Protein AF-A0A0N1FKU4-F1 (afdb_monomer)

Radius of gyration: 29.03 Å; Cα contacts (8 Å, |Δi|>4): 564; chains: 1; bounding box: 44×71×92 Å

Nearest PDB structures (foldseek):
  5u9p-assembly1_C  TM=9.905E-01  e=1.910E-36  Burkholderia cenocepacia J2315
  4ibo-assembly1_C  TM=9.910E-01  e=1.343E-33  Agrobacterium fabrum str. C58
  3cxr-assembly1_A  TM=9.614E-01  e=3.928E-30  Streptococcus suis 05ZYH33
  4j2h-assembly1_A  TM=9.666E-01  e=3.628E-29  Sinorhizobium meliloti 1021
  5wjs-assembly1_B  TM=9.221E-01  e=1.290E-21  Burkholderia thailandensis E264

pLDDT: mean 78.68, std 25.56, range [28.23, 99.0]

Sequence (396 aa):
MTARVDKKRENHTSRTVRNEHFVLARSKFHEIVINVFRVSAVLRTGDVSRNFLEERFIKNVQQIDRMRHEPMVSDRFKVKASHIGKALLRSAALSALCAPARRGIRPDVKRKGGNTRRRVRASGVILATVAAFIMKKEVVMQDNPLFSLAGRRALVTGASRGIGLTLARGLGQFGAKIVLNGRNSEPLATARDMLAGEGLDVTTAAFDVTDQDAVIAGVENIEYEQGPIDILINNAGIQRRAPLDQFSRADWDALISTNLNAVFFVGQAVARHMLPRGRGKIVNICSVQSELARPGIAPYTATKGAVKNLTKGMATDWARHGLQINGLAPGYFKTEMNEKLVADQVFTQWLCQRTPAGRWGNVEELVGAAVFLSSDASSFVNGHVIMVDGGITASV

Secondary structure (DSSP, 8-state):
-THHHHHHHHHHHHHHHHHHHHHHHHHHHHHHHHHHHHHHHHHHH--S-HHHHHHHHHHHHHHHHHGGG-TTS-HHHHHHHHHHHHHHHHHHHHHHTTSPP---------------SSSHHHHHHHHHHHHHHHHHHHS-S---TTT--TT-EEEETT-SSHHHHHHHHHHHHTT-EEEEEES-HHHHHHHHHHHHHTT--EEEEE--TT-HHHHHHHHHHIIIII----EEEE---------GGG--HHHHHHHHIIIIIHHHHHHHHHHHHHHHHT-EEEEEE--GGGT---TT-HHHHHHHHHHHHHHHHHHHHHGGGTEEEEEEEE-SB--GGGHHHHH-HHHHHHHHHHSTT-SPBPGGGGHHHHHHHHSGGGTT--S-EEEESTTGGG--

Foldseek 3Di:
DVVVVVVVVVVVVVVVVLVVVAVVLVVVVVVLVVVLVVLVVVVVVVPDDPVVSVVSNVVSLVVLVVSLPDPRYDPVVNVVSVVVSVVSVVLVVVVVVPDPDPDDDDDDDDDDDDDDPPPPVPSVVVVVVVVVVVVVVVPPPPPPQQLACAPAEEEFAPCLFWLSVLLQLLNQVSHYQYEYEDADPVSQVVSQVVSVVVVGNYHYFHFDLLDLVRLLVSLVCCCPVVNAHAEYELDFAAFDFDAPVPDDPVNLVRRCSGLAVSLVSNVVSNVVRQLVVLHHFYEYEAAVLLPDDDGRGVSNSVSRVNSLVVQLVCQVVCVVSQYAGEYEYEAAADGPNCVVQVPPPVSQCVLLVLALQSHHDYSNLSNVVSSCRSGNVCSPPHSYYDYPHNCNSVGD

Solvent-accessible surface area (backbone atoms only — not comparable to full-atom values): 21398 Å² total; per-residue (Å²): 124,66,76,64,52,52,59,48,49,53,55,46,54,57,48,52,54,51,50,51,53,44,51,51,52,52,49,53,48,49,53,50,53,51,50,50,50,53,53,55,54,52,69,72,69,70,82,64,72,63,71,66,55,50,55,52,48,51,51,50,51,54,49,52,52,54,61,54,73,47,94,80,64,55,69,71,53,36,52,51,44,49,54,52,44,54,52,51,49,53,53,50,53,55,52,61,73,67,52,82,78,90,68,88,77,85,86,89,84,90,82,82,88,83,89,78,83,76,68,71,60,60,63,56,51,52,54,50,49,54,50,50,55,49,51,64,62,71,69,58,68,78,84,47,73,43,55,43,28,64,91,34,23,33,40,26,31,44,16,47,44,61,64,27,29,48,41,46,53,43,40,25,77,37,42,17,36,29,32,38,18,28,66,54,60,65,57,35,49,55,39,32,52,55,44,39,75,72,72,35,56,56,46,73,49,68,38,48,56,66,38,59,66,46,33,42,56,51,49,50,49,40,41,68,79,78,35,71,62,38,27,40,36,43,49,42,64,74,88,71,78,42,52,77,96,69,52,50,70,68,59,47,52,52,38,44,36,37,42,34,49,17,48,52,44,48,49,52,50,51,42,68,62,17,50,85,68,44,39,33,23,38,36,38,57,44,29,51,36,43,81,48,82,58,92,36,31,60,69,58,23,51,28,23,34,48,43,53,51,47,26,32,53,52,16,71,72,35,38,91,41,47,32,30,20,27,30,40,15,46,43,61,50,72,37,81,95,38,43,74,52,68,69,31,62,67,57,42,51,50,48,24,71,54,16,78,64,54,54,75,41,56,57,71,74,50,28,63,59,53,36,39,63,60,19,61,69,28,74,88,52,57,38,44,68,50,77,57,38,54,49,33,91,81,50,128

Structure (mmCIF, N/CA/C/O backbone):
data_AF-A0A0N1FKU4-F1
#
_entry.id   AF-A0A0N1FKU4-F1
#
loop_
_atom_site.group_PDB
_atom_site.id
_atom_site.type_symbol
_atom_site.label_atom_id
_atom_site.label_alt_id
_atom_site.label_comp_id
_atom_site.label_asym_id
_atom_site.label_entity_id
_atom_site.label_seq_id
_atom_site.pdbx_PDB_ins_code
_atom_site.Cartn_x
_atom_site.Cartn_y
_atom_site.Cartn_z
_atom_site.occupancy
_atom_site.B_iso_or_equiv
_atom_site.auth_seq_id
_atom_site.auth_comp_id
_atom_site.auth_asym_id
_atom_site.auth_atom_id
_atom_site.pdbx_PDB_model_num
ATOM 1 N N . MET A 1 1 ? 16.492 37.594 -29.382 1.00 46.12 1 MET A N 1
ATOM 2 C CA . MET A 1 1 ? 15.885 36.498 -28.580 1.00 46.12 1 MET A CA 1
ATOM 3 C C . MET A 1 1 ? 16.620 36.229 -27.260 1.00 46.12 1 MET A C 1
ATOM 5 O O . MET A 1 1 ? 15.996 35.739 -26.329 1.00 46.12 1 MET A O 1
ATOM 9 N N . THR A 1 2 ? 17.889 36.621 -27.132 1.00 45.41 2 THR A N 1
ATOM 10 C CA . THR A 1 2 ? 18.744 36.463 -25.939 1.00 45.41 2 THR A CA 1
ATOM 11 C C . THR A 1 2 ? 18.321 37.325 -24.735 1.00 45.41 2 THR A C 1
ATOM 13 O O . THR A 1 2 ? 18.211 36.808 -23.629 1.00 45.41 2 THR A O 1
ATOM 16 N N . ALA A 1 3 ? 17.883 38.573 -24.937 1.00 37.25 3 ALA A N 1
ATOM 17 C CA . ALA A 1 3 ? 17.475 39.467 -23.836 1.00 37.25 3 ALA A CA 1
ATOM 18 C C . ALA A 1 3 ? 16.202 39.043 -23.052 1.00 37.25 3 ALA A C 1
ATOM 20 O O . ALA A 1 3 ? 15.966 39.509 -21.938 1.00 37.25 3 ALA A O 1
ATOM 21 N N . ARG A 1 4 ? 15.353 38.160 -23.606 1.00 37.31 4 ARG A N 1
ATOM 22 C CA . ARG A 1 4 ? 14.144 37.644 -22.919 1.00 37.31 4 ARG A CA 1
ATOM 23 C C . ARG A 1 4 ? 14.437 36.440 -22.017 1.00 37.31 4 ARG A C 1
ATOM 25 O O . ARG A 1 4 ? 13.635 36.151 -21.129 1.00 37.31 4 ARG A O 1
ATOM 32 N N . VAL A 1 5 ? 15.556 35.749 -22.243 1.00 43.31 5 VAL A N 1
ATOM 33 C CA . VAL A 1 5 ? 15.967 34.568 -21.470 1.00 43.31 5 VAL A CA 1
ATOM 34 C C . VAL A 1 5 ? 16.708 34.994 -20.201 1.00 43.31 5 VAL A C 1
ATOM 36 O O . VAL A 1 5 ? 16.395 34.477 -19.127 1.00 43.31 5 VAL A O 1
ATOM 39 N N . ASP A 1 6 ? 17.553 36.026 -20.277 1.00 38.72 6 ASP A N 1
ATOM 40 C CA . ASP A 1 6 ? 18.253 36.573 -19.103 1.00 38.72 6 ASP A CA 1
ATOM 41 C C . ASP A 1 6 ? 17.297 37.237 -18.105 1.00 38.72 6 ASP A C 1
ATOM 43 O O . ASP A 1 6 ? 17.353 36.954 -16.910 1.00 38.72 6 ASP A O 1
ATOM 47 N N . LYS A 1 7 ? 16.285 37.972 -18.589 1.00 39.31 7 LYS A N 1
ATOM 48 C CA . LYS A 1 7 ? 15.241 38.570 -17.733 1.00 39.31 7 LYS A CA 1
ATOM 49 C C . LYS A 1 7 ? 14.358 37.533 -17.020 1.00 39.31 7 LYS A C 1
ATOM 51 O O . LYS A 1 7 ? 13.768 37.825 -15.979 1.00 39.31 7 LYS A O 1
ATOM 56 N N . LYS A 1 8 ? 14.225 36.320 -17.577 1.00 42.47 8 LYS A N 1
ATOM 57 C CA . LYS A 1 8 ? 13.522 35.193 -16.933 1.00 42.47 8 LYS A CA 1
ATOM 58 C C . LYS A 1 8 ? 14.414 34.482 -15.913 1.00 42.47 8 LYS A C 1
ATOM 60 O O . LYS A 1 8 ? 13.899 34.099 -14.866 1.00 42.47 8 LYS A O 1
ATOM 65 N N . ARG A 1 9 ? 15.718 34.346 -16.183 1.00 38.25 9 ARG A N 1
ATOM 66 C CA . ARG A 1 9 ? 16.694 33.778 -15.238 1.00 38.25 9 ARG A CA 1
ATOM 67 C C . ARG A 1 9 ? 16.915 34.688 -14.028 1.00 38.25 9 ARG A C 1
ATOM 69 O O . ARG A 1 9 ? 16.785 34.199 -12.913 1.00 38.25 9 ARG A O 1
ATOM 76 N N . GLU A 1 10 ? 17.088 35.999 -14.207 1.00 36.41 10 GLU A N 1
ATOM 77 C CA . GLU A 1 10 ? 17.175 36.959 -13.088 1.00 36.41 10 GLU A CA 1
ATOM 78 C C . GLU A 1 10 ? 15.908 36.975 -12.219 1.00 36.41 10 GLU A C 1
ATOM 80 O O . GLU A 1 10 ? 15.990 36.967 -10.990 1.00 36.41 10 GLU A O 1
ATOM 85 N N . ASN A 1 11 ? 14.720 36.919 -12.833 1.00 42.22 11 ASN A N 1
ATOM 86 C CA . ASN A 1 11 ? 13.454 36.862 -12.095 1.00 42.22 11 ASN A CA 1
ATOM 87 C C . ASN A 1 11 ? 13.249 35.544 -11.336 1.00 42.22 11 ASN A C 1
ATOM 89 O O . ASN A 1 11 ? 12.548 35.535 -10.321 1.00 42.22 11 ASN A O 1
ATOM 93 N N . HIS A 1 12 ? 13.825 34.438 -11.812 1.00 39.03 12 HIS A N 1
ATOM 94 C CA . HIS A 1 12 ? 13.736 33.146 -11.137 1.00 39.03 12 HIS A CA 1
ATOM 95 C C . HIS A 1 12 ? 14.725 33.076 -9.971 1.00 39.03 12 HIS A C 1
ATOM 97 O O . HIS A 1 12 ? 14.301 32.818 -8.850 1.00 39.03 12 HIS A O 1
ATOM 103 N N . THR A 1 13 ? 15.990 33.454 -10.181 1.00 39.31 13 THR A N 1
ATOM 104 C CA . THR A 1 13 ? 17.005 33.530 -9.117 1.00 39.31 13 THR A CA 1
ATOM 105 C C . THR A 1 13 ? 16.597 34.525 -8.023 1.00 39.31 13 THR A C 1
ATOM 107 O O . THR A 1 13 ? 16.664 34.204 -6.841 1.00 39.31 13 THR A O 1
ATOM 110 N N . SER A 1 14 ? 16.042 35.689 -8.388 1.00 41.91 14 SER A N 1
ATOM 111 C CA . SER A 1 14 ? 15.520 36.671 -7.424 1.00 41.91 14 SER A CA 1
ATOM 112 C C . SER A 1 14 ? 14.296 36.172 -6.640 1.00 41.91 14 SER A C 1
ATOM 114 O O . SER A 1 14 ? 14.095 36.586 -5.498 1.00 41.91 14 SER A O 1
ATOM 116 N N . ARG A 1 15 ? 13.469 35.284 -7.217 1.00 42.06 15 ARG A N 1
ATOM 117 C CA . ARG A 1 15 ? 12.323 34.659 -6.528 1.00 42.06 15 ARG A CA 1
ATOM 118 C C . ARG A 1 15 ? 12.745 33.516 -5.610 1.00 42.06 15 ARG A C 1
ATOM 120 O O . ARG A 1 15 ? 12.195 33.411 -4.518 1.00 42.06 15 ARG A O 1
ATOM 127 N N . THR A 1 16 ? 13.710 32.700 -6.019 1.00 40.62 16 THR A N 1
ATOM 128 C CA . THR A 1 16 ? 14.230 31.591 -5.208 1.00 40.62 16 THR A CA 1
ATOM 129 C C . THR A 1 16 ? 14.985 32.119 -3.991 1.00 40.62 16 THR A C 1
ATOM 131 O O . THR A 1 16 ? 14.655 31.739 -2.873 1.00 40.62 16 THR A O 1
ATOM 134 N N . VAL A 1 17 ? 15.860 33.115 -4.178 1.00 43.59 17 VAL A N 1
ATOM 135 C CA . VAL A 1 17 ? 16.555 33.806 -3.076 1.00 43.59 17 VAL A CA 1
ATOM 136 C C . VAL A 1 17 ? 15.550 34.500 -2.140 1.00 43.59 17 VAL A C 1
ATOM 138 O O . VAL A 1 17 ? 15.658 34.393 -0.921 1.00 43.59 17 VAL A O 1
ATOM 141 N N . ARG A 1 18 ? 14.490 35.132 -2.675 1.00 46.97 18 ARG A N 1
ATOM 142 C CA . ARG A 1 18 ? 13.393 35.693 -1.854 1.00 46.97 18 ARG A CA 1
ATOM 143 C C . ARG A 1 18 ? 12.643 34.638 -1.040 1.00 46.97 18 ARG A C 1
ATOM 145 O O . ARG A 1 18 ? 12.296 34.911 0.106 1.00 46.97 18 ARG A O 1
ATOM 152 N N . ASN A 1 19 ? 12.386 33.462 -1.607 1.00 45.50 19 ASN A N 1
ATOM 153 C CA . ASN A 1 19 ? 11.698 32.374 -0.913 1.00 45.50 19 ASN A CA 1
ATOM 154 C C . ASN A 1 19 ? 12.581 31.736 0.165 1.00 45.50 19 ASN A C 1
ATOM 156 O O . ASN A 1 19 ? 12.087 31.472 1.258 1.00 45.50 19 ASN A O 1
ATOM 160 N N . GLU A 1 20 ? 13.875 31.557 -0.091 1.00 43.47 20 GLU A N 1
ATOM 161 C CA . GLU A 1 20 ? 14.824 31.041 0.900 1.00 43.47 20 GLU A CA 1
ATOM 162 C C . GLU A 1 20 ? 14.984 32.006 2.077 1.00 43.47 20 GLU A C 1
ATOM 164 O O . GLU A 1 20 ? 14.836 31.590 3.226 1.00 43.47 20 GLU A O 1
ATOM 169 N N . HIS A 1 21 ? 15.150 33.309 1.824 1.00 47.28 21 HIS A N 1
ATOM 170 C CA . HIS A 1 21 ? 15.168 34.318 2.889 1.00 47.28 21 HIS A CA 1
ATOM 171 C C . HIS A 1 21 ? 13.842 34.384 3.664 1.00 47.28 21 HIS A C 1
ATOM 173 O O . HIS A 1 21 ? 13.855 34.573 4.880 1.00 47.28 21 HIS A O 1
ATOM 179 N N . PHE A 1 22 ? 12.699 34.177 3.001 1.00 47.12 22 PHE A N 1
ATOM 180 C CA . PHE A 1 22 ? 11.386 34.139 3.652 1.00 47.12 22 PHE A CA 1
ATOM 181 C C . PHE A 1 22 ? 11.213 32.909 4.557 1.00 47.12 22 PHE A C 1
ATOM 183 O O . PHE A 1 22 ? 10.696 33.025 5.671 1.00 47.12 22 PHE A O 1
ATOM 190 N N . VAL A 1 23 ? 11.673 31.737 4.112 1.00 45.06 23 VAL A N 1
ATOM 191 C CA . VAL A 1 23 ? 11.675 30.501 4.908 1.00 45.06 23 VAL A CA 1
ATOM 192 C C . VAL A 1 23 ? 12.635 30.632 6.092 1.00 45.06 23 VAL A C 1
ATOM 194 O O . VAL A 1 23 ? 12.251 30.315 7.219 1.00 45.06 23 VAL A O 1
ATOM 197 N N . LEU A 1 24 ? 13.828 31.200 5.882 1.00 46.78 24 LEU A N 1
ATOM 198 C CA . LEU A 1 24 ? 14.814 31.431 6.939 1.00 46.78 24 LEU A CA 1
ATOM 199 C C . LEU A 1 24 ? 14.305 32.429 7.992 1.00 46.78 24 LEU A C 1
ATOM 201 O O . LEU A 1 24 ? 14.446 32.189 9.190 1.00 46.78 24 LEU A O 1
ATOM 205 N N . ALA A 1 25 ? 13.665 33.524 7.565 1.00 49.41 25 ALA A N 1
ATOM 206 C CA . ALA A 1 25 ? 13.063 34.512 8.461 1.00 49.41 25 ALA A CA 1
ATOM 207 C C . ALA A 1 25 ? 11.884 33.921 9.253 1.00 49.41 25 ALA A C 1
ATOM 209 O O . ALA A 1 25 ? 11.747 34.174 10.450 1.00 49.41 25 ALA A O 1
ATOM 210 N N . ARG A 1 26 ? 11.061 33.072 8.622 1.00 52.53 26 ARG A N 1
ATOM 211 C CA . ARG A 1 26 ? 9.949 32.367 9.283 1.00 52.53 26 ARG A CA 1
ATOM 212 C C . ARG A 1 26 ? 10.434 31.316 10.285 1.00 52.53 26 ARG A C 1
ATOM 214 O O . ARG A 1 26 ? 9.814 31.176 11.341 1.00 52.53 26 ARG A O 1
ATOM 221 N N . SER A 1 27 ? 11.532 30.628 9.971 1.00 47.62 27 SER A N 1
ATOM 222 C CA . SER A 1 27 ? 12.201 29.669 10.857 1.00 47.62 27 SER A CA 1
ATOM 223 C C . SER A 1 27 ? 12.825 30.371 12.063 1.00 47.62 27 SER A C 1
ATOM 225 O O . SER A 1 27 ? 12.516 30.020 13.198 1.00 47.62 27 SER A O 1
ATOM 227 N N . LYS A 1 28 ? 13.603 31.442 11.840 1.00 53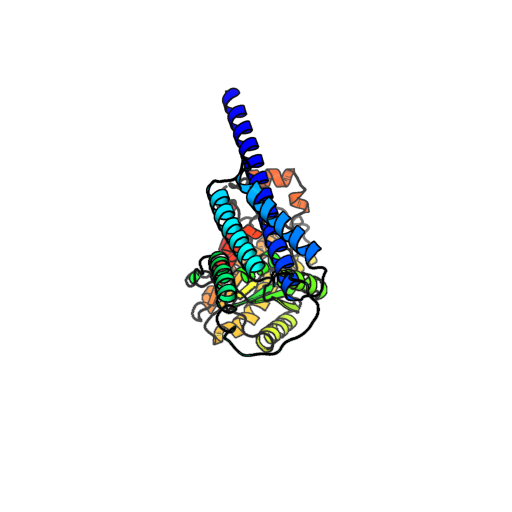.38 28 LYS A N 1
ATOM 228 C CA . LYS A 1 28 ? 14.164 32.275 12.920 1.00 53.38 28 LYS A CA 1
ATOM 229 C C . LYS A 1 28 ? 13.069 32.874 13.803 1.00 53.38 28 LYS A C 1
ATOM 231 O O . LYS A 1 28 ? 13.212 32.919 15.018 1.00 53.38 28 LYS A O 1
ATOM 236 N N . PHE A 1 29 ? 11.947 33.292 13.218 1.00 53.78 29 PHE A N 1
ATOM 237 C CA . PHE A 1 29 ? 10.797 33.777 13.980 1.00 53.78 29 PHE A CA 1
ATOM 238 C C . PHE A 1 29 ? 10.180 32.687 14.867 1.00 53.78 29 PHE A C 1
ATOM 240 O O . PHE A 1 29 ? 9.891 32.954 16.030 1.00 53.78 29 PHE A O 1
ATOM 247 N N . HIS A 1 30 ? 10.016 31.460 14.359 1.00 52.25 30 HIS A N 1
ATOM 248 C CA . HIS A 1 30 ? 9.542 30.329 15.168 1.00 52.25 30 HIS A CA 1
ATOM 249 C C . HIS A 1 30 ? 10.494 30.013 16.316 1.00 52.25 30 HIS A C 1
ATOM 251 O O . HIS A 1 30 ? 10.054 29.861 17.452 1.00 52.25 30 HIS A O 1
ATOM 257 N N . GLU A 1 31 ? 11.793 29.976 16.042 1.00 53.81 31 GLU A N 1
ATOM 258 C CA . GLU A 1 31 ? 12.815 29.689 17.044 1.00 53.81 31 GLU A CA 1
ATOM 259 C C . GLU A 1 31 ? 12.831 30.745 18.161 1.00 53.81 31 GLU A C 1
ATOM 261 O O . GLU A 1 31 ? 12.859 30.410 19.347 1.00 53.81 31 GLU A O 1
ATOM 266 N N . ILE A 1 32 ? 12.715 32.029 17.803 1.00 55.31 32 ILE A N 1
ATOM 267 C CA . ILE A 1 32 ? 12.633 33.122 18.777 1.00 55.31 32 ILE A CA 1
ATOM 268 C C . ILE A 1 32 ? 11.336 33.029 19.593 1.00 55.31 32 ILE A C 1
ATOM 270 O O . ILE A 1 32 ? 11.379 33.185 20.812 1.00 55.31 32 ILE A O 1
ATOM 274 N N . VAL A 1 33 ? 10.193 32.731 18.966 1.00 53.19 33 VAL A N 1
ATOM 275 C CA . VAL A 1 33 ? 8.913 32.554 19.673 1.00 53.19 33 VAL A CA 1
ATOM 276 C C . VAL A 1 33 ? 8.986 31.380 20.656 1.00 53.19 33 VAL A C 1
ATOM 278 O O . VAL A 1 33 ? 8.617 31.539 21.820 1.00 53.19 33 VAL A O 1
ATOM 281 N N . ILE A 1 34 ? 9.544 30.240 20.245 1.00 55.16 34 ILE A N 1
ATOM 282 C CA . ILE A 1 34 ? 9.761 29.069 21.109 1.00 55.16 34 ILE A CA 1
ATOM 283 C C . ILE A 1 34 ? 10.687 29.418 22.283 1.00 55.16 34 ILE A C 1
ATOM 285 O O . ILE A 1 34 ? 10.393 29.073 23.429 1.00 55.16 34 ILE A O 1
ATOM 289 N N . ASN A 1 35 ? 11.771 30.156 22.034 1.00 53.47 35 ASN A N 1
ATOM 290 C CA . ASN A 1 35 ? 12.690 30.595 23.084 1.00 53.47 35 ASN A CA 1
ATOM 291 C C . ASN A 1 35 ? 12.034 31.576 24.070 1.00 53.47 35 ASN A C 1
ATOM 293 O O . ASN A 1 35 ? 12.277 31.483 25.273 1.00 53.47 35 ASN A O 1
ATOM 297 N N . VAL A 1 36 ? 11.150 32.465 23.606 1.00 54.84 36 VAL A N 1
ATOM 298 C CA . VAL A 1 36 ? 10.345 33.346 24.473 1.00 54.84 36 VAL A CA 1
ATOM 299 C C . VAL A 1 36 ? 9.409 32.533 25.379 1.00 54.84 36 VAL A C 1
ATOM 301 O O . VAL A 1 36 ? 9.281 32.848 26.568 1.00 54.84 36 VAL A O 1
ATOM 304 N N . PHE A 1 37 ? 8.805 31.456 24.866 1.00 54.22 37 PHE A N 1
ATOM 305 C CA . PHE A 1 37 ? 7.976 30.548 25.665 1.00 54.22 37 PHE A CA 1
ATOM 306 C C . PHE A 1 37 ? 8.791 29.730 26.675 1.00 54.22 37 PHE A C 1
ATOM 308 O O . PHE A 1 37 ? 8.386 29.639 27.834 1.00 54.22 37 PHE A O 1
ATOM 315 N N . ARG A 1 38 ? 9.962 29.205 26.286 1.00 53.75 38 ARG A N 1
ATOM 316 C CA . ARG A 1 38 ? 10.869 28.479 27.197 1.00 53.75 38 ARG A CA 1
ATOM 317 C C . ARG A 1 38 ? 11.343 29.362 28.351 1.00 53.75 38 ARG A C 1
ATOM 319 O O . ARG A 1 38 ? 11.249 28.955 29.504 1.00 53.75 38 ARG A O 1
ATOM 326 N N . VAL A 1 39 ? 11.768 30.594 28.067 1.00 51.31 39 VAL A N 1
ATOM 327 C CA . VAL A 1 39 ? 12.191 31.552 29.107 1.00 51.31 39 VAL A CA 1
ATOM 328 C C . VAL A 1 39 ? 11.017 31.936 30.019 1.00 51.31 39 VAL A C 1
ATOM 330 O O . VAL A 1 39 ? 11.180 31.991 31.236 1.00 51.31 39 VAL A O 1
ATOM 333 N N . SER A 1 40 ? 9.811 32.114 29.467 1.00 50.81 40 SER A N 1
ATOM 334 C CA . SER A 1 40 ? 8.606 32.409 30.261 1.00 50.81 40 SER A CA 1
ATOM 335 C C . SER A 1 40 ? 8.163 31.245 31.155 1.00 50.81 40 SER A C 1
ATOM 337 O O . SER A 1 40 ? 7.585 31.487 32.213 1.00 50.81 40 SER A O 1
ATOM 339 N N . ALA A 1 41 ? 8.413 29.996 30.752 1.00 48.94 41 ALA A N 1
ATOM 340 C CA . ALA A 1 41 ? 8.129 28.813 31.562 1.00 48.94 41 ALA A CA 1
ATOM 341 C C . ALA A 1 41 ? 9.109 28.682 32.741 1.00 48.94 41 ALA A C 1
ATOM 343 O O . ALA A 1 41 ? 8.675 28.434 33.862 1.00 48.94 41 ALA A O 1
ATOM 344 N N . VAL A 1 42 ? 10.401 28.950 32.519 1.00 46.19 42 VAL A N 1
ATOM 345 C CA . VAL A 1 42 ? 11.440 28.920 33.569 1.00 46.19 42 VAL A CA 1
ATOM 346 C C . VAL A 1 42 ? 11.271 30.063 34.582 1.00 46.19 42 VAL A C 1
ATOM 348 O O . VAL A 1 42 ? 11.467 29.876 35.778 1.00 46.19 42 VAL A O 1
ATOM 351 N N . LEU A 1 43 ? 10.803 31.242 34.153 1.00 46.81 43 LEU A N 1
ATOM 352 C CA . LEU A 1 43 ? 10.481 32.347 35.071 1.00 46.81 43 LEU A CA 1
ATOM 353 C C . LEU A 1 43 ? 9.321 32.028 36.041 1.00 46.81 43 LEU A C 1
ATOM 355 O O . LEU A 1 43 ? 9.179 32.716 37.054 1.00 46.81 43 LEU A O 1
ATOM 359 N N . ARG A 1 44 ? 8.504 30.996 35.766 1.00 48.03 44 ARG A N 1
ATOM 360 C CA . ARG A 1 44 ? 7.430 30.527 36.666 1.00 48.03 44 ARG A CA 1
ATOM 361 C C . ARG A 1 44 ? 7.909 29.551 37.737 1.00 48.03 44 ARG A C 1
ATOM 363 O O . ARG A 1 44 ? 7.230 29.436 38.751 1.00 48.03 44 ARG A O 1
ATOM 370 N N . THR A 1 45 ? 9.030 28.862 37.525 1.00 43.88 45 THR A N 1
ATOM 371 C CA . THR A 1 45 ? 9.535 27.830 38.448 1.00 43.88 45 THR A CA 1
ATOM 372 C C . THR A 1 45 ? 10.522 28.374 39.483 1.00 43.88 45 THR A C 1
ATOM 374 O O . THR A 1 45 ? 10.835 27.677 40.436 1.00 43.88 45 THR A O 1
ATOM 377 N N . GLY A 1 46 ? 10.950 29.637 39.357 1.00 45.06 46 GLY A N 1
ATOM 378 C CA . GLY A 1 46 ? 11.631 30.387 40.422 1.00 45.06 46 GLY A CA 1
ATOM 379 C C . GLY A 1 46 ? 13.112 30.065 40.654 1.00 45.06 46 GLY A C 1
ATOM 380 O O . GLY A 1 46 ? 13.717 30.706 41.506 1.00 45.06 46 GLY A O 1
ATOM 381 N N . ASP A 1 47 ? 13.705 29.144 39.893 1.00 43.66 47 ASP A N 1
ATOM 382 C CA . ASP A 1 47 ? 14.952 28.471 40.292 1.00 43.66 47 ASP A CA 1
ATOM 383 C C . ASP A 1 47 ? 16.240 28.961 39.592 1.00 43.66 47 ASP A C 1
ATOM 385 O O . ASP A 1 47 ? 17.254 28.275 39.558 1.00 43.66 47 ASP A O 1
ATOM 389 N N . VAL A 1 48 ? 16.244 30.157 38.991 1.00 45.50 48 VAL A N 1
ATOM 390 C CA . VAL A 1 48 ? 17.456 30.720 38.357 1.00 45.50 48 VAL A CA 1
ATOM 391 C C . VAL A 1 48 ? 17.488 32.241 38.512 1.00 45.50 48 VAL A C 1
ATOM 393 O O . VAL A 1 48 ? 16.444 32.892 38.478 1.00 45.50 48 VAL A O 1
ATOM 396 N N . SER A 1 49 ? 18.696 32.810 38.648 1.00 46.94 49 SER A N 1
ATOM 397 C CA . SER A 1 49 ? 19.007 34.252 38.627 1.00 46.94 49 SER A CA 1
ATOM 398 C C . SER A 1 49 ? 18.086 35.044 37.679 1.00 46.94 49 SER A C 1
ATOM 400 O O . SER A 1 49 ? 18.278 35.073 36.460 1.00 46.94 49 SER A O 1
ATOM 402 N N . ARG A 1 50 ? 17.061 35.691 38.257 1.00 47.94 50 ARG A N 1
ATOM 403 C CA . ARG A 1 50 ? 16.004 36.436 37.543 1.00 47.94 50 ARG A CA 1
ATOM 404 C C . ARG A 1 50 ? 16.562 37.468 36.560 1.00 47.94 50 ARG A C 1
ATOM 406 O O . ARG A 1 50 ? 16.025 37.619 35.467 1.00 47.94 50 ARG A O 1
ATOM 413 N N . ASN A 1 51 ? 17.676 38.107 36.916 1.00 41.91 51 ASN A N 1
ATOM 414 C CA . ASN A 1 51 ? 18.291 39.168 36.119 1.00 41.91 51 ASN A CA 1
ATOM 415 C C . ASN A 1 51 ? 18.815 38.658 34.762 1.00 41.91 51 ASN A C 1
ATOM 417 O O . ASN A 1 51 ? 18.698 39.354 33.758 1.00 41.91 51 ASN A O 1
ATOM 421 N N . PHE A 1 52 ? 19.334 37.426 34.698 1.00 43.34 52 PHE A N 1
ATOM 422 C CA . PHE A 1 52 ? 19.884 36.861 33.458 1.00 43.34 52 PHE A CA 1
ATOM 423 C C . PHE A 1 52 ? 18.787 36.465 32.451 1.00 43.34 52 PHE A C 1
ATOM 425 O O . PHE A 1 52 ? 18.966 36.564 31.235 1.00 43.34 52 PHE A O 1
ATOM 432 N N . LEU A 1 53 ? 17.625 36.034 32.951 1.00 47.91 53 LEU A N 1
ATOM 433 C CA . LEU A 1 53 ? 16.486 35.621 32.126 1.00 47.91 53 LEU A CA 1
ATOM 434 C C . LEU A 1 53 ? 15.663 36.814 31.621 1.00 47.91 53 LEU A C 1
ATOM 436 O O . LEU A 1 53 ? 15.178 36.774 30.488 1.00 47.91 53 LEU A O 1
ATOM 440 N N . GLU A 1 54 ? 15.556 37.890 32.405 1.00 49.69 54 GLU A N 1
ATOM 441 C CA . GLU A 1 54 ? 14.897 39.134 31.984 1.00 49.69 54 GLU A CA 1
ATOM 442 C C . GLU A 1 54 ? 15.652 39.830 30.843 1.00 49.69 54 GLU A C 1
ATOM 444 O O . GLU A 1 54 ? 15.034 40.208 29.845 1.00 49.69 54 GLU A O 1
ATOM 449 N N . GLU A 1 55 ? 16.987 39.906 30.901 1.00 49.06 55 GLU A N 1
ATOM 450 C CA . GLU A 1 55 ? 17.787 40.457 29.797 1.00 49.06 55 GLU A CA 1
ATOM 451 C C . GLU A 1 55 ? 17.627 39.659 28.497 1.00 49.06 55 GLU A C 1
ATOM 453 O O . GLU A 1 55 ? 17.521 40.237 27.412 1.00 49.06 55 GLU A O 1
ATOM 458 N N . ARG A 1 56 ? 17.582 38.323 28.585 1.00 54.28 56 ARG A N 1
ATOM 459 C CA . ARG A 1 56 ? 17.407 37.442 27.420 1.00 54.28 56 ARG A CA 1
ATOM 460 C C . ARG A 1 56 ? 16.008 37.567 26.819 1.00 54.28 56 ARG A C 1
ATOM 462 O O . ARG A 1 56 ? 15.865 37.598 25.598 1.00 54.28 56 ARG A O 1
ATOM 469 N N . PHE A 1 57 ? 14.984 37.690 27.663 1.00 54.91 57 PHE A N 1
ATOM 470 C CA . PHE A 1 57 ? 13.611 37.935 27.231 1.00 54.91 57 PHE A CA 1
ATOM 471 C C . PHE A 1 57 ? 13.481 39.287 26.514 1.00 54.91 57 PHE A C 1
ATOM 473 O O . PHE A 1 57 ? 12.938 39.346 25.410 1.00 54.91 57 PHE A O 1
ATOM 480 N N . ILE A 1 58 ? 14.043 40.358 27.084 1.00 53.31 58 ILE A N 1
ATOM 481 C CA . ILE A 1 58 ? 14.031 41.699 26.481 1.00 53.31 58 ILE A CA 1
ATOM 482 C C . ILE A 1 58 ? 14.791 41.703 25.147 1.00 53.31 58 ILE A C 1
ATOM 484 O O . ILE A 1 58 ? 14.266 42.217 24.157 1.00 53.31 58 ILE A O 1
ATOM 488 N N . LYS A 1 59 ? 15.968 41.065 25.074 1.00 57.91 59 LYS A N 1
ATOM 489 C CA . LYS A 1 59 ? 16.739 40.926 23.824 1.00 57.91 59 LYS A CA 1
ATOM 490 C C . LYS A 1 59 ? 15.946 40.199 22.734 1.00 57.91 59 LYS A C 1
ATOM 492 O O . LYS A 1 59 ? 15.920 40.672 21.598 1.00 57.91 59 LYS A O 1
ATOM 497 N N . ASN A 1 60 ? 15.245 39.117 23.078 1.00 57.00 60 ASN A N 1
ATOM 498 C CA . ASN A 1 60 ? 14.416 38.363 22.132 1.00 57.00 60 ASN A CA 1
ATOM 499 C C . ASN A 1 60 ? 13.214 39.184 21.636 1.00 57.00 60 ASN A C 1
ATOM 501 O O . ASN A 1 60 ? 12.919 39.192 20.442 1.00 57.00 60 ASN A O 1
ATOM 505 N N . VAL A 1 61 ? 12.549 39.936 22.518 1.00 56.09 61 VAL A N 1
ATOM 506 C CA . VAL A 1 61 ? 11.432 40.819 22.137 1.00 56.09 61 VAL A CA 1
ATOM 507 C C . VAL A 1 61 ? 11.908 41.978 21.250 1.00 56.09 61 VAL A C 1
ATOM 509 O O . VAL A 1 61 ? 11.275 42.272 20.237 1.00 56.09 61 VAL A O 1
ATOM 512 N N . GLN A 1 62 ? 13.056 42.588 21.558 1.00 58.19 62 GLN A N 1
ATOM 513 C CA . GLN A 1 62 ? 13.683 43.616 20.715 1.00 58.19 62 GLN A CA 1
ATOM 514 C C . GLN A 1 62 ? 14.146 43.064 19.358 1.00 58.19 62 GLN A C 1
ATOM 516 O O . GLN A 1 62 ? 14.199 43.794 18.369 1.00 58.19 62 GLN A O 1
ATOM 521 N N . GLN A 1 63 ? 14.495 41.780 19.282 1.00 61.78 63 GLN A N 1
ATOM 522 C CA . GLN A 1 63 ? 14.840 41.118 18.026 1.00 61.78 63 GLN A CA 1
ATOM 523 C C . GLN A 1 63 ? 13.598 40.889 17.150 1.00 61.78 63 GLN A C 1
ATOM 525 O O . GLN A 1 63 ? 13.650 41.164 15.954 1.00 61.78 63 GLN A O 1
ATOM 530 N N . ILE A 1 64 ? 12.462 40.501 17.746 1.00 58.91 64 ILE A N 1
ATOM 531 C CA . ILE A 1 64 ? 11.161 40.424 17.052 1.00 58.91 64 ILE A CA 1
ATOM 532 C C . ILE A 1 64 ? 10.734 41.800 16.517 1.00 58.91 64 ILE A C 1
ATOM 534 O O . ILE A 1 64 ? 10.178 41.895 15.422 1.00 58.91 64 ILE A O 1
ATOM 538 N N . ASP A 1 65 ? 10.976 42.869 17.279 1.00 56.94 65 ASP A N 1
ATOM 539 C CA . ASP A 1 65 ? 10.620 44.232 16.874 1.00 56.94 65 ASP A CA 1
ATOM 540 C C . ASP A 1 65 ? 11.496 44.731 15.710 1.00 56.94 65 ASP A C 1
ATOM 542 O O . ASP A 1 65 ? 10.976 45.248 14.722 1.00 56.94 65 ASP A O 1
ATOM 546 N N . ARG A 1 66 ? 12.811 44.460 15.751 1.00 61.69 66 ARG A N 1
ATOM 547 C CA . ARG A 1 66 ? 13.752 44.784 14.660 1.00 61.69 66 ARG A CA 1
ATOM 548 C C . ARG A 1 66 ? 13.418 44.083 13.341 1.00 61.69 66 ARG A C 1
ATOM 550 O O . ARG A 1 66 ? 13.526 44.705 12.287 1.00 61.69 66 ARG A O 1
ATOM 557 N N . MET A 1 67 ? 12.918 42.847 13.389 1.00 61.59 67 MET A N 1
ATOM 558 C CA . MET A 1 67 ? 12.496 42.095 12.196 1.00 61.59 67 MET A CA 1
ATOM 559 C C . MET A 1 67 ? 11.334 42.749 11.422 1.00 61.59 67 MET A C 1
ATOM 561 O O . MET A 1 67 ? 11.086 42.400 10.270 1.00 61.59 67 MET A O 1
ATOM 565 N N . ARG A 1 68 ? 10.618 43.725 12.003 1.00 57.28 68 ARG A N 1
ATOM 566 C CA . ARG A 1 68 ? 9.563 44.486 11.300 1.00 57.28 68 ARG A CA 1
ATOM 567 C C . ARG A 1 68 ? 10.114 45.464 10.268 1.00 57.28 68 ARG A C 1
ATOM 569 O O . ARG A 1 68 ? 9.398 45.820 9.331 1.00 57.28 68 ARG A O 1
ATOM 576 N N . HIS A 1 69 ? 11.357 45.893 10.455 1.00 54.47 69 HIS A N 1
ATOM 577 C CA . HIS A 1 69 ? 12.031 46.867 9.605 1.00 54.47 69 HIS A CA 1
ATOM 578 C C . HIS A 1 69 ? 12.911 46.205 8.535 1.00 54.47 69 HIS A C 1
ATOM 580 O O . HIS A 1 69 ? 13.539 46.909 7.750 1.00 54.47 69 HIS A O 1
ATOM 586 N N . GLU A 1 70 ? 12.932 44.867 8.453 1.00 59.62 70 GLU A N 1
ATOM 587 C CA . GLU A 1 70 ? 13.690 44.166 7.417 1.00 59.62 70 GLU A CA 1
ATOM 588 C C . GLU A 1 70 ? 13.050 44.354 6.022 1.00 59.62 70 GLU A C 1
ATOM 590 O O . GLU A 1 70 ? 11.849 44.098 5.837 1.00 59.62 70 GLU A O 1
ATOM 595 N N . PRO A 1 71 ? 13.835 44.775 5.010 1.00 43.28 71 PRO A N 1
ATOM 596 C CA . PRO A 1 71 ? 13.315 45.205 3.710 1.00 43.28 71 PRO A CA 1
ATOM 597 C C . PRO A 1 71 ? 12.764 44.078 2.813 1.00 43.28 71 PRO A C 1
ATOM 599 O O . PRO A 1 71 ? 12.282 44.366 1.722 1.00 43.28 71 PRO A O 1
ATOM 602 N N . MET A 1 72 ? 12.757 42.809 3.250 1.00 49.09 72 MET A N 1
ATOM 603 C CA . MET A 1 72 ? 12.335 41.656 2.426 1.00 49.09 72 MET A CA 1
ATOM 604 C C . MET A 1 72 ? 11.208 40.795 3.021 1.00 49.09 72 MET A C 1
ATOM 606 O O . MET A 1 72 ? 10.983 39.665 2.591 1.00 49.09 72 MET A O 1
ATOM 610 N N . VAL A 1 73 ? 10.459 41.325 3.988 1.00 53.72 73 VAL A N 1
ATOM 611 C CA . VAL A 1 73 ? 9.399 40.584 4.684 1.00 53.72 73 VAL A CA 1
ATOM 612 C C . VAL A 1 73 ? 8.009 41.078 4.260 1.00 53.72 73 VAL A C 1
ATOM 614 O O . VAL A 1 73 ? 7.767 42.282 4.212 1.00 53.72 73 VAL A O 1
ATOM 617 N N . SER A 1 74 ? 7.083 40.157 3.950 1.00 51.84 74 SER A N 1
ATOM 618 C CA . SER A 1 74 ? 5.725 40.507 3.481 1.00 51.84 74 SER A CA 1
ATOM 619 C C . SER A 1 74 ? 4.960 41.389 4.479 1.00 51.84 74 SER A C 1
ATOM 621 O O . SER A 1 74 ? 5.065 41.183 5.692 1.00 51.84 74 SER A O 1
ATOM 623 N N . ASP A 1 75 ? 4.111 42.298 3.992 1.00 48.25 75 ASP A N 1
ATOM 624 C CA . ASP A 1 75 ? 3.331 43.203 4.853 1.00 48.25 75 ASP A CA 1
ATOM 625 C C . ASP A 1 75 ? 2.423 42.451 5.836 1.00 48.25 75 ASP A C 1
ATOM 627 O O . ASP A 1 75 ? 2.304 42.837 6.998 1.00 48.25 75 ASP A O 1
ATOM 631 N N . ARG A 1 76 ? 1.876 41.291 5.439 1.00 50.31 76 ARG A N 1
ATOM 632 C CA . ARG A 1 76 ? 1.125 40.409 6.353 1.00 50.31 76 ARG A CA 1
ATOM 633 C C . ARG A 1 76 ? 1.977 39.910 7.519 1.00 50.31 76 ARG A C 1
ATOM 635 O O . ARG A 1 76 ? 1.485 39.829 8.644 1.00 50.31 76 ARG A O 1
ATOM 642 N N . PHE A 1 77 ? 3.242 39.574 7.275 1.00 51.78 77 PHE A N 1
ATOM 643 C CA . PHE A 1 77 ? 4.152 39.142 8.333 1.00 51.78 77 PHE A CA 1
ATOM 644 C C . PHE A 1 77 ? 4.572 40.319 9.218 1.00 51.78 77 PHE A C 1
ATOM 646 O O . PHE A 1 77 ? 4.570 40.171 10.437 1.00 51.78 77 PHE A O 1
ATOM 653 N N . LYS A 1 78 ? 4.827 41.505 8.648 1.00 50.12 78 LYS A N 1
ATOM 654 C CA . LYS A 1 78 ? 5.091 42.730 9.425 1.00 50.12 78 LYS A CA 1
ATOM 655 C C . LYS A 1 78 ? 3.927 43.064 10.360 1.00 50.12 78 LYS A C 1
ATOM 657 O O . LYS A 1 78 ? 4.143 43.342 11.538 1.00 50.12 78 LYS A O 1
ATOM 662 N N . VAL A 1 79 ? 2.685 42.937 9.884 1.00 55.03 79 VAL A N 1
ATOM 663 C CA . VAL A 1 79 ? 1.472 43.099 10.704 1.00 55.03 79 VAL A CA 1
ATOM 664 C C . VAL A 1 79 ? 1.380 42.017 11.787 1.00 55.03 79 VAL A C 1
ATOM 666 O O . VAL A 1 79 ? 1.086 42.339 12.940 1.00 55.03 79 VAL A O 1
ATOM 669 N N . LYS A 1 80 ? 1.680 40.750 11.471 1.00 54.88 80 LYS A N 1
ATOM 670 C CA . LYS A 1 80 ? 1.666 39.637 12.441 1.00 54.88 80 LYS A CA 1
ATOM 671 C C . LYS A 1 80 ? 2.726 39.818 13.541 1.00 54.88 80 LYS A C 1
ATOM 673 O O . LYS A 1 80 ? 2.398 39.730 14.723 1.00 54.88 80 LYS A O 1
ATOM 678 N N . ALA A 1 81 ? 3.960 40.165 13.174 1.00 53.41 81 ALA A N 1
ATOM 679 C CA . ALA A 1 81 ? 5.035 40.509 14.106 1.00 53.41 81 ALA A CA 1
ATOM 680 C C . ALA A 1 81 ? 4.702 41.772 14.925 1.00 53.41 81 ALA A C 1
ATOM 682 O O . ALA A 1 81 ? 5.037 41.842 16.111 1.00 53.41 81 ALA A O 1
ATOM 683 N N . SER A 1 82 ? 3.986 42.741 14.330 1.00 52.97 82 SER A N 1
ATOM 684 C CA . SER A 1 82 ? 3.443 43.937 15.000 1.00 52.97 82 SER A CA 1
ATOM 685 C C . SER A 1 82 ? 2.511 43.598 16.156 1.00 52.97 82 SER A C 1
ATOM 687 O O . SER A 1 82 ? 2.717 44.039 17.289 1.00 52.97 82 SER A O 1
ATOM 689 N N . HIS A 1 83 ? 1.533 42.736 15.896 1.00 57.25 83 HIS A N 1
ATOM 690 C CA . HIS A 1 83 ? 0.565 42.317 16.902 1.00 57.25 83 HIS A CA 1
ATOM 691 C C . HIS A 1 83 ? 1.210 41.478 18.009 1.00 57.25 83 HIS A C 1
ATOM 693 O O . HIS A 1 83 ? 0.970 41.741 19.187 1.00 57.25 83 HIS A O 1
ATOM 699 N N . ILE A 1 84 ? 2.079 40.527 17.649 1.00 56.50 84 ILE A N 1
ATOM 700 C CA . ILE A 1 84 ? 2.738 39.637 18.615 1.00 56.50 84 ILE A CA 1
ATOM 701 C C . ILE A 1 84 ? 3.700 40.419 19.517 1.00 56.50 84 ILE A C 1
ATOM 703 O O . ILE A 1 84 ? 3.618 40.308 20.737 1.00 56.50 84 ILE A O 1
ATOM 707 N N . GLY A 1 85 ? 4.555 41.278 18.952 1.00 53.09 85 GLY A N 1
ATOM 708 C CA . GLY A 1 85 ? 5.473 42.081 19.767 1.00 53.09 85 GLY A CA 1
ATOM 709 C C . GLY A 1 85 ? 4.749 43.105 20.653 1.00 53.09 85 GLY A C 1
ATOM 710 O O . GLY A 1 85 ? 5.125 43.267 21.809 1.00 53.09 85 GLY A O 1
ATOM 711 N N . LYS A 1 86 ? 3.652 43.730 20.186 1.00 57.09 86 LYS A N 1
ATOM 712 C CA . LYS A 1 86 ? 2.823 44.616 21.033 1.00 57.09 86 LYS A CA 1
ATOM 713 C C . LYS A 1 86 ? 2.141 43.851 22.173 1.00 57.09 86 LYS A C 1
ATOM 715 O O . LYS A 1 86 ? 2.052 44.378 23.281 1.00 57.09 86 LYS A O 1
ATOM 720 N N . ALA A 1 87 ? 1.680 42.625 21.925 1.00 55.41 87 ALA A N 1
ATOM 721 C CA . ALA A 1 87 ? 1.084 41.769 22.949 1.00 55.41 87 ALA A CA 1
ATOM 722 C C . ALA A 1 87 ? 2.117 41.332 24.006 1.00 55.41 87 ALA A C 1
ATOM 724 O O . ALA A 1 87 ? 1.840 41.415 25.202 1.00 55.41 87 ALA A O 1
ATOM 725 N N . LEU A 1 88 ? 3.325 40.952 23.578 1.00 52.41 88 LEU A N 1
ATOM 726 C CA . LEU A 1 88 ? 4.425 40.566 24.469 1.00 52.41 88 LEU A CA 1
ATOM 727 C C . LEU A 1 88 ? 4.946 41.749 25.301 1.00 52.41 88 LEU A C 1
ATOM 729 O O . LEU A 1 88 ? 5.128 41.601 26.507 1.00 52.41 88 LEU A O 1
ATOM 733 N N . LEU A 1 89 ? 5.109 42.935 24.702 1.00 50.31 89 LEU A N 1
ATOM 734 C CA . LEU A 1 89 ? 5.526 44.156 25.410 1.00 50.31 89 LEU A CA 1
ATOM 735 C C . LEU A 1 89 ? 4.488 44.614 26.440 1.00 50.31 89 LEU A C 1
ATOM 737 O O . LEU A 1 89 ? 4.852 44.972 27.558 1.00 50.31 89 LEU A O 1
ATOM 741 N N . ARG A 1 90 ? 3.190 44.550 26.106 1.00 49.88 90 ARG A N 1
ATOM 742 C CA . ARG A 1 90 ? 2.111 44.825 27.071 1.00 49.88 90 ARG A CA 1
ATOM 743 C C . ARG A 1 90 ? 2.119 43.816 28.217 1.00 49.88 90 ARG A C 1
ATOM 745 O O . ARG A 1 90 ? 1.969 44.215 29.366 1.00 49.88 90 ARG A O 1
ATOM 752 N N . SER A 1 91 ? 2.352 42.536 27.925 1.00 49.66 91 SER A N 1
ATOM 753 C CA . SER A 1 91 ? 2.473 41.500 28.955 1.00 49.66 91 SER A CA 1
ATOM 754 C C . SER A 1 91 ? 3.678 41.735 29.872 1.00 49.66 91 SER A C 1
ATOM 756 O O . SER A 1 91 ? 3.542 41.591 31.080 1.00 49.66 91 SER A O 1
ATOM 758 N N . ALA A 1 92 ? 4.835 42.124 29.328 1.00 47.38 92 ALA A N 1
ATOM 759 C CA . ALA A 1 92 ? 6.054 42.386 30.096 1.00 47.38 92 ALA A CA 1
ATOM 760 C C . ALA A 1 92 ? 5.950 43.652 30.964 1.00 47.38 92 ALA A C 1
ATOM 762 O O . ALA A 1 92 ? 6.350 43.637 32.127 1.00 47.38 92 ALA A O 1
ATOM 763 N N . ALA A 1 93 ? 5.350 44.722 30.432 1.00 37.84 93 ALA A N 1
ATOM 764 C CA . ALA A 1 93 ? 5.087 45.952 31.177 1.00 37.84 93 ALA A CA 1
ATOM 765 C C . ALA A 1 93 ? 4.126 45.714 32.356 1.00 37.84 93 ALA A C 1
ATOM 767 O O . ALA A 1 93 ? 4.351 46.236 33.447 1.00 37.84 93 ALA A O 1
ATOM 768 N N . LEU A 1 94 ? 3.098 44.871 32.175 1.00 36.00 94 LEU A N 1
ATOM 769 C CA . LEU A 1 94 ? 2.210 44.456 33.267 1.00 36.00 94 LEU A CA 1
ATOM 770 C C . LEU A 1 94 ? 2.930 43.608 34.331 1.00 36.00 94 LEU A C 1
ATOM 772 O O . LEU A 1 94 ? 2.626 43.751 35.513 1.00 36.00 94 LEU A O 1
ATOM 776 N N . SER A 1 95 ? 3.893 42.767 33.942 1.00 41.72 95 SER A N 1
ATOM 777 C CA . SER A 1 95 ? 4.723 42.003 34.885 1.00 41.72 95 SER A CA 1
ATOM 778 C C . SER A 1 95 ? 5.640 42.908 35.716 1.00 41.72 95 SER A C 1
ATOM 780 O O . SER A 1 95 ? 5.745 42.719 36.926 1.00 41.72 95 SER A O 1
ATOM 782 N N . ALA A 1 96 ? 6.248 43.926 35.094 1.00 36.75 96 ALA A N 1
ATOM 783 C CA . ALA A 1 96 ? 7.106 44.904 35.768 1.00 36.75 96 ALA A CA 1
ATOM 784 C C . ALA A 1 96 ? 6.322 45.818 36.732 1.00 36.75 96 ALA A C 1
ATOM 786 O O . ALA A 1 96 ? 6.801 46.124 37.820 1.00 36.75 96 ALA A O 1
ATOM 787 N N . LEU A 1 97 ? 5.081 46.180 36.384 1.00 32.78 97 LEU A N 1
ATOM 788 C CA . LEU A 1 97 ? 4.154 46.921 37.256 1.00 32.78 97 LEU A CA 1
ATOM 789 C C . LEU A 1 97 ? 3.658 46.103 38.466 1.00 32.78 97 LEU A C 1
ATOM 791 O O . LEU A 1 97 ? 3.111 46.674 39.410 1.00 32.78 97 LEU A O 1
ATOM 795 N N . CYS A 1 98 ? 3.839 44.779 38.453 1.00 34.38 98 CYS A N 1
ATOM 796 C CA . CYS A 1 98 ? 3.502 43.876 39.555 1.00 34.38 98 CYS A CA 1
ATOM 797 C C . CYS A 1 98 ? 4.720 43.415 40.377 1.00 34.38 98 CYS A C 1
ATOM 799 O O . CYS A 1 98 ? 4.542 42.651 41.328 1.00 34.38 98 CYS A O 1
ATOM 801 N N . ALA A 1 99 ? 5.937 43.875 40.063 1.00 32.84 99 ALA A N 1
ATOM 802 C CA . ALA A 1 99 ? 7.104 43.631 40.903 1.00 32.84 99 ALA A CA 1
ATOM 803 C C . ALA A 1 99 ? 7.028 44.506 42.174 1.00 32.84 99 ALA A C 1
ATOM 805 O O . ALA A 1 99 ? 6.721 45.697 42.076 1.00 32.84 99 ALA A O 1
ATOM 806 N N . PRO A 1 100 ? 7.292 43.967 43.380 1.00 31.19 100 PRO A N 1
ATOM 807 C CA . PRO A 1 100 ? 7.305 44.785 44.585 1.00 31.19 100 PRO A CA 1
ATOM 808 C C . PRO A 1 100 ? 8.425 45.825 44.474 1.00 31.19 100 PRO A C 1
ATOM 810 O O . PRO A 1 100 ? 9.584 45.484 44.235 1.00 31.19 100 PRO A O 1
ATOM 813 N N . ALA A 1 101 ? 8.070 47.102 44.636 1.00 32.75 101 ALA A N 1
ATOM 814 C CA . ALA A 1 101 ? 9.028 48.195 44.696 1.00 32.75 101 ALA A CA 1
ATOM 815 C C . ALA A 1 101 ? 10.076 47.894 45.778 1.00 32.75 101 ALA A C 1
ATOM 817 O O . ALA A 1 101 ? 9.733 47.728 46.950 1.00 32.75 101 ALA A O 1
ATOM 818 N N . ARG A 1 102 ? 11.360 47.845 45.398 1.00 36.81 102 ARG A N 1
ATOM 819 C CA . ARG A 1 102 ? 12.468 47.886 46.357 1.00 36.81 102 ARG A CA 1
ATOM 820 C C . ARG A 1 102 ? 12.402 49.228 47.088 1.00 36.81 102 ARG A C 1
ATOM 822 O O . ARG A 1 102 ? 12.913 50.229 46.601 1.00 36.81 102 ARG A O 1
ATOM 829 N N . ARG A 1 103 ? 11.770 49.254 48.258 1.00 33.00 103 ARG A N 1
ATOM 830 C CA . ARG A 1 103 ? 12.052 50.245 49.294 1.00 33.00 103 ARG A CA 1
ATOM 831 C C . ARG A 1 103 ? 12.785 49.509 50.397 1.00 33.00 103 ARG A C 1
ATOM 833 O O . ARG A 1 103 ? 12.232 48.605 51.015 1.00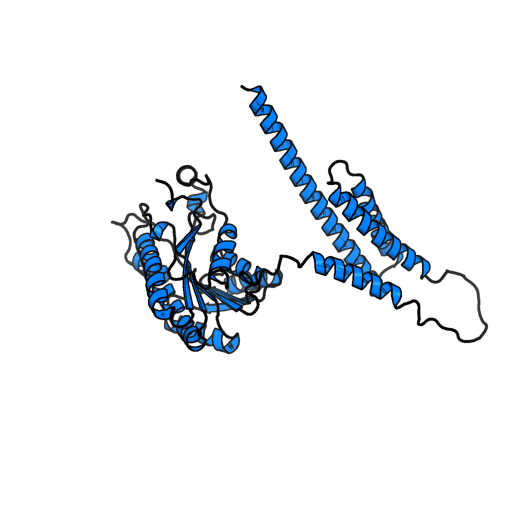 33.00 103 ARG A O 1
ATOM 840 N N . GLY A 1 104 ? 14.052 49.868 50.591 1.00 35.72 104 GLY A N 1
ATOM 841 C CA . GLY A 1 104 ? 14.705 49.585 51.858 1.00 35.72 104 GLY A CA 1
ATOM 842 C C . GLY A 1 104 ? 13.909 50.233 52.986 1.00 35.72 104 GLY A C 1
ATOM 843 O O . GLY A 1 104 ? 13.201 51.209 52.747 1.00 35.72 104 GLY A O 1
ATOM 844 N N . ILE A 1 105 ? 14.007 49.659 54.180 1.00 32.00 105 ILE A N 1
ATOM 845 C CA . ILE A 1 105 ? 14.287 50.332 55.456 1.00 32.00 105 ILE A CA 1
ATOM 846 C C . ILE A 1 105 ? 14.157 49.280 56.579 1.00 32.00 105 ILE A C 1
ATOM 848 O O . ILE A 1 105 ? 13.422 48.300 56.464 1.00 32.00 105 ILE A O 1
ATOM 852 N N . ARG A 1 106 ? 14.967 49.488 57.625 1.00 28.23 106 ARG A N 1
ATOM 853 C CA . ARG A 1 106 ? 14.934 48.906 58.982 1.00 28.23 106 ARG A CA 1
ATOM 854 C C . ARG A 1 106 ? 13.516 48.910 59.625 1.00 28.23 106 ARG A C 1
ATOM 856 O O . ARG A 1 106 ? 12.582 49.422 59.025 1.00 28.23 106 ARG A O 1
ATOM 863 N N . PRO A 1 107 ? 13.316 48.282 60.798 1.00 45.44 107 PRO A N 1
ATOM 864 C CA . PRO A 1 107 ? 12.144 47.448 61.030 1.00 45.44 107 PRO A CA 1
ATOM 865 C C . PRO A 1 107 ? 10.931 48.154 61.653 1.00 45.44 107 PRO A C 1
ATOM 867 O O . PRO A 1 107 ? 11.036 49.210 62.270 1.00 45.44 107 PRO A O 1
ATOM 870 N N . ASP A 1 108 ? 9.838 47.391 61.584 1.00 36.28 108 ASP A N 1
ATOM 871 C CA . ASP A 1 108 ? 8.707 47.305 62.513 1.00 36.28 108 ASP A CA 1
ATOM 872 C C . ASP A 1 108 ? 7.463 48.178 62.252 1.00 36.28 108 ASP A C 1
ATOM 874 O O . ASP A 1 108 ? 7.527 49.264 61.686 1.00 36.28 108 ASP A O 1
ATOM 878 N N . VAL A 1 109 ? 6.326 47.628 62.706 1.00 30.23 109 VAL A N 1
ATOM 879 C CA . VAL A 1 109 ? 4.955 48.156 62.876 1.00 30.23 109 VAL A CA 1
ATOM 880 C C . VAL A 1 109 ? 3.858 47.332 62.168 1.00 30.23 109 VAL A C 1
ATOM 882 O O . VAL A 1 109 ? 3.713 47.267 60.948 1.00 30.23 109 VAL A O 1
ATOM 885 N N . LYS A 1 110 ? 3.011 46.742 63.024 1.00 39.38 110 LYS A N 1
ATOM 886 C CA . LYS A 1 110 ? 1.719 46.076 62.779 1.00 39.38 110 LYS A CA 1
ATOM 887 C C . LYS A 1 110 ? 0.695 46.976 62.056 1.00 39.38 110 LYS A C 1
ATOM 889 O O . LYS A 1 110 ? 0.449 48.075 62.538 1.00 39.38 110 LYS A O 1
ATOM 894 N N . ARG A 1 111 ? -0.073 46.432 61.090 1.00 33.84 111 ARG A N 1
ATOM 895 C CA . ARG A 1 111 ? -1.566 46.301 61.106 1.00 33.84 111 ARG A CA 1
ATOM 896 C C . ARG A 1 111 ? -2.216 46.099 59.716 1.00 33.84 111 ARG A C 1
ATOM 898 O O . ARG A 1 111 ? -1.926 46.811 58.770 1.00 33.84 111 ARG A O 1
ATOM 905 N N . LYS A 1 112 ? -3.234 45.219 59.739 1.00 32.66 112 LYS A N 1
ATOM 906 C CA . LYS A 1 112 ? -4.559 45.225 59.065 1.00 32.66 112 LYS A CA 1
ATOM 907 C C . LYS A 1 112 ? -4.668 45.234 57.522 1.00 32.66 112 LYS A C 1
ATOM 909 O O . LYS A 1 112 ? -4.576 46.263 56.877 1.00 32.66 112 LYS A O 1
ATOM 914 N N . GLY A 1 113 ? -5.064 44.063 57.003 1.00 38.41 113 GLY A N 1
ATOM 915 C CA . GLY A 1 113 ? -6.300 43.808 56.235 1.00 38.41 113 GLY A CA 1
ATOM 916 C C . GLY A 1 113 ? -6.668 44.702 55.042 1.00 38.41 113 GLY A C 1
ATOM 917 O O . GLY A 1 113 ? -7.101 45.831 55.230 1.00 38.41 113 GLY A O 1
ATOM 918 N N . GLY A 1 114 ? -6.675 44.122 53.833 1.00 32.28 114 GLY A N 1
ATOM 919 C CA . GLY A 1 114 ? -7.376 44.706 52.682 1.00 32.28 114 GLY A CA 1
ATOM 920 C C . GLY A 1 114 ? -6.997 44.150 51.302 1.00 32.28 114 GLY A C 1
ATOM 921 O O . GLY A 1 114 ? -6.121 44.678 50.636 1.00 32.28 114 GLY A O 1
ATOM 922 N N . ASN A 1 115 ? -7.739 43.136 50.845 1.00 39.59 115 ASN A N 1
ATOM 923 C CA . ASN A 1 115 ? -8.175 42.946 49.450 1.00 39.59 115 ASN A CA 1
ATOM 924 C C . ASN A 1 115 ? -7.124 42.820 48.304 1.00 39.59 115 ASN A C 1
ATOM 926 O O . ASN A 1 115 ? -7.062 43.654 47.403 1.00 39.59 115 ASN A O 1
ATOM 930 N N . THR A 1 116 ? -6.391 41.699 48.229 1.00 35.03 116 THR A N 1
ATOM 931 C CA . THR A 1 116 ? -5.463 41.372 47.108 1.00 35.03 116 THR A CA 1
ATOM 932 C C . THR A 1 116 ? -5.918 40.232 46.183 1.00 35.03 116 THR A C 1
ATOM 934 O O . THR A 1 116 ? -5.173 39.809 45.302 1.00 35.03 116 THR A O 1
ATOM 937 N N . ARG A 1 117 ? -7.157 39.732 46.303 1.00 35.00 117 ARG A N 1
ATOM 938 C CA . ARG A 1 117 ? -7.628 38.567 45.516 1.00 35.00 117 ARG A CA 1
ATOM 939 C C . ARG A 1 117 ? -8.149 38.872 44.102 1.00 35.00 117 ARG A C 1
ATOM 941 O O . ARG A 1 117 ? -8.425 37.936 43.357 1.00 35.00 117 ARG A O 1
ATOM 948 N N . ARG A 1 118 ? -8.260 40.141 43.684 1.00 35.66 118 ARG A N 1
ATOM 949 C CA . ARG A 1 118 ? -8.902 40.505 42.397 1.00 35.66 118 ARG A CA 1
ATOM 950 C C . ARG A 1 118 ? -7.957 40.780 41.215 1.00 35.66 118 ARG A C 1
ATOM 952 O O . ARG A 1 118 ? -8.433 40.798 40.087 1.00 35.66 118 ARG A O 1
ATOM 959 N N . ARG A 1 119 ? -6.640 40.941 41.419 1.00 33.91 119 ARG A N 1
ATOM 960 C CA . ARG A 1 119 ? -5.697 41.316 40.333 1.00 33.91 119 ARG A CA 1
ATOM 961 C C . ARG A 1 119 ? -4.928 40.161 39.679 1.00 33.91 119 ARG A C 1
ATOM 963 O O . ARG A 1 119 ? -4.521 40.301 38.535 1.00 33.91 119 ARG A O 1
ATOM 970 N N . VAL A 1 120 ? -4.805 39.000 40.328 1.00 34.19 120 VAL A N 1
ATOM 971 C CA . VAL A 1 120 ? -4.041 37.852 39.782 1.00 34.19 120 VAL A CA 1
ATOM 972 C C . VAL A 1 120 ? -4.833 37.052 38.729 1.00 34.19 120 VAL A C 1
ATOM 974 O O . VAL A 1 120 ? -4.248 36.369 37.894 1.00 34.19 120 VAL A O 1
ATOM 977 N N . ARG A 1 121 ? -6.168 37.182 38.684 1.00 32.84 121 ARG A N 1
ATOM 978 C CA . ARG A 1 121 ? -7.008 36.462 37.705 1.00 32.84 121 ARG A CA 1
ATOM 979 C C . ARG A 1 121 ? -6.987 37.058 36.290 1.00 32.84 121 ARG A C 1
ATOM 981 O O . ARG A 1 121 ? -7.156 36.310 35.337 1.00 32.84 121 ARG A O 1
ATOM 988 N N . ALA A 1 122 ? -6.749 38.360 36.122 1.00 32.84 122 ALA A N 1
ATOM 989 C CA . ALA A 1 122 ? -6.857 39.010 34.809 1.00 32.84 122 ALA A CA 1
ATOM 990 C C . ALA A 1 122 ? -5.700 38.652 33.850 1.00 32.84 122 ALA A C 1
ATOM 992 O O . ALA A 1 122 ? -5.926 38.442 32.660 1.00 32.84 122 ALA A O 1
ATOM 993 N N . SER A 1 123 ? -4.475 38.506 34.365 1.00 36.31 123 SER A N 1
ATOM 994 C CA . SER A 1 123 ? -3.283 38.218 33.547 1.00 36.31 123 SER A CA 1
ATOM 995 C C . SER A 1 123 ? -3.222 36.764 33.058 1.00 36.31 123 SER A C 1
ATOM 997 O O . SER A 1 123 ? -2.769 36.503 31.944 1.00 36.31 123 SER A O 1
ATOM 999 N N . GLY A 1 124 ? -3.732 35.815 33.854 1.00 35.19 124 GLY A N 1
ATOM 1000 C CA . GLY A 1 124 ? -3.839 34.405 33.458 1.00 35.19 124 GLY A CA 1
ATOM 1001 C C . GLY A 1 124 ? -4.877 34.170 32.357 1.00 35.19 124 GLY A C 1
ATOM 1002 O O . GLY A 1 124 ? -4.641 33.378 31.448 1.00 35.19 124 GLY A O 1
ATOM 1003 N N . VAL A 1 125 ? -5.988 34.915 32.385 1.00 38.97 125 VAL A N 1
ATOM 1004 C CA . VAL A 1 125 ? -7.062 34.805 31.387 1.00 38.97 125 VAL A CA 1
ATOM 1005 C C . VAL A 1 125 ? -6.608 35.323 30.023 1.00 38.97 125 VAL A C 1
ATOM 1007 O O . VAL A 1 125 ? -6.877 34.681 29.015 1.00 38.97 125 VAL A O 1
ATOM 1010 N N . ILE A 1 126 ? -5.857 36.427 29.959 1.00 40.94 126 ILE A N 1
ATOM 1011 C CA . ILE A 1 126 ? -5.407 37.001 28.677 1.00 40.94 126 ILE A CA 1
ATOM 1012 C C . ILE A 1 126 ? -4.349 36.114 28.003 1.00 40.94 126 ILE A C 1
ATOM 1014 O O . ILE A 1 126 ? -4.434 35.875 26.800 1.00 40.94 126 ILE A O 1
ATOM 1018 N N . LEU A 1 127 ? -3.392 35.563 28.760 1.00 39.78 127 LEU A N 1
ATOM 1019 C CA . LEU A 1 127 ? -2.368 34.672 28.204 1.00 39.78 127 LEU A CA 1
ATOM 1020 C C . LEU A 1 127 ? -2.961 33.325 27.751 1.00 39.78 127 LEU A C 1
ATOM 1022 O O . LEU A 1 127 ? -2.588 32.820 26.695 1.00 39.78 127 LEU A O 1
ATOM 1026 N N . ALA A 1 128 ? -3.936 32.790 28.495 1.00 40.06 128 ALA A N 1
ATOM 1027 C CA . ALA A 1 128 ? -4.708 31.621 28.077 1.00 40.06 128 ALA A CA 1
ATOM 1028 C C . ALA A 1 128 ? -5.570 31.912 26.837 1.00 40.06 128 ALA A C 1
ATOM 1030 O O . ALA A 1 128 ? -5.682 31.060 25.966 1.00 40.06 128 ALA A O 1
ATOM 1031 N N . THR A 1 129 ? -6.116 33.124 26.705 1.00 42.22 129 THR A N 1
ATOM 1032 C CA . THR A 1 129 ? -6.929 33.527 25.545 1.00 42.22 129 THR A CA 1
ATOM 1033 C C . THR A 1 129 ? -6.072 33.713 24.292 1.00 42.22 129 THR A C 1
ATOM 1035 O O . THR A 1 129 ? -6.483 33.300 23.215 1.00 42.22 129 THR A O 1
ATOM 1038 N N . VAL A 1 130 ? -4.859 34.269 24.407 1.00 46.72 130 VAL A N 1
ATOM 1039 C CA . VAL A 1 130 ? -3.920 34.388 23.275 1.00 46.72 130 VAL A CA 1
ATOM 1040 C C . VAL A 1 130 ? -3.363 33.018 22.878 1.00 46.72 130 VAL A C 1
ATOM 1042 O O . VAL A 1 130 ? -3.305 32.722 21.688 1.00 46.72 130 VAL A O 1
ATOM 1045 N N . ALA A 1 131 ? -3.032 32.153 23.843 1.00 43.78 131 ALA A N 1
ATOM 1046 C CA . ALA A 1 131 ? -2.646 30.769 23.567 1.00 43.78 131 ALA A CA 1
ATOM 1047 C C . ALA A 1 131 ? -3.794 29.986 22.910 1.00 43.78 131 ALA A C 1
ATOM 1049 O O . ALA A 1 131 ? -3.581 29.349 21.887 1.00 43.78 131 ALA A O 1
ATOM 1050 N N . ALA A 1 132 ? -5.026 30.112 23.410 1.00 39.84 132 ALA A N 1
ATOM 1051 C CA . ALA A 1 132 ? -6.206 29.486 22.817 1.00 39.84 132 ALA A CA 1
ATOM 1052 C C . ALA A 1 132 ? -6.541 30.053 21.428 1.00 39.84 132 ALA A C 1
ATOM 1054 O O . ALA A 1 132 ? -6.983 29.305 20.566 1.00 39.84 132 ALA A O 1
ATOM 1055 N N . PHE A 1 133 ? -6.311 31.345 21.179 1.00 40.69 133 PHE A N 1
ATOM 1056 C CA . PHE A 1 133 ? -6.536 31.979 19.876 1.00 40.69 133 PHE A CA 1
ATOM 1057 C C . PHE A 1 133 ? -5.462 31.608 18.842 1.00 40.69 133 PHE A C 1
ATOM 1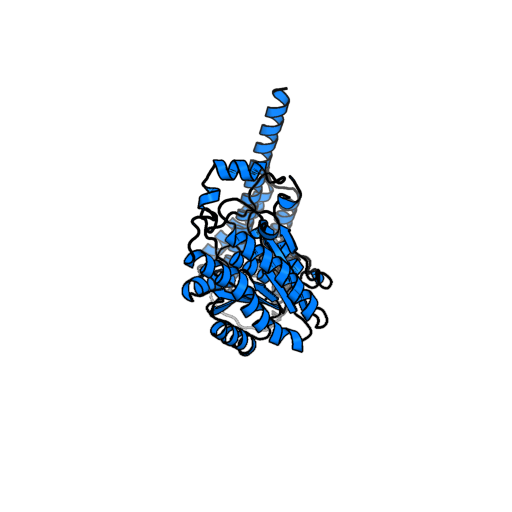059 O O . PHE A 1 133 ? -5.777 31.508 17.660 1.00 40.69 133 PHE A O 1
ATOM 1066 N N . ILE A 1 134 ? -4.214 31.376 19.268 1.00 47.28 134 ILE A N 1
ATOM 1067 C CA . ILE A 1 134 ? -3.130 30.886 18.401 1.00 47.28 134 ILE A CA 1
ATOM 1068 C C . ILE A 1 134 ? -3.282 29.376 18.158 1.00 47.28 134 ILE A C 1
ATOM 1070 O O . ILE A 1 134 ? -3.232 28.958 17.005 1.00 47.28 134 ILE A O 1
ATOM 1074 N N . MET A 1 135 ? -3.618 28.579 19.181 1.00 39.53 135 MET A N 1
ATOM 1075 C CA . MET A 1 135 ? -3.916 27.147 19.021 1.00 39.53 135 MET A CA 1
ATOM 1076 C C . MET A 1 135 ? -5.170 26.899 18.169 1.00 39.53 135 MET A C 1
ATOM 1078 O O . MET A 1 135 ? -5.144 26.041 17.291 1.00 39.53 135 MET A O 1
ATOM 1082 N N . LYS A 1 136 ? -6.228 27.715 18.310 1.00 38.28 136 LYS A N 1
ATOM 1083 C CA . LYS A 1 136 ? -7.403 27.677 17.414 1.00 38.28 136 LYS A CA 1
ATOM 1084 C C . LYS A 1 136 ? -7.110 28.110 15.976 1.00 38.28 136 LYS A C 1
ATOM 1086 O O . LYS A 1 136 ? -7.988 27.963 15.136 1.00 38.28 136 LYS A O 1
ATOM 1091 N N . LYS A 1 137 ? -5.940 28.684 15.676 1.00 38.47 137 LYS A N 1
ATOM 1092 C CA . LYS A 1 137 ? -5.566 29.094 14.311 1.00 38.47 137 LYS A CA 1
ATOM 1093 C C . LYS A 1 137 ? -4.458 28.245 13.692 1.00 38.47 137 LYS A C 1
ATOM 1095 O O . LYS A 1 137 ? -4.288 28.317 12.479 1.00 38.47 137 LYS A O 1
ATOM 1100 N N . GLU A 1 138 ? -3.731 27.463 14.489 1.00 38.38 138 GLU A N 1
ATOM 1101 C CA . GLU A 1 138 ? -2.714 26.510 14.017 1.00 38.38 138 GLU A CA 1
ATOM 1102 C C . GLU A 1 138 ? -3.245 25.076 13.858 1.00 38.38 138 GLU A C 1
ATOM 1104 O O . GLU A 1 138 ? -2.660 24.318 13.094 1.00 38.38 138 GLU A O 1
ATOM 1109 N N . VAL A 1 139 ? -4.403 24.740 14.442 1.00 39.69 139 VAL A N 1
ATOM 1110 C CA . VAL A 1 139 ? -5.126 23.471 14.198 1.00 39.69 139 VAL A CA 1
ATOM 1111 C C . VAL A 1 139 ? -6.454 23.734 13.482 1.00 39.69 139 VAL A C 1
ATOM 1113 O O . VAL A 1 139 ? -7.520 23.295 13.889 1.00 39.69 139 VAL A O 1
ATOM 1116 N N . VAL A 1 140 ? -6.399 24.526 12.415 1.00 40.75 140 VAL A N 1
ATOM 1117 C CA . VAL A 1 140 ? -7.437 24.505 11.377 1.00 40.75 140 VAL A CA 1
ATOM 1118 C C . VAL A 1 140 ? -6.724 24.242 10.055 1.00 40.75 140 VAL A C 1
ATOM 1120 O O . VAL A 1 140 ? -6.743 25.050 9.131 1.00 40.75 140 VAL A O 1
ATOM 1123 N N . MET A 1 141 ? -6.064 23.082 9.960 1.00 45.31 141 MET A N 1
ATOM 1124 C CA . MET A 1 141 ? -6.315 22.288 8.758 1.00 45.31 141 MET A CA 1
ATOM 1125 C C . MET A 1 141 ? -7.825 22.091 8.787 1.00 45.31 141 MET A C 1
ATOM 1127 O O . MET A 1 141 ? -8.336 21.666 9.818 1.00 45.31 141 MET A O 1
ATOM 1131 N N . GLN A 1 142 ? -8.555 22.551 7.773 1.00 49.75 142 GLN A N 1
ATOM 1132 C CA . GLN A 1 142 ? -9.995 22.312 7.720 1.00 49.75 142 GLN A CA 1
ATOM 1133 C C . GLN A 1 142 ? -10.219 20.828 8.018 1.00 49.75 142 GLN A C 1
ATOM 1135 O O . GLN A 1 142 ? -9.787 19.998 7.219 1.00 49.75 142 GLN A O 1
ATOM 1140 N N . ASP A 1 143 ? -10.833 20.518 9.164 1.00 66.75 143 ASP A N 1
ATOM 1141 C CA . ASP A 1 143 ? -11.347 19.191 9.483 1.00 66.75 143 ASP A CA 1
ATOM 1142 C C . ASP A 1 143 ? -12.426 18.915 8.444 1.00 66.75 143 ASP A C 1
ATOM 1144 O O . ASP A 1 143 ? -13.606 19.182 8.654 1.00 66.75 143 ASP A O 1
ATOM 1148 N N . ASN A 1 144 ? -12.010 18.510 7.246 1.00 81.56 144 ASN A N 1
ATOM 1149 C CA . ASN A 1 144 ? -12.927 18.057 6.235 1.00 81.56 144 ASN A CA 1
ATOM 1150 C C . ASN A 1 144 ? -13.317 16.645 6.667 1.00 81.56 144 ASN A C 1
ATOM 1152 O O . ASN A 1 144 ? -12.492 15.732 6.531 1.00 81.56 144 ASN A O 1
ATOM 1156 N N . PRO A 1 145 ? -14.538 16.449 7.193 1.00 90.00 145 PRO A N 1
ATOM 1157 C CA . PRO A 1 145 ? -14.942 15.160 7.734 1.00 90.00 145 PRO A CA 1
ATOM 1158 C C . PRO A 1 145 ? -14.832 14.045 6.688 1.00 90.00 145 PRO A C 1
ATOM 1160 O O . PRO A 1 145 ? -14.599 12.903 7.058 1.00 90.00 145 PRO A O 1
ATOM 1163 N N . LEU A 1 146 ? -14.905 14.370 5.388 1.00 95.38 146 LEU A N 1
ATOM 1164 C CA . LEU A 1 146 ? -14.784 13.391 4.307 1.00 95.38 146 LEU A CA 1
ATOM 1165 C C . LEU A 1 146 ? -13.411 12.717 4.236 1.00 95.38 146 LEU A C 1
ATOM 1167 O O . LEU A 1 146 ? -13.350 11.552 3.861 1.00 95.38 146 LEU A O 1
ATOM 1171 N N . PHE A 1 147 ? -12.331 13.432 4.565 1.00 96.94 147 PHE A N 1
ATOM 1172 C CA . PHE A 1 147 ? -10.955 12.920 4.477 1.00 96.94 147 PHE A CA 1
ATOM 1173 C C . PHE A 1 147 ? -10.357 12.557 5.840 1.00 96.94 147 PHE A C 1
ATOM 1175 O O . PHE A 1 147 ? -9.242 12.042 5.895 1.00 96.94 147 PHE A O 1
ATOM 1182 N N . SER A 1 148 ? -11.076 12.824 6.933 1.00 96.56 148 SER A N 1
ATOM 1183 C CA . SER A 1 148 ? -10.621 12.474 8.276 1.00 96.56 148 SER A CA 1
ATOM 1184 C C . SER A 1 148 ? -10.563 10.959 8.459 1.00 96.56 148 SER A C 1
ATOM 1186 O O . SER A 1 148 ? -11.460 10.224 8.040 1.00 96.56 148 SER A O 1
ATOM 1188 N N . LEU A 1 149 ? -9.504 10.497 9.119 1.00 98.19 149 LEU A N 1
ATOM 1189 C CA . LEU A 1 149 ? -9.320 9.107 9.530 1.00 98.19 149 LEU A CA 1
ATOM 1190 C C . LEU A 1 149 ? -9.370 8.958 11.057 1.00 98.19 149 LEU A C 1
ATOM 1192 O O . LEU A 1 149 ? -9.030 7.899 11.584 1.00 98.19 149 LEU A O 1
ATOM 1196 N N . ALA A 1 150 ? -9.798 10.005 11.770 1.00 97.00 150 ALA A N 1
ATOM 1197 C CA . ALA A 1 150 ? -9.927 9.986 13.219 1.00 97.00 150 ALA A CA 1
ATOM 1198 C C . ALA A 1 150 ? -10.792 8.805 13.685 1.00 97.00 150 ALA A C 1
ATOM 1200 O O . ALA A 1 150 ? -11.879 8.553 13.163 1.00 97.00 150 ALA A O 1
ATOM 1201 N N . GLY A 1 151 ? -10.292 8.068 14.678 1.00 95.62 151 GLY A N 1
ATOM 1202 C CA . GLY A 1 151 ? -10.973 6.895 15.229 1.00 95.62 151 GLY A CA 1
ATOM 1203 C C . GLY A 1 151 ? -10.854 5.622 14.386 1.00 95.62 151 GLY A C 1
ATOM 1204 O O . GLY A 1 151 ? -11.362 4.591 14.818 1.00 95.62 151 GLY A O 1
ATOM 1205 N N . ARG A 1 152 ? -10.169 5.664 13.234 1.00 98.50 152 ARG A N 1
ATOM 1206 C CA . ARG A 1 152 ? -9.881 4.482 12.410 1.00 98.50 152 ARG A CA 1
ATOM 1207 C C . ARG A 1 152 ? -8.506 3.923 12.729 1.00 98.50 152 ARG A C 1
ATOM 1209 O O . ARG A 1 152 ? -7.566 4.685 12.961 1.00 98.50 152 ARG A O 1
ATOM 1216 N N . ARG A 1 153 ? -8.360 2.602 12.671 1.00 98.88 153 ARG A N 1
ATOM 1217 C CA . ARG A 1 153 ? -7.047 1.943 12.726 1.00 98.88 153 ARG A CA 1
ATOM 1218 C C . ARG A 1 153 ? -6.610 1.451 11.354 1.00 98.88 153 ARG A C 1
ATOM 1220 O O . ARG A 1 153 ? -7.377 0.770 10.675 1.00 98.88 153 ARG A O 1
ATOM 1227 N N . ALA A 1 154 ? -5.370 1.753 10.985 1.00 98.94 154 ALA A N 1
ATOM 1228 C CA . ALA A 1 154 ? -4.757 1.343 9.733 1.00 98.94 154 ALA A CA 1
ATOM 1229 C C . ALA A 1 154 ? -3.593 0.373 9.957 1.00 98.94 154 ALA A C 1
ATOM 1231 O O . ALA A 1 154 ? -2.574 0.747 10.535 1.00 98.94 154 ALA A O 1
ATOM 1232 N N . LEU A 1 155 ? -3.724 -0.851 9.447 1.00 98.94 155 LEU A N 1
ATOM 1233 C CA . LEU A 1 155 ? -2.618 -1.795 9.306 1.00 98.94 155 LEU A CA 1
ATOM 1234 C C . LEU A 1 155 ? -1.910 -1.547 7.970 1.00 98.94 155 LEU A C 1
ATOM 1236 O O . LEU A 1 155 ? -2.539 -1.609 6.914 1.00 98.94 155 LEU A O 1
ATOM 1240 N N . VAL A 1 156 ? -0.600 -1.299 8.002 1.00 98.94 156 VAL A N 1
ATOM 1241 C CA . VAL A 1 156 ? 0.222 -1.115 6.795 1.00 98.94 156 VAL A CA 1
ATOM 1242 C C . VAL A 1 156 ? 1.298 -2.195 6.750 1.00 98.94 156 VAL A C 1
ATOM 1244 O O . VAL A 1 156 ? 2.177 -2.240 7.612 1.00 98.94 156 VAL A O 1
ATOM 1247 N N . THR A 1 157 ? 1.243 -3.073 5.745 1.00 98.88 157 THR A N 1
ATOM 1248 C CA . THR A 1 157 ? 2.222 -4.162 5.605 1.00 98.88 157 THR A CA 1
ATOM 1249 C C . THR A 1 157 ? 3.532 -3.683 4.988 1.00 98.88 157 THR A C 1
ATOM 1251 O O . THR A 1 157 ? 3.545 -2.816 4.113 1.00 98.88 157 THR A O 1
ATOM 1254 N N . GLY A 1 158 ? 4.665 -4.235 5.433 1.00 98.12 158 GLY A N 1
ATOM 1255 C CA . GLY A 1 158 ? 5.989 -3.828 4.943 1.00 98.12 158 GLY A CA 1
ATOM 1256 C C . GLY A 1 158 ? 6.300 -2.343 5.184 1.00 98.12 158 GLY A C 1
ATOM 1257 O O . GLY A 1 158 ? 6.817 -1.669 4.294 1.00 98.12 158 GLY A O 1
ATOM 1258 N N . ALA A 1 159 ? 5.951 -1.827 6.364 1.00 97.94 159 ALA A N 1
ATOM 1259 C CA . ALA A 1 159 ? 5.940 -0.402 6.695 1.00 97.94 159 ALA A CA 1
ATOM 1260 C C . ALA A 1 159 ? 7.114 0.065 7.570 1.00 97.94 159 ALA A C 1
ATOM 1262 O O . ALA A 1 159 ? 7.064 1.155 8.130 1.00 97.94 159 ALA A O 1
ATOM 1263 N N . SER A 1 160 ? 8.191 -0.717 7.681 1.00 97.12 160 SER A N 1
ATOM 1264 C CA . SER A 1 160 ? 9.402 -0.267 8.384 1.00 97.12 160 SER A CA 1
ATOM 1265 C C . SER A 1 160 ? 10.193 0.801 7.617 1.00 97.12 160 SER A C 1
ATOM 1267 O O . SER A 1 160 ? 11.057 1.448 8.198 1.00 97.12 160 SER A O 1
ATOM 1269 N N . ARG A 1 161 ? 9.933 0.980 6.312 1.00 96.00 161 ARG A N 1
ATOM 1270 C CA . ARG A 1 161 ? 10.634 1.929 5.429 1.00 96.00 161 ARG A CA 1
ATOM 1271 C C . ARG A 1 161 ? 9.879 2.182 4.120 1.00 96.00 161 ARG A C 1
ATOM 1273 O O . ARG A 1 161 ? 8.849 1.561 3.854 1.00 96.00 161 ARG A O 1
ATOM 1280 N N . GLY A 1 162 ? 10.439 3.049 3.274 1.00 96.12 162 GLY A N 1
ATOM 1281 C CA . GLY A 1 162 ? 9.975 3.283 1.904 1.00 96.12 162 GLY A CA 1
ATOM 1282 C C . GLY A 1 162 ? 8.524 3.763 1.825 1.00 96.12 162 GLY A C 1
ATOM 1283 O O . GLY A 1 162 ? 8.054 4.488 2.698 1.00 96.12 162 GLY A O 1
ATOM 1284 N N . ILE A 1 163 ? 7.808 3.335 0.778 1.00 98.12 163 ILE A N 1
ATOM 1285 C CA . ILE A 1 163 ? 6.413 3.743 0.531 1.00 98.12 163 ILE A CA 1
ATOM 1286 C C . ILE A 1 163 ? 5.515 3.400 1.723 1.00 98.12 163 ILE A C 1
ATOM 1288 O O . ILE A 1 163 ? 4.757 4.258 2.159 1.00 98.12 163 ILE A O 1
ATOM 1292 N N . GLY A 1 164 ? 5.631 2.195 2.291 1.00 98.38 164 GLY A N 1
ATOM 1293 C CA . GLY A 1 164 ? 4.811 1.772 3.428 1.00 98.38 164 GLY A CA 1
ATOM 1294 C C . GLY A 1 164 ? 4.928 2.714 4.625 1.00 98.38 164 GLY A C 1
ATOM 1295 O O . GLY A 1 164 ? 3.909 3.156 5.150 1.00 98.38 164 GLY A O 1
ATOM 1296 N N . LEU A 1 165 ? 6.153 3.089 5.007 1.00 98.56 165 LEU A N 1
ATOM 1297 C CA . LEU A 1 165 ? 6.375 4.035 6.105 1.00 98.56 165 LEU A CA 1
ATOM 1298 C C . LEU A 1 165 ? 5.813 5.430 5.789 1.00 98.56 165 LEU A C 1
ATOM 1300 O O . LEU A 1 165 ? 5.174 6.044 6.642 1.00 98.56 165 LEU A O 1
ATOM 1304 N N . THR A 1 166 ? 6.001 5.923 4.560 1.00 98.75 166 THR A N 1
ATOM 1305 C CA . THR A 1 166 ? 5.453 7.221 4.137 1.00 98.75 166 THR A CA 1
ATOM 1306 C C . THR A 1 166 ? 3.926 7.232 4.163 1.00 98.75 166 THR A C 1
ATOM 1308 O O . THR A 1 166 ? 3.328 8.193 4.647 1.00 98.75 166 THR A O 1
ATOM 1311 N N . LEU A 1 167 ? 3.282 6.166 3.681 1.00 98.88 167 LEU A N 1
ATOM 1312 C CA . LEU A 1 167 ? 1.827 6.035 3.724 1.00 98.88 167 LEU A CA 1
ATOM 1313 C C . LEU A 1 167 ? 1.325 5.942 5.165 1.00 98.88 167 LEU A C 1
ATOM 1315 O O . LEU A 1 167 ? 0.367 6.624 5.509 1.00 98.88 167 LEU A O 1
ATOM 1319 N N . ALA A 1 168 ? 1.994 5.166 6.019 1.00 98.88 168 ALA A N 1
ATOM 1320 C CA . ALA A 1 168 ? 1.656 5.049 7.432 1.00 98.88 168 ALA A CA 1
ATOM 1321 C C . ALA A 1 168 ? 1.728 6.405 8.158 1.00 98.88 168 ALA A C 1
ATOM 1323 O O . ALA A 1 168 ? 0.760 6.805 8.806 1.00 98.88 168 ALA A O 1
ATOM 1324 N N . ARG A 1 169 ? 2.823 7.158 7.968 1.00 98.75 169 ARG A N 1
ATOM 1325 C CA . ARG A 1 169 ? 2.961 8.539 8.462 1.00 98.75 169 ARG A CA 1
ATOM 1326 C C . ARG A 1 169 ? 1.814 9.422 7.967 1.00 98.75 169 ARG A C 1
ATOM 1328 O O . ARG A 1 169 ? 1.183 10.111 8.762 1.00 98.75 169 ARG A O 1
ATOM 1335 N N . GLY A 1 170 ? 1.534 9.386 6.665 1.00 98.44 170 GLY A N 1
ATOM 1336 C CA . GLY A 1 170 ? 0.484 10.187 6.041 1.00 98.44 170 GLY A CA 1
ATOM 1337 C C . GLY A 1 170 ? -0.913 9.882 6.583 1.00 98.44 170 GLY A C 1
ATOM 1338 O O . GLY A 1 170 ? -1.640 10.800 6.941 1.00 98.44 170 GLY A O 1
ATOM 1339 N N . LEU A 1 171 ? -1.283 8.606 6.720 1.00 98.81 171 LEU A N 1
ATOM 1340 C CA . LEU A 1 171 ? -2.563 8.207 7.318 1.00 98.81 171 LEU A CA 1
ATOM 1341 C C . LEU A 1 171 ? -2.666 8.669 8.783 1.00 98.81 171 LEU A C 1
ATOM 1343 O O . LEU A 1 171 ? -3.717 9.160 9.200 1.00 98.81 171 LEU A O 1
ATOM 1347 N N . GLY A 1 172 ? -1.569 8.577 9.544 1.00 98.56 172 GLY A N 1
ATOM 1348 C CA . GLY A 1 172 ? -1.507 9.043 10.931 1.00 98.56 172 GLY A CA 1
ATOM 1349 C C . GLY A 1 172 ? -1.709 10.554 11.055 1.00 98.56 172 GLY A C 1
ATOM 1350 O O . GLY A 1 172 ? -2.451 11.009 11.921 1.00 98.56 172 GLY A O 1
ATOM 1351 N N . GLN A 1 173 ? -1.139 11.340 10.136 1.00 97.50 173 GLN A N 1
ATOM 1352 C CA . GLN A 1 173 ? -1.342 12.795 10.068 1.00 97.50 173 GLN A CA 1
ATOM 1353 C C . GLN A 1 173 ? -2.802 13.193 9.786 1.00 97.50 173 GLN A C 1
ATOM 1355 O O . GLN A 1 173 ? -3.203 14.306 10.118 1.00 97.50 173 GLN A O 1
ATOM 1360 N N . PHE A 1 174 ? -3.605 12.287 9.217 1.00 97.44 174 PHE A N 1
ATOM 1361 C CA . PHE A 1 174 ? -5.052 12.449 9.032 1.00 97.44 174 PHE A CA 1
ATOM 1362 C C . PHE A 1 174 ? -5.885 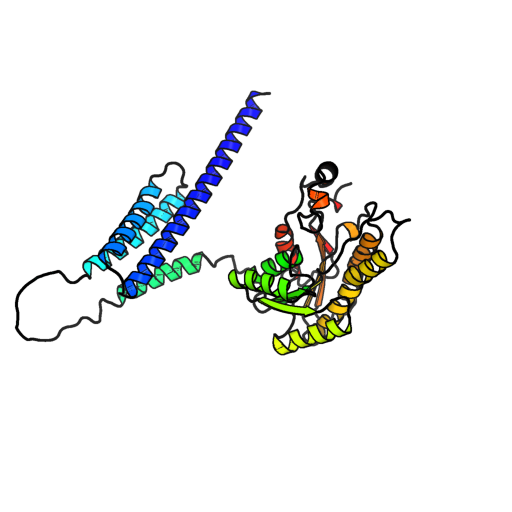11.822 10.170 1.00 97.44 174 PHE A C 1
ATOM 1364 O O . PHE A 1 174 ? -7.111 11.756 10.076 1.00 97.44 174 PHE A O 1
ATOM 1371 N N . GLY A 1 175 ? -5.240 11.394 11.261 1.00 97.31 175 GLY A N 1
ATOM 1372 C CA . GLY A 1 175 ? -5.886 10.964 12.504 1.00 97.31 175 GLY A CA 1
ATOM 1373 C C . GLY A 1 175 ? -6.050 9.453 12.679 1.00 97.31 175 GLY A C 1
ATOM 1374 O O . GLY A 1 175 ? -6.656 9.034 13.667 1.00 97.31 175 GLY A O 1
ATOM 1375 N N . ALA A 1 176 ? -5.536 8.632 11.758 1.00 98.62 176 ALA A N 1
ATOM 1376 C CA . ALA A 1 176 ? -5.579 7.181 11.917 1.00 98.62 176 ALA A CA 1
ATOM 1377 C C . ALA A 1 176 ? -4.623 6.710 13.025 1.00 98.62 176 ALA A C 1
ATOM 1379 O O . ALA A 1 176 ? -3.501 7.202 13.145 1.00 98.62 176 ALA A O 1
ATOM 1380 N N . LYS A 1 177 ? -5.032 5.684 13.774 1.00 98.88 177 LYS A N 1
ATOM 1381 C CA . LYS A 1 177 ? -4.125 4.889 14.611 1.00 98.88 177 LYS A CA 1
ATOM 1382 C C . LYS A 1 177 ? -3.387 3.897 13.726 1.00 98.88 177 LYS A C 1
ATOM 1384 O O . LYS A 1 177 ? -4.027 3.159 12.981 1.00 98.88 177 LYS A O 1
ATOM 1389 N N . ILE A 1 178 ? -2.067 3.863 13.780 1.00 98.88 178 ILE A N 1
ATOM 1390 C CA . ILE A 1 178 ? -1.250 3.121 12.821 1.00 98.88 178 ILE A CA 1
ATOM 1391 C C . ILE A 1 178 ? -0.703 1.846 13.448 1.00 98.88 178 ILE A C 1
ATOM 1393 O O . ILE A 1 178 ? -0.125 1.881 14.527 1.00 98.88 178 ILE A O 1
ATOM 1397 N N . VAL A 1 179 ? -0.809 0.735 12.724 1.00 98.94 179 VAL A N 1
ATOM 1398 C CA . VAL A 1 179 ? -0.100 -0.510 13.023 1.00 98.94 179 VAL A CA 1
ATOM 1399 C C . VAL A 1 179 ? 0.917 -0.757 11.914 1.00 98.94 179 VAL A C 1
ATOM 1401 O O . VAL A 1 179 ? 0.555 -1.043 10.769 1.00 98.94 179 VAL A O 1
ATOM 1404 N N . LEU A 1 180 ? 2.202 -0.636 12.244 1.00 98.94 180 LEU A N 1
ATOM 1405 C CA . LEU A 1 180 ? 3.291 -0.933 11.315 1.00 98.94 180 LEU A CA 1
ATOM 1406 C C . LEU A 1 180 ? 3.570 -2.437 11.310 1.00 98.94 180 LEU A C 1
ATOM 1408 O O . LEU A 1 180 ? 3.939 -3.003 12.341 1.00 98.94 180 LEU A O 1
ATOM 1412 N N . ASN A 1 181 ? 3.455 -3.077 10.147 1.00 98.81 181 ASN A N 1
ATOM 1413 C CA . ASN A 1 181 ? 3.861 -4.468 9.970 1.00 98.81 181 ASN A CA 1
ATOM 1414 C C . ASN A 1 181 ? 5.180 -4.603 9.195 1.00 98.81 181 ASN A C 1
ATOM 1416 O O . ASN A 1 181 ? 5.513 -3.825 8.300 1.00 98.81 181 ASN A O 1
ATOM 1420 N N . GLY A 1 182 ? 5.926 -5.643 9.542 1.00 97.94 182 GLY A N 1
ATOM 1421 C CA . GLY A 1 182 ? 7.173 -6.073 8.930 1.00 97.94 182 GLY A CA 1
ATOM 1422 C C . GLY A 1 182 ? 7.651 -7.360 9.602 1.00 97.94 182 GLY A C 1
ATOM 1423 O O . GLY A 1 182 ? 7.105 -7.775 10.617 1.00 97.94 182 GLY A O 1
ATOM 1424 N N . ARG A 1 183 ? 8.684 -7.992 9.047 1.00 94.94 183 ARG A N 1
ATOM 1425 C CA . ARG A 1 183 ? 9.214 -9.256 9.593 1.00 94.94 183 ARG A CA 1
ATOM 1426 C C . ARG A 1 183 ? 10.086 -9.050 10.829 1.00 94.94 183 ARG A C 1
ATOM 1428 O O . ARG A 1 183 ? 10.005 -9.806 11.785 1.00 94.94 183 ARG A O 1
ATOM 1435 N N . ASN A 1 184 ? 10.913 -8.008 10.799 1.00 94.69 184 ASN A N 1
ATOM 1436 C CA . ASN A 1 184 ? 11.931 -7.767 11.815 1.00 94.69 184 ASN A CA 1
ATOM 1437 C C . ASN A 1 184 ? 11.434 -6.714 12.807 1.00 94.69 184 ASN A C 1
ATOM 1439 O O . ASN A 1 184 ? 11.074 -5.603 12.404 1.00 94.69 184 ASN A O 1
ATOM 1443 N N . SER A 1 185 ? 11.453 -7.053 14.095 1.00 95.12 185 SER A N 1
ATOM 1444 C CA . SER A 1 185 ? 10.968 -6.195 15.179 1.00 95.12 185 SER A CA 1
ATOM 1445 C C . SER A 1 185 ? 11.805 -4.928 15.367 1.00 95.12 185 SER A C 1
ATOM 1447 O O . SER A 1 185 ? 11.242 -3.874 15.644 1.00 95.12 185 SER A O 1
ATOM 1449 N N . GLU A 1 186 ? 13.122 -4.993 15.168 1.00 97.00 186 GLU A N 1
ATOM 1450 C CA . GLU A 1 186 ? 14.024 -3.857 15.395 1.00 97.00 186 GLU A CA 1
ATOM 1451 C C . GLU A 1 186 ? 13.796 -2.695 14.400 1.00 97.00 186 GLU A C 1
ATOM 1453 O O . GLU A 1 186 ? 13.455 -1.604 14.861 1.00 97.00 186 GLU A O 1
ATOM 1458 N N . PRO A 1 187 ? 13.838 -2.882 13.059 1.00 96.69 187 PRO A N 1
ATOM 1459 C CA . PRO A 1 187 ? 13.498 -1.805 12.124 1.00 96.69 187 PRO A CA 1
ATOM 1460 C C . PRO A 1 187 ? 12.078 -1.259 12.313 1.00 96.69 187 PRO A C 1
ATOM 1462 O O . PRO A 1 187 ? 11.826 -0.080 12.070 1.00 96.69 187 PRO A O 1
ATOM 1465 N N . LEU A 1 188 ? 11.136 -2.109 12.740 1.00 97.00 188 LEU A N 1
ATOM 1466 C CA . LEU A 1 188 ? 9.782 -1.674 13.073 1.00 97.00 188 LEU A CA 1
ATOM 1467 C C . LEU A 1 188 ? 9.750 -0.779 14.309 1.00 97.00 188 LEU A C 1
ATOM 1469 O O . LEU A 1 188 ? 9.049 0.228 14.293 1.00 97.00 188 LEU A O 1
ATOM 1473 N N . ALA A 1 189 ? 10.497 -1.122 15.360 1.00 97.94 189 ALA A N 1
ATOM 1474 C CA . ALA A 1 189 ? 10.594 -0.308 16.564 1.00 97.94 189 ALA A CA 1
ATOM 1475 C C . ALA A 1 189 ? 11.200 1.066 16.247 1.00 97.94 189 ALA A C 1
ATOM 1477 O O . ALA A 1 189 ? 10.632 2.078 16.644 1.00 97.94 189 ALA A O 1
ATOM 1478 N N . THR A 1 190 ? 12.266 1.120 15.439 1.00 98.31 190 THR A N 1
ATOM 1479 C CA . THR A 1 190 ? 12.851 2.392 14.981 1.00 98.31 190 THR A CA 1
ATOM 1480 C C . THR A 1 190 ? 11.840 3.244 14.210 1.00 98.31 190 THR A C 1
ATOM 1482 O O . THR A 1 190 ? 11.708 4.440 14.471 1.00 98.31 190 THR A O 1
ATOM 1485 N N . ALA A 1 191 ? 11.101 2.640 13.275 1.00 98.38 191 ALA A N 1
ATOM 1486 C CA . ALA A 1 191 ? 10.074 3.338 12.506 1.00 98.38 191 ALA A CA 1
ATOM 1487 C C . ALA A 1 191 ? 8.918 3.833 13.394 1.00 98.38 191 ALA A C 1
ATOM 1489 O O . ALA A 1 191 ? 8.477 4.973 13.252 1.00 98.38 191 ALA A O 1
ATOM 1490 N N . ARG A 1 192 ? 8.461 3.008 14.345 1.00 98.62 192 ARG A N 1
ATOM 1491 C CA . ARG A 1 192 ? 7.447 3.382 15.339 1.00 98.62 192 ARG A CA 1
ATOM 1492 C C . ARG A 1 192 ? 7.904 4.576 16.164 1.00 98.62 192 ARG A C 1
ATOM 1494 O O . ARG A 1 192 ? 7.154 5.536 16.271 1.00 98.62 192 ARG A O 1
ATOM 1501 N N . ASP A 1 193 ? 9.111 4.530 16.722 1.00 98.50 193 ASP A N 1
ATOM 1502 C CA . ASP A 1 193 ? 9.620 5.580 17.609 1.00 98.50 193 ASP A CA 1
ATOM 1503 C C . ASP A 1 193 ? 9.787 6.910 16.870 1.00 98.50 193 ASP A C 1
ATOM 1505 O O . ASP A 1 193 ? 9.476 7.967 17.418 1.00 98.50 193 ASP A O 1
ATOM 1509 N N . MET A 1 194 ? 10.187 6.858 15.595 1.00 98.44 194 MET A N 1
ATOM 1510 C CA . MET A 1 194 ? 10.204 8.025 14.714 1.00 98.44 194 MET A CA 1
ATOM 1511 C C . MET A 1 194 ? 8.810 8.650 14.581 1.00 98.44 194 MET A C 1
ATOM 1513 O O . MET A 1 194 ? 8.652 9.840 14.841 1.00 98.44 194 MET A O 1
ATOM 1517 N N . LEU A 1 195 ? 7.793 7.859 14.220 1.00 98.38 195 LEU A N 1
ATOM 1518 C CA . LEU A 1 195 ? 6.432 8.372 14.035 1.00 98.38 195 LEU A CA 1
ATOM 1519 C C . LEU A 1 195 ? 5.770 8.799 15.355 1.00 98.38 195 LEU A C 1
ATOM 1521 O O . LEU A 1 195 ? 5.061 9.803 15.393 1.00 98.38 195 LEU A O 1
ATOM 1525 N N . ALA A 1 196 ? 6.032 8.090 16.452 1.00 98.12 196 ALA A N 1
ATOM 1526 C CA . ALA A 1 196 ? 5.567 8.470 17.782 1.00 98.12 196 ALA A CA 1
ATOM 1527 C C . ALA A 1 196 ? 6.188 9.805 18.232 1.00 98.12 196 ALA A C 1
ATOM 1529 O O . ALA A 1 196 ? 5.497 10.647 18.805 1.00 98.12 196 ALA A O 1
ATOM 1530 N N . GLY A 1 197 ? 7.464 10.049 17.906 1.00 97.88 197 GLY A N 1
ATOM 1531 C CA . GLY A 1 197 ? 8.131 11.338 18.119 1.00 97.88 197 GLY A CA 1
ATOM 1532 C C . GLY A 1 197 ? 7.518 12.497 17.321 1.00 97.88 197 GLY A C 1
ATOM 1533 O O . GLY A 1 197 ? 7.633 13.652 17.731 1.00 97.88 197 GLY A O 1
ATOM 1534 N N . GLU A 1 198 ? 6.815 12.199 16.224 1.00 97.56 198 GLU A N 1
ATOM 1535 C CA . GLU A 1 198 ? 6.012 13.157 15.449 1.00 97.56 198 GLU A CA 1
ATOM 1536 C C . GLU A 1 198 ? 4.605 13.383 16.050 1.00 97.56 198 GLU A C 1
ATOM 1538 O O . GLU A 1 198 ? 3.833 14.186 15.526 1.00 97.56 198 GLU A O 1
ATOM 1543 N N . GLY A 1 199 ? 4.270 12.714 17.160 1.00 97.19 199 GLY A N 1
ATOM 1544 C CA . GLY A 1 199 ? 2.980 12.822 17.848 1.00 97.19 199 GLY A CA 1
ATOM 1545 C C . GLY A 1 199 ? 1.883 11.909 17.294 1.00 97.19 199 GLY A C 1
ATOM 1546 O O . GLY A 1 199 ? 0.708 12.138 17.583 1.00 97.19 199 GLY A O 1
ATOM 1547 N N . LEU A 1 200 ? 2.240 10.902 16.491 1.00 98.12 200 LEU A N 1
ATOM 1548 C CA . LEU A 1 200 ? 1.293 9.950 15.906 1.00 98.12 200 LEU A CA 1
ATOM 1549 C C . LEU A 1 200 ? 1.018 8.767 16.857 1.00 98.12 200 LEU A C 1
ATOM 1551 O O . LEU A 1 200 ? 1.913 8.314 17.570 1.00 98.12 200 LEU A O 1
ATOM 1555 N N . ASP A 1 201 ? -0.209 8.236 16.837 1.00 98.19 201 ASP A N 1
ATOM 1556 C CA . ASP A 1 201 ? -0.593 7.014 17.567 1.00 98.19 201 ASP A CA 1
ATOM 1557 C C . ASP A 1 201 ? -0.172 5.787 16.746 1.00 98.19 201 ASP A C 1
ATOM 1559 O O . ASP A 1 201 ? -0.812 5.457 15.742 1.00 98.19 201 ASP A O 1
ATOM 1563 N N . VAL A 1 202 ? 0.955 5.168 17.115 1.00 98.62 202 VAL A N 1
ATOM 1564 C CA . VAL A 1 202 ? 1.603 4.113 16.324 1.00 98.62 202 VAL A CA 1
ATOM 1565 C C . VAL A 1 202 ? 2.021 2.927 17.186 1.00 98.62 202 VAL A C 1
ATOM 1567 O O . VAL A 1 202 ? 2.738 3.069 18.177 1.00 98.62 202 VAL A O 1
ATOM 1570 N N . THR A 1 203 ? 1.654 1.732 16.741 1.00 98.69 203 THR A N 1
ATOM 1571 C CA . THR A 1 203 ? 2.075 0.436 17.281 1.00 98.69 203 THR A CA 1
ATOM 1572 C C . THR A 1 203 ? 2.742 -0.405 16.188 1.00 98.69 203 THR A C 1
ATOM 1574 O O . THR A 1 203 ? 2.835 -0.008 15.022 1.00 98.69 203 THR A O 1
ATOM 1577 N N . THR A 1 204 ? 3.242 -1.584 16.554 1.00 98.75 204 THR A N 1
ATOM 1578 C CA . THR A 1 204 ? 3.882 -2.523 15.626 1.00 98.75 204 THR A CA 1
ATOM 1579 C C . THR A 1 204 ? 3.241 -3.904 15.716 1.00 98.75 204 THR A C 1
ATOM 1581 O O . THR A 1 204 ? 2.713 -4.292 16.757 1.00 98.75 204 THR A O 1
ATOM 1584 N N . ALA A 1 205 ? 3.305 -4.658 14.620 1.00 98.44 205 ALA A N 1
ATOM 1585 C CA . ALA A 1 205 ? 2.939 -6.068 14.573 1.00 98.44 205 ALA A CA 1
ATOM 1586 C C . ALA A 1 205 ? 3.931 -6.826 13.681 1.00 98.44 205 ALA A C 1
ATOM 1588 O O . ALA A 1 205 ? 3.928 -6.681 12.454 1.00 98.44 205 ALA A O 1
ATOM 1589 N N . ALA A 1 206 ? 4.815 -7.604 14.307 1.00 98.44 206 ALA A N 1
ATOM 1590 C CA . ALA A 1 206 ? 5.865 -8.331 13.608 1.00 98.44 206 ALA A CA 1
ATOM 1591 C C . ALA A 1 206 ? 5.376 -9.725 13.192 1.00 98.44 206 ALA A C 1
ATOM 1593 O O . ALA A 1 206 ? 5.152 -10.577 14.045 1.00 98.44 206 ALA A O 1
ATOM 1594 N N . PHE A 1 207 ? 5.210 -9.941 11.889 1.00 98.50 207 PHE A N 1
ATOM 1595 C CA . PHE A 1 207 ? 4.910 -11.245 11.293 1.00 98.50 207 PHE A CA 1
ATOM 1596 C C . PHE A 1 207 ? 5.271 -11.236 9.803 1.00 98.50 207 PHE A C 1
ATOM 1598 O O . PHE A 1 207 ? 5.293 -10.174 9.163 1.00 98.50 207 PHE A O 1
ATOM 1605 N N . ASP A 1 208 ? 5.564 -12.411 9.245 1.00 98.62 208 ASP A N 1
ATOM 1606 C CA . ASP A 1 208 ? 5.790 -12.572 7.811 1.00 98.62 208 ASP A CA 1
ATOM 1607 C C . ASP A 1 208 ? 4.454 -12.676 7.080 1.00 98.62 208 ASP A C 1
ATOM 1609 O O . ASP A 1 208 ? 3.652 -13.562 7.338 1.00 98.62 208 ASP A O 1
ATOM 1613 N N . VAL A 1 209 ? 4.218 -11.761 6.144 1.00 98.69 209 VAL A N 1
ATOM 1614 C CA . VAL A 1 209 ? 2.986 -11.731 5.348 1.00 98.69 209 VAL A CA 1
ATOM 1615 C C . VAL A 1 209 ? 2.868 -12.905 4.372 1.00 98.69 209 VAL A C 1
ATOM 1617 O O . VAL A 1 209 ? 1.802 -13.113 3.801 1.00 98.69 209 VAL A O 1
ATOM 1620 N N . THR A 1 210 ? 3.956 -13.643 4.145 1.00 98.56 210 THR A N 1
ATOM 1621 C CA . THR A 1 210 ? 3.981 -14.832 3.284 1.00 98.56 210 THR A CA 1
ATOM 1622 C C . THR A 1 210 ? 3.611 -16.122 4.013 1.00 98.56 210 THR A C 1
ATOM 1624 O O . THR A 1 210 ? 3.351 -17.129 3.357 1.00 98.56 210 THR A O 1
ATOM 1627 N N . ASP A 1 211 ? 3.541 -16.082 5.344 1.00 98.62 211 ASP A N 1
ATOM 1628 C CA . ASP A 1 211 ? 3.122 -17.186 6.201 1.00 98.62 211 ASP A CA 1
ATOM 1629 C C . ASP A 1 211 ? 1.664 -16.965 6.623 1.00 98.62 211 ASP A C 1
ATOM 1631 O O . ASP A 1 211 ? 1.340 -16.031 7.360 1.00 98.62 211 ASP A O 1
ATOM 1635 N N . GLN A 1 212 ? 0.765 -17.807 6.115 1.00 98.38 212 GLN A N 1
ATOM 1636 C CA . GLN A 1 212 ? -0.668 -17.650 6.340 1.00 98.38 212 GLN A CA 1
ATOM 1637 C C . GLN A 1 212 ? -1.053 -17.802 7.820 1.00 98.38 212 GLN A C 1
ATOM 1639 O O . GLN A 1 212 ? -1.913 -17.055 8.291 1.00 98.38 212 GLN A O 1
ATOM 1644 N N . ASP A 1 213 ? -0.412 -18.711 8.555 1.00 98.69 213 ASP A N 1
ATOM 1645 C CA . ASP A 1 213 ? -0.728 -18.954 9.964 1.00 98.69 213 ASP A CA 1
ATOM 1646 C C . ASP A 1 213 ? -0.231 -17.789 10.825 1.00 98.69 213 ASP A C 1
ATOM 1648 O O . ASP A 1 213 ? -0.964 -17.279 11.678 1.00 98.69 213 ASP A O 1
ATOM 1652 N N . ALA A 1 214 ? 0.973 -17.280 10.535 1.00 98.62 214 ALA A N 1
ATOM 1653 C CA . ALA A 1 214 ? 1.500 -16.085 11.192 1.00 98.62 214 ALA A CA 1
ATOM 1654 C C . ALA A 1 214 ? 0.642 -14.839 10.912 1.00 98.62 214 ALA A C 1
ATOM 1656 O O . ALA A 1 214 ? 0.449 -14.005 11.799 1.00 98.62 214 ALA A O 1
ATOM 1657 N N . VAL A 1 215 ? 0.103 -14.709 9.694 1.00 98.88 215 VAL A N 1
ATOM 1658 C CA . VAL A 1 215 ? -0.831 -13.633 9.333 1.00 98.88 215 VAL A CA 1
ATOM 1659 C C . VAL A 1 215 ? -2.125 -13.727 10.134 1.00 98.88 215 VAL A C 1
ATOM 1661 O O . VAL A 1 215 ? -2.570 -12.707 10.659 1.00 98.88 215 VAL A O 1
ATOM 1664 N N . ILE A 1 216 ? -2.725 -14.917 10.240 1.00 98.81 216 ILE A N 1
ATOM 1665 C CA . ILE A 1 216 ? -3.966 -15.120 11.002 1.00 98.81 216 ILE A CA 1
ATOM 1666 C C . ILE A 1 216 ? -3.742 -14.731 12.465 1.00 98.81 216 ILE A C 1
ATOM 1668 O O . ILE A 1 216 ? -4.419 -13.830 12.959 1.00 98.81 216 ILE A O 1
ATOM 1672 N N . ALA A 1 217 ? -2.728 -15.311 13.113 1.00 98.75 217 ALA A N 1
ATOM 1673 C CA . ALA A 1 217 ? -2.412 -15.018 14.509 1.00 98.75 217 ALA A CA 1
ATOM 1674 C C . ALA A 1 217 ? -2.065 -13.533 14.732 1.00 98.75 217 ALA A C 1
ATOM 1676 O O . ALA A 1 217 ? -2.493 -12.917 15.709 1.00 98.75 217 ALA A O 1
ATOM 1677 N N . GLY A 1 218 ? -1.312 -12.927 13.808 1.00 98.75 218 GLY A N 1
ATOM 1678 C CA . GLY A 1 218 ? -0.934 -11.518 13.876 1.00 98.75 218 GLY A CA 1
ATOM 1679 C C . GLY A 1 218 ? -2.131 -10.571 13.772 1.00 98.75 218 GLY A C 1
ATOM 1680 O O . GLY A 1 218 ? -2.216 -9.607 14.534 1.00 98.75 218 GLY A O 1
ATOM 1681 N N . VAL A 1 219 ? -3.065 -10.842 12.855 1.00 98.88 219 VAL A N 1
ATOM 1682 C CA . VAL A 1 219 ? -4.295 -10.052 12.690 1.00 98.88 219 VAL A CA 1
ATOM 1683 C C . VAL A 1 219 ? -5.221 -10.217 13.892 1.00 98.88 219 VAL A C 1
ATOM 1685 O O . VAL A 1 219 ? -5.702 -9.209 14.410 1.00 98.88 219 VAL A O 1
ATOM 1688 N N . GLU A 1 220 ? -5.416 -11.444 14.378 1.00 98.75 220 GLU A N 1
ATOM 1689 C CA . GLU A 1 220 ? -6.219 -11.721 15.576 1.00 98.75 220 GLU A CA 1
ATOM 1690 C C . GLU A 1 220 ? -5.678 -10.975 16.799 1.00 98.75 220 GLU A C 1
ATOM 1692 O O . GLU A 1 220 ? -6.435 -10.319 17.514 1.00 98.75 220 GLU A O 1
ATOM 1697 N N . ASN A 1 221 ? -4.358 -10.988 16.996 1.00 98.69 221 ASN A N 1
ATOM 1698 C CA . ASN A 1 221 ? -3.721 -10.273 18.095 1.00 98.69 221 ASN A CA 1
ATOM 1699 C C . ASN A 1 221 ? -3.910 -8.748 17.997 1.00 98.69 221 ASN A C 1
ATOM 1701 O O . ASN A 1 221 ? -4.141 -8.091 19.009 1.00 98.69 221 ASN A O 1
ATOM 1705 N N . ILE A 1 222 ? -3.842 -8.160 16.795 1.00 98.81 222 ILE A N 1
ATOM 1706 C CA . ILE A 1 222 ? -4.126 -6.724 16.616 1.00 98.81 222 ILE A CA 1
ATOM 1707 C C . ILE A 1 222 ? -5.584 -6.421 16.978 1.00 98.81 222 ILE A C 1
ATOM 1709 O O . ILE A 1 222 ? -5.842 -5.489 17.742 1.00 98.81 222 ILE A O 1
ATOM 1713 N N . GLU A 1 223 ? -6.524 -7.195 16.434 1.00 98.62 223 GLU A N 1
ATOM 1714 C CA . GLU A 1 223 ? -7.962 -7.022 16.660 1.00 98.62 223 GLU A CA 1
ATOM 1715 C C . GLU A 1 223 ? -8.330 -7.148 18.146 1.00 98.62 223 GLU A C 1
ATOM 1717 O O . GLU A 1 223 ? -9.159 -6.376 18.631 1.00 98.62 223 GLU A O 1
ATOM 1722 N N . TYR A 1 224 ? -7.678 -8.060 18.874 1.00 98.19 224 TYR A N 1
ATOM 1723 C CA . TYR A 1 224 ? -7.899 -8.291 20.302 1.00 98.19 224 TYR A CA 1
ATOM 1724 C C . TYR A 1 224 ? -7.225 -7.240 21.201 1.00 98.19 224 TYR A C 1
ATOM 1726 O O . TYR A 1 224 ? -7.902 -6.588 21.993 1.00 98.19 224 TYR A O 1
ATOM 1734 N N . GLU A 1 225 ? -5.910 -7.033 21.069 1.00 97.75 225 GLU A N 1
ATOM 1735 C CA . GLU A 1 225 ? -5.129 -6.187 21.992 1.00 97.75 225 GLU A CA 1
ATOM 1736 C C . GLU A 1 225 ? -5.256 -4.692 21.688 1.00 97.75 225 GLU A C 1
ATOM 1738 O O . GLU A 1 225 ? -5.198 -3.840 22.574 1.00 97.75 225 GLU A O 1
ATOM 1743 N N . GLN A 1 226 ? -5.385 -4.344 20.407 1.00 97.06 226 GLN A N 1
ATOM 1744 C CA . GLN A 1 226 ? -5.352 -2.952 19.958 1.00 97.06 226 GLN A CA 1
ATOM 1745 C C . GLN A 1 226 ? -6.753 -2.481 19.566 1.00 97.06 226 GLN A C 1
ATOM 1747 O O . GLN A 1 226 ? -7.099 -1.311 19.763 1.00 97.06 226 GLN A O 1
ATOM 1752 N N . GLY A 1 227 ? -7.575 -3.384 19.034 1.00 98.19 227 GLY A N 1
ATOM 1753 C CA . GLY A 1 227 ? -8.940 -3.138 18.587 1.00 98.19 227 GLY A CA 1
ATOM 1754 C C . GLY A 1 227 ? -9.084 -3.232 17.065 1.00 98.19 227 GLY A C 1
ATOM 1755 O O . GLY A 1 227 ? -8.124 -3.554 16.362 1.00 98.19 227 GLY A O 1
ATOM 1756 N N . PRO A 1 228 ? -10.263 -2.878 16.524 1.00 98.56 228 PRO A N 1
ATOM 1757 C CA . PRO A 1 228 ? -10.626 -3.196 15.150 1.00 98.56 228 PRO A CA 1
ATOM 1758 C C . PRO A 1 228 ? -9.681 -2.565 14.137 1.00 98.56 228 PRO A C 1
ATOM 1760 O O . PRO A 1 228 ? -9.288 -1.413 14.315 1.00 98.56 228 PRO A O 1
ATOM 1763 N N . ILE A 1 229 ? -9.347 -3.305 13.080 1.00 98.94 229 ILE A N 1
ATOM 1764 C CA . ILE A 1 229 ? -8.668 -2.801 11.887 1.00 98.94 229 ILE A CA 1
ATOM 1765 C C . ILE A 1 229 ? -9.748 -2.292 10.922 1.00 98.94 229 ILE A C 1
ATOM 1767 O O . ILE A 1 229 ? -10.583 -3.060 10.437 1.00 98.94 229 ILE A O 1
ATOM 1771 N N . ASP A 1 230 ? -9.749 -0.988 10.642 1.00 98.94 230 ASP A N 1
ATOM 1772 C CA . ASP A 1 230 ? -10.697 -0.348 9.715 1.00 98.94 230 ASP A CA 1
ATOM 1773 C C . ASP A 1 230 ? -10.095 -0.141 8.320 1.00 98.94 230 ASP A C 1
ATOM 1775 O O . ASP A 1 230 ? -10.825 -0.056 7.330 1.00 98.94 230 ASP A O 1
ATOM 1779 N N . ILE A 1 231 ? -8.765 -0.049 8.240 1.00 99.00 231 ILE A N 1
ATOM 1780 C CA . ILE A 1 231 ? -8.009 0.204 7.015 1.00 99.00 231 ILE A CA 1
ATOM 1781 C C . ILE A 1 231 ? -6.875 -0.821 6.915 1.00 99.00 231 ILE A C 1
ATOM 1783 O O . ILE A 1 231 ? -6.082 -0.975 7.841 1.00 99.00 231 ILE A O 1
ATOM 1787 N N . LEU A 1 232 ? -6.759 -1.488 5.772 1.00 99.00 232 LEU A N 1
ATOM 1788 C CA . LEU A 1 232 ? -5.601 -2.304 5.413 1.00 99.00 232 LEU A CA 1
ATOM 1789 C C . LEU A 1 232 ? -4.912 -1.701 4.193 1.00 99.00 232 LEU A C 1
ATOM 1791 O O . LEU A 1 232 ? -5.534 -1.542 3.146 1.00 99.00 232 LEU A O 1
ATOM 1795 N N . ILE A 1 233 ? -3.613 -1.437 4.302 1.00 98.94 233 ILE A N 1
ATOM 1796 C CA . ILE A 1 233 ? -2.747 -1.119 3.168 1.00 98.94 233 ILE A CA 1
ATOM 1797 C C . ILE A 1 233 ? -1.833 -2.321 2.904 1.00 98.94 233 ILE A C 1
ATOM 1799 O O . ILE A 1 233 ? -0.842 -2.542 3.608 1.00 98.94 233 ILE A O 1
ATOM 1803 N N . ASN A 1 234 ? -2.148 -3.085 1.860 1.00 98.94 234 ASN A N 1
ATOM 1804 C CA . ASN A 1 234 ? -1.312 -4.175 1.363 1.00 98.94 234 ASN A CA 1
ATOM 1805 C C . ASN A 1 234 ? -0.148 -3.597 0.545 1.00 98.94 234 ASN A C 1
ATOM 1807 O O . ASN A 1 234 ? -0.231 -3.472 -0.679 1.00 98.94 234 ASN A O 1
ATOM 1811 N N . ASN A 1 235 ? 0.921 -3.199 1.237 1.00 98.81 235 ASN A N 1
ATOM 1812 C CA . ASN A 1 235 ? 2.099 -2.555 0.653 1.00 98.81 235 ASN A CA 1
ATOM 1813 C C . ASN A 1 235 ? 3.315 -3.486 0.526 1.00 98.81 235 ASN A C 1
ATOM 1815 O O . ASN A 1 235 ? 4.137 -3.269 -0.366 1.00 98.81 235 ASN A O 1
ATOM 1819 N N . ALA A 1 236 ? 3.443 -4.503 1.385 1.00 98.06 236 ALA A N 1
ATOM 1820 C CA . ALA A 1 236 ? 4.567 -5.432 1.339 1.00 98.06 236 ALA A CA 1
ATOM 1821 C C . ALA A 1 236 ? 4.771 -5.999 -0.077 1.00 98.06 236 ALA A C 1
ATOM 1823 O O . ALA A 1 236 ? 3.827 -6.393 -0.762 1.00 98.06 236 ALA A O 1
ATOM 1824 N N . GLY A 1 237 ? 6.021 -5.996 -0.533 1.00 96.88 237 GLY A N 1
ATOM 1825 C CA . GLY A 1 237 ? 6.361 -6.424 -1.878 1.00 96.88 237 GLY A CA 1
ATOM 1826 C C . GLY A 1 237 ? 7.860 -6.379 -2.138 1.00 96.88 237 GLY A C 1
ATOM 1827 O O . GLY A 1 237 ? 8.602 -5.621 -1.510 1.00 96.88 237 GLY A O 1
ATOM 1828 N N . ILE A 1 238 ? 8.304 -7.191 -3.090 1.00 96.94 238 ILE A N 1
ATOM 1829 C CA . ILE A 1 238 ? 9.684 -7.246 -3.564 1.00 96.94 238 ILE A CA 1
ATOM 1830 C C . ILE A 1 238 ? 9.747 -7.066 -5.083 1.00 96.94 238 ILE A C 1
ATOM 1832 O O . ILE A 1 238 ? 8.749 -7.168 -5.801 1.00 96.94 238 ILE A O 1
ATOM 1836 N N . GLN A 1 239 ? 10.956 -6.812 -5.575 1.00 95.19 239 GLN A N 1
ATOM 1837 C CA . GLN A 1 239 ? 11.270 -6.730 -6.995 1.00 95.19 239 GLN A CA 1
ATOM 1838 C C . GLN A 1 239 ? 12.506 -7.584 -7.292 1.00 95.19 239 GLN A C 1
ATOM 1840 O O . GLN A 1 239 ? 13.497 -7.510 -6.565 1.00 95.19 239 GLN A O 1
ATOM 1845 N N . ARG A 1 240 ? 12.459 -8.352 -8.383 1.00 95.50 240 ARG A N 1
ATOM 1846 C CA . ARG A 1 240 ? 13.563 -9.162 -8.916 1.00 95.50 240 ARG A CA 1
ATOM 1847 C C . ARG A 1 240 ? 13.642 -8.923 -10.421 1.00 95.50 240 ARG A C 1
ATOM 1849 O O . ARG A 1 240 ? 12.614 -8.861 -11.091 1.00 95.50 240 ARG A O 1
ATOM 1856 N N . ARG A 1 241 ? 14.852 -8.713 -10.941 1.00 94.94 241 ARG A N 1
ATOM 1857 C CA . ARG A 1 241 ? 15.077 -8.312 -12.336 1.00 94.94 241 ARG A CA 1
ATOM 1858 C C . ARG A 1 241 ? 15.995 -9.320 -13.016 1.00 94.94 241 ARG A C 1
ATOM 1860 O O . ARG A 1 241 ? 17.105 -9.521 -12.538 1.00 94.94 241 ARG A O 1
ATOM 1867 N N . ALA A 1 242 ? 15.534 -9.902 -14.115 1.00 96.00 242 ALA A N 1
ATOM 1868 C CA . ALA A 1 242 ? 16.292 -10.793 -14.993 1.00 96.00 242 ALA A CA 1
ATOM 1869 C C . ALA A 1 242 ? 15.562 -10.904 -16.346 1.00 96.00 242 ALA A C 1
ATOM 1871 O O . ALA A 1 242 ? 14.338 -10.713 -16.381 1.00 96.00 242 ALA A O 1
ATOM 1872 N N . PRO A 1 243 ? 16.267 -11.198 -17.456 1.00 97.50 243 PRO A N 1
ATOM 1873 C CA . PRO A 1 243 ? 15.629 -11.679 -18.681 1.00 97.50 243 PRO A CA 1
ATOM 1874 C C . PRO A 1 243 ? 14.682 -12.845 -18.369 1.00 97.50 243 PRO A C 1
ATOM 1876 O O . PRO A 1 243 ? 14.962 -13.646 -17.477 1.00 97.50 243 PRO A O 1
ATOM 1879 N N . LEU A 1 244 ? 13.534 -12.916 -19.046 1.00 98.12 244 LEU A N 1
ATOM 1880 C CA . LEU A 1 244 ? 12.486 -13.880 -18.684 1.00 98.12 244 LEU A CA 1
ATOM 1881 C C . LEU A 1 244 ? 12.934 -15.333 -18.911 1.00 98.12 244 LEU A C 1
ATOM 1883 O O . LEU A 1 244 ? 12.635 -16.197 -18.097 1.00 98.12 244 LEU A O 1
ATOM 1887 N N . ASP A 1 245 ? 13.694 -15.572 -19.975 1.00 97.75 245 ASP A N 1
ATOM 1888 C CA . ASP A 1 245 ? 14.334 -16.843 -20.329 1.00 97.75 245 ASP A CA 1
ATOM 1889 C C . ASP A 1 245 ? 15.397 -17.304 -19.315 1.00 97.75 245 ASP A C 1
ATOM 1891 O O . ASP A 1 245 ? 15.759 -18.476 -19.289 1.00 97.75 245 ASP A O 1
ATOM 1895 N N . GLN A 1 246 ? 15.868 -16.400 -18.451 1.00 97.69 246 GLN A N 1
ATOM 1896 C CA . GLN A 1 246 ? 16.891 -16.656 -17.428 1.00 97.69 246 GLN A CA 1
ATOM 1897 C C . GLN A 1 246 ? 16.347 -16.475 -16.007 1.00 97.69 246 GLN A C 1
ATOM 1899 O O . GLN A 1 246 ? 17.107 -16.453 -15.036 1.00 97.69 246 GLN A O 1
ATOM 1904 N N . PHE A 1 247 ? 15.034 -16.292 -15.860 1.00 97.81 247 PHE A N 1
ATOM 1905 C CA . PHE A 1 247 ? 14.444 -15.980 -14.569 1.00 97.81 247 PHE A CA 1
ATOM 1906 C C . PHE A 1 247 ? 14.435 -17.218 -13.673 1.00 97.81 247 PHE A C 1
ATOM 1908 O O . PHE A 1 247 ? 13.885 -18.260 -14.032 1.00 97.81 247 PHE A O 1
ATOM 1915 N N . SER A 1 248 ? 15.036 -17.113 -12.487 1.00 98.31 248 SER A N 1
ATOM 1916 C CA . SER A 1 248 ? 15.149 -18.263 -11.594 1.00 98.31 248 SER A CA 1
ATOM 1917 C C . SER A 1 248 ? 13.792 -18.642 -10.992 1.00 98.31 248 SER A C 1
ATOM 1919 O O . SER A 1 248 ? 12.966 -17.784 -10.662 1.00 98.31 248 SER A O 1
ATOM 1921 N N . ARG A 1 249 ? 13.575 -19.946 -10.778 1.00 98.19 249 ARG A N 1
ATOM 1922 C CA . ARG A 1 249 ? 12.385 -20.448 -10.076 1.00 98.19 249 ARG A CA 1
ATOM 1923 C C . ARG A 1 249 ? 12.263 -19.858 -8.666 1.00 98.19 249 ARG A C 1
ATOM 1925 O O . ARG A 1 249 ? 11.167 -19.503 -8.248 1.00 98.19 249 ARG A O 1
ATOM 1932 N N . ALA A 1 250 ? 13.381 -19.708 -7.958 1.00 98.50 250 ALA A N 1
ATOM 1933 C CA . ALA A 1 250 ? 13.402 -19.145 -6.611 1.00 98.50 250 ALA A CA 1
ATOM 1934 C C . ALA A 1 250 ? 12.965 -17.667 -6.585 1.00 98.50 250 ALA A C 1
ATOM 1936 O O . ALA A 1 250 ? 12.186 -17.270 -5.720 1.00 98.50 250 ALA A O 1
ATOM 1937 N N . ASP A 1 251 ? 13.420 -16.852 -7.545 1.00 98.31 251 ASP A N 1
ATOM 1938 C CA . ASP A 1 251 ? 12.979 -15.456 -7.666 1.00 98.31 251 ASP A CA 1
ATOM 1939 C C . ASP A 1 251 ? 11.500 -15.354 -8.043 1.00 98.31 251 ASP A C 1
ATOM 1941 O O . ASP A 1 251 ? 10.804 -14.455 -7.564 1.00 98.31 251 ASP A O 1
ATOM 1945 N N . TRP A 1 252 ? 11.023 -16.268 -8.896 1.00 98.56 252 TRP A N 1
ATOM 1946 C CA . TRP A 1 252 ? 9.613 -16.364 -9.265 1.00 98.56 252 TRP A CA 1
ATOM 1947 C C . TRP A 1 252 ? 8.748 -16.656 -8.036 1.00 98.56 252 TRP A C 1
ATOM 1949 O O . TRP A 1 252 ? 7.839 -15.883 -7.731 1.00 98.56 252 TRP A O 1
ATOM 1959 N N . ASP A 1 253 ? 9.071 -17.714 -7.288 1.00 98.62 253 ASP A N 1
ATOM 1960 C CA . ASP A 1 253 ? 8.318 -18.121 -6.099 1.00 98.62 253 ASP A CA 1
ATOM 1961 C C . ASP A 1 253 ? 8.320 -17.019 -5.032 1.00 98.62 253 ASP A C 1
ATOM 1963 O O . ASP A 1 253 ? 7.276 -16.704 -4.459 1.00 98.62 253 ASP A O 1
ATOM 1967 N N . ALA A 1 254 ? 9.461 -16.355 -4.820 1.00 98.56 254 ALA A N 1
ATOM 1968 C CA . ALA A 1 254 ? 9.557 -15.239 -3.884 1.00 98.56 254 ALA A CA 1
ATOM 1969 C C . ALA A 1 254 ? 8.661 -14.053 -4.290 1.00 98.56 254 ALA A C 1
ATOM 1971 O O . ALA A 1 254 ? 8.023 -13.439 -3.427 1.00 98.56 254 ALA A O 1
ATOM 1972 N N . LEU A 1 255 ? 8.599 -13.725 -5.589 1.00 98.31 255 LEU A N 1
ATOM 1973 C CA . LEU A 1 255 ? 7.724 -12.671 -6.109 1.00 98.31 255 LEU A CA 1
ATOM 1974 C C . LEU A 1 255 ? 6.249 -13.026 -5.932 1.00 98.31 255 LEU A C 1
ATOM 1976 O O . LEU A 1 255 ? 5.496 -12.190 -5.440 1.00 98.31 255 LEU A O 1
ATOM 1980 N N . ILE A 1 256 ? 5.836 -14.239 -6.305 1.00 98.69 256 ILE A N 1
ATOM 1981 C CA . ILE A 1 256 ? 4.443 -14.686 -6.162 1.00 98.69 256 ILE A CA 1
ATOM 1982 C C . ILE A 1 256 ? 4.035 -14.690 -4.690 1.00 98.69 256 ILE A C 1
ATOM 1984 O O . ILE A 1 256 ? 3.011 -14.105 -4.333 1.00 98.69 256 ILE A O 1
ATOM 1988 N N . SER A 1 257 ? 4.872 -15.265 -3.828 1.00 98.62 257 SER A N 1
ATOM 1989 C CA . SER A 1 257 ? 4.599 -15.345 -2.398 1.00 98.62 257 SER A CA 1
ATOM 1990 C C . SER A 1 257 ? 4.436 -13.954 -1.771 1.00 98.62 257 SER A C 1
ATOM 1992 O O . SER A 1 257 ? 3.417 -13.653 -1.149 1.00 98.62 257 SER A O 1
ATOM 1994 N N . THR A 1 258 ? 5.385 -13.045 -2.019 1.00 98.56 258 THR A N 1
ATOM 1995 C CA . THR A 1 258 ? 5.390 -11.726 -1.366 1.00 98.56 258 THR A CA 1
ATOM 1996 C C . THR A 1 258 ? 4.420 -10.729 -2.001 1.00 98.56 258 THR A C 1
ATOM 1998 O O . THR A 1 258 ? 3.825 -9.925 -1.293 1.00 98.56 258 THR A O 1
ATOM 2001 N N . ASN A 1 259 ? 4.261 -10.727 -3.327 1.00 98.69 259 ASN A N 1
ATOM 2002 C CA . ASN A 1 259 ? 3.486 -9.687 -4.011 1.00 98.69 259 ASN A CA 1
ATOM 2003 C C . ASN A 1 259 ? 2.027 -10.079 -4.247 1.00 98.69 259 ASN A C 1
ATOM 2005 O O . ASN A 1 259 ? 1.223 -9.180 -4.486 1.00 98.69 259 ASN A O 1
ATOM 2009 N N . LEU A 1 260 ? 1.696 -11.376 -4.240 1.00 98.75 260 LEU A N 1
ATOM 2010 C CA . LEU A 1 260 ? 0.349 -11.869 -4.530 1.00 98.75 260 LEU A CA 1
ATOM 2011 C C . LEU A 1 260 ? -0.238 -12.652 -3.355 1.00 98.75 260 LEU A C 1
ATOM 2013 O O . LEU A 1 260 ? -1.272 -12.237 -2.831 1.00 98.75 260 LEU A O 1
ATOM 2017 N N . ASN A 1 261 ? 0.416 -13.730 -2.905 1.00 98.75 261 ASN A N 1
ATOM 201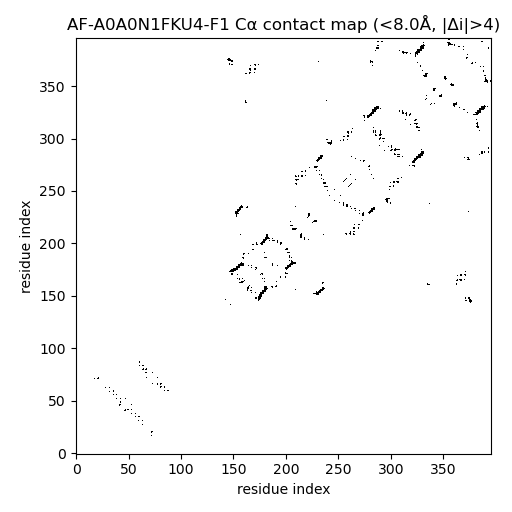8 C CA . ASN A 1 261 ? -0.133 -14.567 -1.829 1.00 98.75 261 ASN A CA 1
ATOM 2019 C C . ASN A 1 261 ? -0.327 -13.755 -0.547 1.00 98.75 261 ASN A C 1
ATOM 2021 O O . ASN A 1 261 ? -1.403 -13.794 0.037 1.00 98.75 261 ASN A O 1
ATOM 2025 N N . ALA A 1 262 ? 0.654 -12.928 -0.180 1.00 98.75 262 ALA A N 1
ATOM 2026 C CA . ALA A 1 262 ? 0.555 -12.032 0.967 1.00 98.75 262 ALA A CA 1
ATOM 2027 C C . ALA A 1 262 ? -0.663 -11.091 0.917 1.00 98.75 262 ALA A C 1
ATOM 2029 O O . ALA A 1 262 ? -1.330 -10.884 1.928 1.00 98.75 262 ALA A O 1
ATOM 2030 N N . VAL A 1 263 ? -0.993 -10.545 -0.262 1.00 98.88 263 VAL A N 1
ATOM 2031 C CA . VAL A 1 263 ? -2.166 -9.670 -0.445 1.00 98.88 263 VAL A CA 1
ATOM 2032 C C . VAL A 1 263 ? -3.453 -10.441 -0.163 1.00 98.88 263 VAL A C 1
ATOM 2034 O O . VAL A 1 263 ? -4.355 -9.922 0.495 1.00 98.88 263 VAL A O 1
ATOM 2037 N N . PHE A 1 264 ? -3.527 -11.687 -0.634 1.00 98.88 264 PHE A N 1
ATOM 2038 C CA . PHE A 1 264 ? -4.652 -12.573 -0.365 1.00 98.88 264 PHE A CA 1
ATOM 2039 C C . PHE A 1 264 ? -4.729 -12.975 1.114 1.00 98.88 264 PHE A C 1
ATOM 2041 O O . PHE A 1 264 ? -5.790 -12.813 1.712 1.00 98.88 264 PHE A O 1
ATOM 2048 N N . PHE A 1 265 ? -3.632 -13.437 1.720 1.00 98.88 265 PHE A N 1
ATOM 2049 C CA . PHE A 1 265 ? -3.604 -13.902 3.110 1.00 98.88 265 PHE A CA 1
ATOM 2050 C C . PHE A 1 265 ? -3.997 -12.795 4.086 1.00 98.88 265 PHE A C 1
ATOM 2052 O O . PHE A 1 265 ? -4.941 -12.959 4.859 1.00 98.88 265 PHE A O 1
ATOM 2059 N N . VAL A 1 266 ? -3.331 -11.638 4.009 1.00 98.94 266 VAL A N 1
ATOM 2060 C CA . VAL A 1 266 ? -3.618 -10.510 4.906 1.00 98.94 266 VAL A CA 1
ATOM 2061 C C . VAL A 1 266 ? -4.995 -9.923 4.604 1.00 98.94 266 VAL A C 1
ATOM 2063 O O . VAL A 1 266 ? -5.759 -9.640 5.526 1.00 98.94 266 VAL A O 1
ATOM 2066 N N . GLY A 1 267 ? -5.348 -9.793 3.319 1.00 98.94 267 GLY A N 1
ATOM 2067 C CA . GLY A 1 267 ? -6.663 -9.314 2.895 1.00 98.94 267 GLY A CA 1
ATOM 2068 C C . GLY A 1 267 ? -7.803 -10.172 3.440 1.00 98.94 267 GLY A C 1
ATOM 2069 O O . GLY A 1 267 ? -8.752 -9.634 4.002 1.00 98.94 267 GLY A O 1
ATOM 2070 N N . GLN A 1 268 ? -7.696 -11.498 3.334 1.00 98.88 268 GLN A N 1
ATOM 2071 C CA . GLN A 1 268 ? -8.693 -12.432 3.853 1.00 98.88 268 GLN A CA 1
ATOM 2072 C C . GLN A 1 268 ? -8.775 -12.384 5.383 1.00 98.88 268 GLN A C 1
ATOM 2074 O O . GLN A 1 268 ? -9.881 -12.312 5.920 1.00 98.88 268 GLN A O 1
ATOM 2079 N N . ALA A 1 269 ? -7.634 -12.417 6.079 1.00 98.94 269 ALA A N 1
ATOM 2080 C CA . ALA A 1 269 ? -7.599 -12.395 7.539 1.00 98.94 269 ALA A CA 1
ATOM 2081 C C . ALA A 1 269 ? -8.269 -11.130 8.094 1.00 98.94 269 ALA A C 1
ATOM 2083 O O . ALA A 1 269 ? -9.174 -11.223 8.917 1.00 98.94 269 ALA A O 1
ATOM 2084 N N . VAL A 1 270 ? -7.918 -9.951 7.571 1.00 98.94 270 VAL A N 1
ATOM 2085 C CA . VAL A 1 270 ? -8.529 -8.682 7.998 1.00 98.94 270 VAL A CA 1
ATOM 2086 C C . VAL A 1 270 ? -10.008 -8.600 7.596 1.00 98.94 270 VAL A C 1
ATOM 2088 O O . VAL A 1 270 ? -10.845 -8.176 8.398 1.00 98.94 270 VAL A O 1
ATOM 2091 N N . ALA A 1 271 ? -10.370 -9.042 6.385 1.00 98.88 271 ALA A N 1
ATOM 2092 C CA . ALA A 1 271 ? -11.756 -9.000 5.920 1.00 98.88 271 ALA A CA 1
ATOM 2093 C C . ALA A 1 271 ? -12.701 -9.822 6.810 1.00 98.88 271 ALA A C 1
ATOM 2095 O O . ALA A 1 271 ? -13.817 -9.375 7.067 1.00 98.88 271 ALA A O 1
ATOM 2096 N N . ARG A 1 272 ? -12.263 -10.967 7.355 1.00 98.81 272 ARG A N 1
ATOM 2097 C CA . ARG A 1 272 ? -13.071 -11.775 8.293 1.00 98.81 272 ARG A CA 1
ATOM 2098 C C . ARG A 1 272 ? -13.545 -10.985 9.518 1.00 98.81 272 ARG A C 1
ATOM 2100 O O . ARG A 1 272 ? -14.635 -11.258 10.009 1.00 98.81 272 ARG A O 1
ATOM 2107 N N . HIS A 1 273 ? -12.784 -9.985 9.963 1.00 98.81 273 HIS A N 1
ATOM 2108 C CA . HIS A 1 273 ? -13.174 -9.096 11.062 1.00 98.81 273 HIS A CA 1
ATOM 2109 C C . HIS A 1 273 ? -13.977 -7.874 10.588 1.00 98.81 273 HIS A C 1
ATOM 2111 O O . HIS A 1 273 ? -14.891 -7.423 11.279 1.00 98.81 273 HIS A O 1
ATOM 2117 N N . MET A 1 274 ? -13.683 -7.346 9.397 1.00 98.88 274 MET A N 1
ATOM 2118 C CA . MET A 1 274 ? -14.425 -6.221 8.810 1.00 98.88 274 MET A CA 1
ATOM 2119 C C . MET A 1 274 ? -15.856 -6.596 8.399 1.00 98.88 274 MET A C 1
ATOM 2121 O O . MET A 1 274 ? -16.775 -5.796 8.578 1.00 98.88 274 MET A O 1
ATOM 2125 N N . LEU A 1 275 ? -16.061 -7.806 7.866 1.00 98.75 275 LEU A N 1
ATOM 2126 C CA . LEU A 1 275 ? -17.345 -8.261 7.324 1.00 98.75 275 LEU A CA 1
ATOM 2127 C C . LEU A 1 275 ? -18.478 -8.238 8.374 1.00 98.75 275 LEU A C 1
ATOM 2129 O O . LEU A 1 275 ? -19.504 -7.619 8.091 1.00 98.75 275 LEU A O 1
ATOM 2133 N N . PRO A 1 276 ? -18.320 -8.793 9.598 1.00 98.50 276 PRO A N 1
ATOM 2134 C CA . PRO A 1 276 ? -19.333 -8.668 10.651 1.00 98.50 276 PRO A CA 1
ATOM 2135 C C . PRO A 1 276 ? -19.594 -7.224 11.096 1.00 98.50 276 PRO A C 1
ATOM 2137 O O . PRO A 1 276 ? -20.696 -6.909 11.539 1.00 98.50 276 PRO A O 1
ATOM 2140 N N . ARG A 1 277 ? -18.598 -6.332 10.983 1.00 98.25 277 ARG A N 1
ATOM 2141 C CA . ARG A 1 277 ? -18.743 -4.907 11.326 1.00 98.25 277 ARG A CA 1
ATOM 2142 C C . ARG A 1 277 ? -19.473 -4.099 10.254 1.00 98.25 277 ARG A C 1
ATOM 2144 O O . ARG A 1 277 ? -19.856 -2.963 10.528 1.00 98.25 277 ARG A O 1
ATOM 2151 N N . GLY A 1 278 ? -19.626 -4.640 9.045 1.00 98.44 278 GLY A N 1
ATOM 2152 C CA . GLY A 1 278 ? -20.276 -3.955 7.929 1.00 98.44 278 GLY A CA 1
ATOM 2153 C C . GLY A 1 278 ? -19.499 -2.748 7.389 1.00 98.44 278 GLY A C 1
ATOM 2154 O O . GLY A 1 278 ? -20.091 -1.876 6.756 1.00 98.44 278 GLY A O 1
ATOM 2155 N N . ARG A 1 279 ? -18.197 -2.639 7.693 1.00 98.06 279 ARG A N 1
ATOM 2156 C CA . ARG A 1 279 ? -17.342 -1.521 7.265 1.00 98.06 279 ARG A CA 1
ATOM 2157 C C . ARG A 1 279 ? -15.876 -1.925 7.176 1.00 98.06 279 ARG A C 1
ATOM 2159 O O . ARG A 1 279 ? -15.372 -2.644 8.037 1.00 98.06 279 ARG A O 1
ATOM 2166 N N . GLY A 1 280 ? -15.181 -1.395 6.173 1.00 98.69 280 GLY A N 1
ATOM 2167 C CA . GLY A 1 280 ? -13.736 -1.552 6.038 1.00 98.69 280 GLY A CA 1
ATOM 2168 C C . GLY A 1 280 ? -13.190 -1.003 4.723 1.00 98.69 280 GLY A C 1
ATOM 2169 O O . GLY A 1 280 ? -13.904 -0.926 3.721 1.00 98.69 280 GLY A O 1
ATOM 2170 N N . LYS A 1 281 ? -11.914 -0.619 4.728 1.00 98.94 281 LYS A N 1
ATOM 2171 C CA . LYS A 1 281 ? -11.180 -0.142 3.552 1.00 98.94 281 LYS A CA 1
ATOM 2172 C C . LYS A 1 281 ? -9.952 -1.016 3.324 1.00 98.94 281 LYS A C 1
ATOM 2174 O O . LYS A 1 281 ? -9.142 -1.179 4.232 1.00 98.94 281 LYS A O 1
ATOM 2179 N N . ILE A 1 282 ? -9.778 -1.540 2.115 1.00 98.94 282 ILE A N 1
ATOM 2180 C CA . ILE A 1 282 ? -8.563 -2.262 1.718 1.00 98.94 282 ILE A CA 1
ATOM 2181 C C . ILE A 1 282 ? -7.948 -1.556 0.511 1.00 98.94 282 ILE A C 1
ATOM 2183 O O . ILE A 1 282 ? -8.606 -1.361 -0.511 1.00 98.94 282 ILE A O 1
ATOM 2187 N N . VAL A 1 283 ? -6.677 -1.180 0.628 1.00 99.00 283 VAL A N 1
ATOM 2188 C CA . VAL A 1 283 ? -5.893 -0.562 -0.441 1.00 99.00 283 VAL A CA 1
ATOM 2189 C C . VAL A 1 283 ? -4.739 -1.483 -0.805 1.00 99.00 283 VAL A C 1
ATOM 2191 O O . VAL A 1 283 ? -3.798 -1.671 -0.033 1.00 99.00 283 VAL A O 1
ATOM 2194 N N . ASN A 1 284 ? -4.792 -2.043 -2.007 1.00 98.94 284 ASN A N 1
ATOM 2195 C CA . ASN A 1 284 ? -3.741 -2.904 -2.531 1.00 98.94 284 ASN A CA 1
ATOM 2196 C C . ASN A 1 284 ? -2.736 -2.076 -3.338 1.00 98.94 284 ASN A C 1
ATOM 2198 O O . ASN A 1 284 ? -3.096 -1.452 -4.342 1.00 98.94 284 ASN A O 1
ATOM 2202 N N . ILE A 1 285 ? -1.461 -2.076 -2.937 1.00 98.81 285 ILE A N 1
ATOM 2203 C CA . ILE A 1 285 ? -0.425 -1.373 -3.696 1.00 98.81 285 ILE A CA 1
ATOM 2204 C C . ILE A 1 285 ? -0.123 -2.149 -4.981 1.00 98.81 285 ILE A C 1
ATOM 2206 O O . ILE A 1 285 ? 0.501 -3.215 -4.990 1.00 98.81 285 ILE A O 1
ATOM 2210 N N . CYS A 1 286 ? -0.581 -1.581 -6.087 1.00 98.62 286 CYS A N 1
ATOM 2211 C CA . CYS A 1 286 ? -0.399 -2.050 -7.447 1.00 98.62 286 CYS A CA 1
ATOM 2212 C C . CYS A 1 286 ? 0.915 -1.479 -8.022 1.00 98.62 286 CYS A C 1
ATOM 2214 O O . CYS A 1 286 ? 1.918 -1.342 -7.320 1.00 98.62 286 CYS A O 1
ATOM 2216 N N . SER A 1 287 ? 0.940 -1.200 -9.321 1.00 98.44 287 SER A N 1
ATOM 2217 C CA . SER A 1 287 ? 2.057 -0.586 -10.045 1.00 98.44 287 SER A CA 1
ATOM 2218 C C . SER A 1 287 ? 1.577 -0.152 -11.429 1.00 98.44 287 SER A C 1
ATOM 2220 O O . SER A 1 287 ? 0.611 -0.727 -11.933 1.00 98.44 287 SER A O 1
ATOM 2222 N N . VAL A 1 288 ? 2.291 0.751 -12.102 1.00 97.19 288 VAL A N 1
ATOM 2223 C CA . VAL A 1 288 ? 2.165 0.934 -13.564 1.00 97.19 288 VAL A CA 1
ATOM 2224 C C . VAL A 1 288 ? 2.320 -0.381 -14.343 1.00 97.19 288 VAL A C 1
ATOM 2226 O O . VAL A 1 288 ? 1.692 -0.560 -15.382 1.00 97.19 288 VAL A O 1
ATOM 2229 N N . GLN A 1 289 ? 3.053 -1.359 -13.797 1.00 97.75 289 GLN A N 1
ATOM 2230 C CA . GLN A 1 289 ? 3.140 -2.721 -14.337 1.00 97.75 289 GLN A CA 1
ATOM 2231 C C . GLN A 1 289 ? 1.845 -3.542 -14.236 1.00 97.75 289 GLN A C 1
ATOM 2233 O O . GLN A 1 289 ? 1.793 -4.661 -14.730 1.00 97.75 289 GLN A O 1
ATOM 2238 N N . SER A 1 290 ? 0.788 -3.006 -13.630 1.00 97.62 290 SER A N 1
ATOM 2239 C CA . SER A 1 290 ? -0.547 -3.617 -13.712 1.00 97.62 290 SER A CA 1
ATOM 2240 C C . SER A 1 290 ? -1.203 -3.389 -15.081 1.00 97.62 290 SER A C 1
ATOM 2242 O O . SER A 1 290 ? -2.189 -4.056 -15.387 1.00 97.62 290 SER A O 1
ATOM 2244 N N . GLU A 1 291 ? -0.666 -2.455 -15.879 1.00 96.62 291 GLU A N 1
ATOM 2245 C CA . GLU A 1 291 ? -1.130 -2.119 -17.234 1.00 96.62 291 GLU A CA 1
ATOM 2246 C C . GLU A 1 291 ? -0.017 -2.257 -18.281 1.00 96.62 291 GLU A C 1
ATOM 2248 O O . GLU A 1 291 ? -0.251 -2.781 -19.365 1.00 96.62 291 GLU A O 1
ATOM 2253 N N . LEU A 1 292 ? 1.196 -1.781 -17.969 1.00 95.38 292 LEU A N 1
ATOM 2254 C CA . LEU A 1 292 ? 2.290 -1.644 -18.932 1.00 95.38 292 LEU A CA 1
ATOM 2255 C C . LEU A 1 292 ? 3.504 -2.494 -18.543 1.00 95.38 292 LEU A C 1
ATOM 2257 O O . LEU A 1 292 ? 4.160 -2.266 -17.521 1.00 95.38 292 LEU A O 1
ATOM 2261 N N . ALA A 1 293 ? 3.847 -3.451 -19.402 1.00 95.88 293 ALA A N 1
ATOM 2262 C CA . ALA A 1 293 ? 5.033 -4.279 -19.233 1.00 95.88 293 ALA A CA 1
ATOM 2263 C C . ALA A 1 293 ? 6.328 -3.498 -19.523 1.00 95.88 293 ALA A C 1
ATOM 2265 O O . ALA A 1 293 ? 6.358 -2.548 -20.303 1.00 95.88 293 ALA A O 1
ATOM 2266 N N . ARG A 1 294 ? 7.433 -3.946 -18.918 1.00 94.06 294 ARG A N 1
ATOM 2267 C CA . ARG A 1 294 ? 8.792 -3.475 -19.219 1.00 94.06 294 ARG A CA 1
ATOM 2268 C C . ARG A 1 294 ? 9.747 -4.673 -19.254 1.00 94.06 294 ARG A C 1
ATOM 2270 O O . ARG A 1 294 ? 9.594 -5.572 -18.420 1.00 94.06 294 ARG A O 1
ATOM 2277 N N . PRO A 1 295 ? 10.750 -4.697 -20.151 1.00 95.56 295 PRO A N 1
ATOM 2278 C CA . PRO A 1 295 ? 11.738 -5.769 -20.185 1.00 95.56 295 PRO A CA 1
ATOM 2279 C C . PRO A 1 295 ? 12.415 -6.016 -18.828 1.00 95.56 295 PRO A C 1
ATOM 2281 O O . PRO A 1 295 ? 12.666 -5.092 -18.047 1.00 95.56 295 PRO A O 1
ATOM 2284 N N . GLY A 1 296 ? 12.699 -7.290 -18.554 1.00 95.75 296 GLY A N 1
ATOM 2285 C CA . GLY A 1 296 ? 13.412 -7.739 -17.357 1.00 95.75 296 GLY A CA 1
ATOM 2286 C C . GLY A 1 296 ? 12.577 -7.837 -16.074 1.00 95.75 296 GLY A C 1
ATOM 2287 O O . GLY A 1 296 ? 13.143 -8.107 -15.018 1.00 95.75 296 GLY A O 1
ATOM 2288 N N . ILE A 1 297 ? 11.261 -7.578 -16.129 1.00 97.19 297 ILE A N 1
ATOM 2289 C CA . ILE A 1 297 ? 10.357 -7.626 -14.960 1.00 97.19 297 ILE A CA 1
ATOM 2290 C C . ILE A 1 297 ? 9.000 -8.287 -15.256 1.00 97.19 297 ILE A C 1
ATOM 2292 O O . ILE A 1 297 ? 7.989 -7.940 -14.640 1.00 97.19 297 ILE A O 1
ATOM 2296 N N . ALA A 1 298 ? 8.940 -9.233 -16.196 1.00 98.44 298 ALA A N 1
ATOM 2297 C CA . ALA A 1 298 ? 7.685 -9.905 -16.543 1.00 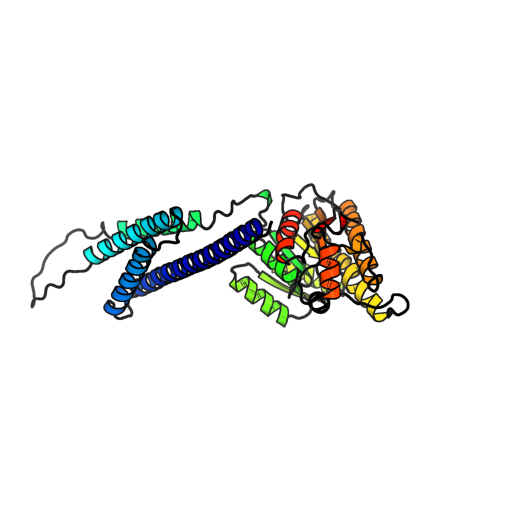98.44 298 ALA A CA 1
ATOM 2298 C C . ALA A 1 298 ? 7.025 -10.634 -15.345 1.00 98.44 298 ALA A C 1
ATOM 2300 O O . ALA A 1 298 ? 5.829 -10.431 -15.146 1.00 98.44 298 ALA A O 1
ATOM 2301 N N . PRO A 1 299 ? 7.751 -11.354 -14.461 1.00 98.44 299 PRO A N 1
ATOM 2302 C CA . PRO A 1 299 ? 7.150 -11.959 -13.266 1.00 98.44 299 PRO A CA 1
ATOM 2303 C C . PRO A 1 299 ? 6.539 -10.940 -12.298 1.00 98.44 299 PRO A C 1
ATOM 2305 O O . PRO A 1 299 ? 5.418 -11.111 -11.826 1.00 98.44 299 PRO A O 1
ATOM 2308 N N . TYR A 1 300 ? 7.224 -9.817 -12.057 1.00 98.44 300 TYR A N 1
ATOM 2309 C CA . TYR A 1 300 ? 6.668 -8.719 -11.262 1.00 98.44 300 TYR A CA 1
ATOM 2310 C C . TYR A 1 300 ? 5.408 -8.132 -11.915 1.00 98.44 300 TYR A C 1
ATOM 2312 O O . TYR A 1 300 ? 4.414 -7.899 -11.228 1.00 98.44 300 TYR A O 1
ATOM 2320 N N . THR A 1 301 ? 5.432 -7.953 -13.240 1.00 98.56 301 THR A N 1
ATOM 2321 C CA . THR A 1 301 ? 4.282 -7.500 -14.041 1.00 98.56 301 THR A CA 1
ATOM 2322 C C . THR A 1 301 ? 3.093 -8.444 -13.867 1.00 98.56 301 THR A C 1
ATOM 2324 O O . THR A 1 301 ? 1.996 -7.985 -13.559 1.00 98.56 301 THR A O 1
ATOM 2327 N N . ALA A 1 302 ? 3.322 -9.760 -13.926 1.00 98.69 302 ALA A N 1
ATOM 2328 C CA . ALA A 1 302 ? 2.295 -10.761 -13.655 1.00 98.69 302 ALA A CA 1
ATOM 2329 C C . ALA A 1 302 ? 1.713 -10.615 -12.239 1.00 98.69 302 ALA A C 1
ATOM 2331 O O . ALA A 1 302 ? 0.493 -10.570 -12.086 1.00 98.69 302 ALA A O 1
ATOM 2332 N N . THR A 1 303 ? 2.556 -10.443 -11.210 1.00 98.75 303 THR A N 1
ATOM 2333 C CA . THR A 1 303 ? 2.067 -10.268 -9.828 1.00 98.75 303 THR A CA 1
ATOM 2334 C C . THR A 1 303 ? 1.195 -9.022 -9.669 1.00 98.75 303 THR A C 1
ATOM 2336 O O . THR A 1 303 ? 0.150 -9.080 -9.028 1.00 98.75 303 THR A O 1
ATOM 2339 N N . LYS A 1 304 ? 1.568 -7.891 -10.283 1.00 98.56 304 LYS A N 1
ATOM 2340 C CA . LYS A 1 304 ? 0.817 -6.634 -10.147 1.00 98.56 304 LYS A CA 1
ATOM 2341 C C . LYS A 1 304 ? -0.452 -6.616 -11.002 1.00 98.56 304 LYS A C 1
ATOM 2343 O O . LYS A 1 304 ? -1.473 -6.112 -10.538 1.00 98.56 304 LYS A O 1
ATOM 2348 N N . GLY A 1 305 ? -0.441 -7.266 -12.167 1.00 98.75 305 GLY A N 1
ATOM 2349 C CA . GLY A 1 305 ? -1.658 -7.564 -12.928 1.00 98.75 305 GLY A CA 1
ATOM 2350 C C . GLY A 1 305 ? -2.633 -8.458 -12.150 1.00 98.75 305 GLY A C 1
ATOM 2351 O O . GLY A 1 305 ? -3.831 -8.173 -12.101 1.00 98.75 305 GLY A O 1
ATOM 2352 N N . ALA A 1 306 ? -2.122 -9.483 -11.461 1.00 98.81 306 ALA A N 1
ATOM 2353 C CA . ALA A 1 306 ? -2.928 -10.338 -10.592 1.00 98.81 306 ALA A CA 1
ATOM 2354 C C . ALA A 1 306 ? -3.530 -9.552 -9.416 1.00 98.81 306 ALA A C 1
ATOM 2356 O O . ALA A 1 306 ? -4.729 -9.652 -9.182 1.00 98.81 306 ALA A O 1
ATOM 2357 N N . VAL A 1 307 ? -2.756 -8.698 -8.734 1.00 98.88 307 VAL A N 1
ATOM 2358 C CA . VAL A 1 307 ? -3.260 -7.844 -7.637 1.00 98.88 307 VAL A CA 1
ATOM 2359 C C . VAL A 1 307 ? -4.335 -6.856 -8.110 1.00 98.88 307 VAL A C 1
ATOM 2361 O O . VAL A 1 307 ? -5.331 -6.652 -7.409 1.00 98.88 307 VAL A O 1
ATOM 2364 N N . LYS A 1 308 ? -4.192 -6.274 -9.309 1.00 98.81 308 LYS A N 1
ATOM 2365 C CA . LYS A 1 308 ? -5.238 -5.437 -9.921 1.00 98.81 308 LYS A CA 1
ATOM 2366 C C . LYS A 1 308 ? -6.551 -6.210 -10.077 1.00 98.81 308 LYS A C 1
ATOM 2368 O O . LYS A 1 308 ? -7.610 -5.683 -9.747 1.00 98.81 308 LYS A O 1
ATOM 2373 N N . ASN A 1 309 ? -6.507 -7.451 -10.561 1.00 98.81 309 ASN A N 1
ATOM 2374 C CA . ASN A 1 309 ? -7.722 -8.255 -10.720 1.00 98.81 309 ASN A CA 1
ATOM 2375 C C . ASN A 1 309 ? -8.240 -8.822 -9.390 1.00 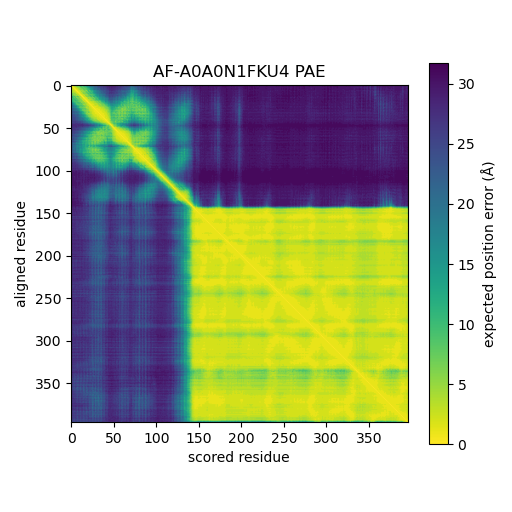98.81 309 ASN A C 1
ATOM 2377 O O . ASN A 1 309 ? -9.451 -8.868 -9.194 1.00 98.81 309 ASN A O 1
ATOM 2381 N N . LEU A 1 310 ? -7.360 -9.159 -8.445 1.00 98.88 310 LEU A N 1
ATOM 2382 C CA . LEU A 1 310 ? -7.745 -9.569 -7.094 1.00 98.88 310 LEU A CA 1
ATOM 2383 C C . LEU A 1 310 ? -8.491 -8.445 -6.364 1.00 98.88 310 LEU A C 1
ATOM 2385 O O . LEU A 1 310 ? -9.496 -8.704 -5.715 1.00 98.88 310 LEU A O 1
ATOM 2389 N N . THR A 1 311 ? -8.060 -7.192 -6.538 1.00 98.94 311 THR A N 1
ATOM 2390 C CA . THR A 1 311 ? -8.776 -6.002 -6.043 1.00 98.94 311 THR A CA 1
ATOM 2391 C C . THR A 1 311 ? -10.228 -5.975 -6.525 1.00 98.94 311 THR A C 1
ATOM 2393 O O . THR A 1 311 ? -11.128 -5.714 -5.731 1.00 98.94 311 THR A O 1
ATOM 2396 N N . LYS A 1 312 ? -10.473 -6.284 -7.807 1.00 98.88 312 LYS A N 1
ATOM 2397 C CA . LYS A 1 312 ? -11.833 -6.360 -8.360 1.00 98.88 312 LYS A CA 1
ATOM 2398 C C . LYS A 1 312 ? -12.629 -7.509 -7.748 1.00 98.88 312 LYS A C 1
ATOM 2400 O O . LYS A 1 312 ? -13.763 -7.279 -7.358 1.00 98.88 312 LYS A O 1
ATOM 2405 N N . GLY A 1 313 ? -12.032 -8.698 -7.634 1.00 98.88 313 GLY A N 1
ATOM 2406 C CA . GLY A 1 313 ? -12.685 -9.866 -7.031 1.00 98.88 313 GLY A CA 1
ATOM 2407 C C . GLY A 1 313 ? -13.092 -9.622 -5.576 1.00 98.88 313 GLY A C 1
ATOM 2408 O O . GLY A 1 313 ? -14.250 -9.797 -5.213 1.00 98.88 313 GLY A O 1
ATOM 2409 N N . MET A 1 314 ? -12.169 -9.102 -4.761 1.00 98.88 314 MET A N 1
ATOM 2410 C CA . MET A 1 314 ? -12.456 -8.710 -3.377 1.00 98.88 314 MET A CA 1
ATOM 2411 C C . MET A 1 314 ? -13.577 -7.665 -3.305 1.00 98.88 314 MET A C 1
ATOM 2413 O O . MET A 1 314 ? -14.480 -7.783 -2.480 1.00 98.88 314 MET A O 1
ATOM 2417 N N . ALA A 1 315 ? -13.545 -6.652 -4.178 1.00 98.88 315 ALA A N 1
ATOM 2418 C CA . ALA A 1 315 ? -14.595 -5.642 -4.256 1.00 98.88 315 ALA A CA 1
ATOM 2419 C C . ALA A 1 315 ? -15.958 -6.258 -4.590 1.00 98.88 315 ALA A C 1
ATOM 2421 O O . ALA A 1 315 ? -16.932 -5.970 -3.900 1.00 98.88 315 ALA A O 1
ATOM 2422 N N . THR A 1 316 ? -16.045 -7.118 -5.605 1.00 98.69 316 THR A N 1
ATOM 2423 C CA . THR A 1 316 ? -17.315 -7.740 -6.005 1.00 98.69 316 THR A CA 1
ATOM 2424 C C . THR A 1 316 ? -17.876 -8.667 -4.933 1.00 98.69 316 THR A C 1
ATOM 2426 O O . THR A 1 316 ? -19.089 -8.678 -4.729 1.00 98.69 316 THR A O 1
ATOM 2429 N N . ASP A 1 317 ? -17.015 -9.373 -4.201 1.00 98.75 317 ASP A N 1
ATOM 2430 C CA . ASP A 1 317 ? -17.436 -10.291 -3.140 1.00 98.75 317 ASP A CA 1
ATOM 2431 C C . ASP A 1 317 ? -17.884 -9.543 -1.875 1.00 98.75 317 ASP A C 1
ATOM 2433 O O . ASP A 1 317 ? -18.861 -9.926 -1.227 1.00 98.75 317 ASP A O 1
ATOM 2437 N N . TRP A 1 318 ? -17.187 -8.461 -1.506 1.00 98.81 318 TRP A N 1
ATOM 2438 C CA . TRP A 1 318 ? -17.348 -7.825 -0.193 1.00 98.81 318 TRP A CA 1
ATOM 2439 C C . TRP A 1 318 ? -18.068 -6.470 -0.209 1.00 98.81 318 TRP A C 1
ATOM 2441 O O . TRP A 1 318 ? -18.457 -5.986 0.857 1.00 98.81 318 TRP A O 1
ATOM 2451 N N . ALA A 1 319 ? -18.332 -5.869 -1.377 1.00 98.62 319 ALA A N 1
ATOM 2452 C CA . ALA A 1 319 ? -19.023 -4.575 -1.481 1.00 98.62 319 ALA A CA 1
ATOM 2453 C C . ALA A 1 319 ? -20.388 -4.567 -0.784 1.00 98.62 319 ALA A C 1
ATOM 2455 O O . ALA A 1 319 ? -20.707 -3.634 -0.048 1.00 98.62 319 ALA A O 1
ATOM 2456 N N . ARG A 1 320 ? -21.179 -5.634 -0.969 1.00 98.38 320 ARG A N 1
ATOM 2457 C CA . ARG A 1 320 ? -22.509 -5.779 -0.348 1.00 98.38 320 ARG A CA 1
ATOM 2458 C C . ARG A 1 320 ? -22.470 -5.814 1.185 1.00 98.38 320 A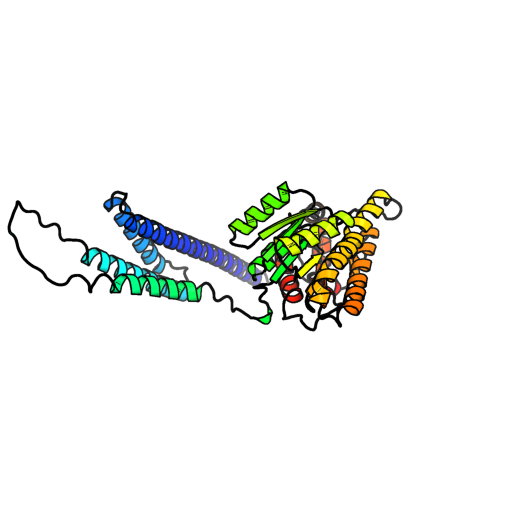RG A C 1
ATOM 2460 O O . ARG A 1 320 ? -23.507 -5.660 1.819 1.00 98.38 320 ARG A O 1
ATOM 2467 N N . HIS A 1 321 ? -21.290 -6.037 1.761 1.00 98.56 321 HIS A N 1
ATOM 2468 C CA . HIS A 1 321 ? -21.031 -6.070 3.198 1.00 98.56 321 HIS A CA 1
ATOM 2469 C C . HIS A 1 321 ? -20.396 -4.763 3.705 1.00 98.56 321 HIS A C 1
ATOM 2471 O O . HIS A 1 321 ? -19.891 -4.720 4.821 1.00 98.56 321 HIS A O 1
ATOM 2477 N N . GLY A 1 322 ? -20.395 -3.697 2.897 1.00 98.19 322 GLY A N 1
ATOM 2478 C CA . GLY A 1 322 ? -19.930 -2.369 3.307 1.00 98.19 322 GLY A CA 1
ATOM 2479 C C . GLY A 1 322 ? -18.414 -2.165 3.245 1.00 98.19 322 GLY A C 1
ATOM 2480 O O . GLY A 1 322 ? -17.919 -1.151 3.742 1.00 98.19 322 GLY A O 1
ATOM 2481 N N . LEU A 1 323 ? -17.666 -3.079 2.616 1.00 98.81 323 LEU A N 1
ATOM 2482 C CA . LEU A 1 323 ? -16.229 -2.912 2.385 1.00 98.81 323 LEU A CA 1
ATOM 2483 C C . LEU A 1 323 ? -15.955 -2.229 1.039 1.00 98.81 323 LEU A C 1
ATOM 2485 O O . LEU A 1 323 ? -16.646 -2.467 0.045 1.00 98.81 323 LEU A O 1
ATOM 2489 N N . GLN A 1 324 ? -14.913 -1.399 0.991 1.00 98.94 324 GLN A N 1
ATOM 2490 C CA . GLN A 1 324 ? -14.373 -0.852 -0.255 1.00 98.94 324 GLN A CA 1
ATOM 2491 C C . GLN A 1 324 ? -12.940 -1.334 -0.443 1.00 98.94 324 GLN A C 1
ATOM 2493 O O . GLN A 1 324 ? -12.087 -1.123 0.420 1.00 98.94 324 GLN A O 1
ATOM 2498 N N . ILE A 1 325 ? -12.684 -1.977 -1.578 1.00 98.88 325 ILE A N 1
ATOM 2499 C CA . ILE A 1 325 ? -11.394 -2.556 -1.923 1.00 98.88 325 ILE A CA 1
ATOM 2500 C C . ILE A 1 325 ? -10.928 -1.920 -3.223 1.00 98.88 325 ILE A C 1
ATOM 2502 O O . ILE A 1 325 ? -11.567 -2.055 -4.262 1.00 98.88 325 ILE A O 1
ATOM 2506 N N . ASN A 1 326 ? -9.819 -1.193 -3.157 1.00 98.94 326 ASN A N 1
ATOM 2507 C CA . ASN A 1 326 ? -9.275 -0.444 -4.282 1.00 98.94 326 ASN A CA 1
ATOM 2508 C C . ASN A 1 326 ? -7.764 -0.658 -4.392 1.00 98.94 326 ASN A C 1
ATOM 2510 O O . ASN A 1 326 ? -7.095 -1.091 -3.456 1.00 98.94 326 ASN A O 1
ATOM 2514 N N . GLY A 1 327 ? -7.216 -0.349 -5.558 1.00 98.88 327 GLY A N 1
ATOM 2515 C CA . GLY A 1 327 ? -5.792 -0.345 -5.822 1.00 98.88 327 GLY A CA 1
ATOM 2516 C C . GLY A 1 327 ? -5.237 1.073 -5.839 1.00 98.88 327 GLY A C 1
ATOM 2517 O O . GLY A 1 327 ? -5.866 2.005 -6.340 1.00 98.88 327 GLY A O 1
ATOM 2518 N N . LEU A 1 328 ? -4.016 1.217 -5.344 1.00 98.88 328 LEU A N 1
ATOM 2519 C CA . LEU A 1 328 ? -3.184 2.397 -5.553 1.00 98.88 328 LEU A CA 1
ATOM 2520 C C . LEU A 1 328 ? -1.970 1.951 -6.359 1.00 98.88 328 LEU A C 1
ATOM 2522 O O . LEU A 1 328 ? -1.223 1.095 -5.900 1.00 98.88 328 LEU A O 1
ATOM 2526 N N . ALA A 1 329 ? -1.781 2.487 -7.560 1.00 98.56 329 ALA A N 1
ATOM 2527 C CA . ALA A 1 329 ? -0.713 2.102 -8.473 1.00 98.56 329 ALA A CA 1
ATOM 2528 C C . ALA A 1 329 ? 0.324 3.228 -8.607 1.00 98.56 329 ALA A C 1
ATOM 2530 O O . ALA A 1 329 ? 0.120 4.177 -9.368 1.00 98.56 329 ALA A O 1
ATOM 2531 N N . PRO A 1 330 ? 1.460 3.130 -7.896 1.00 98.31 330 PRO A N 1
ATOM 2532 C CA . PRO A 1 330 ? 2.575 4.038 -8.099 1.00 98.31 330 PRO A CA 1
ATOM 2533 C C . PRO A 1 330 ? 3.197 3.864 -9.495 1.00 98.31 330 PRO A C 1
ATOM 2535 O O . PRO A 1 330 ? 3.399 2.737 -9.962 1.00 98.31 330 PRO A O 1
ATOM 2538 N N . GLY A 1 331 ? 3.560 4.982 -10.125 1.00 96.69 331 GLY A N 1
ATOM 2539 C CA . GLY A 1 331 ? 4.582 5.042 -11.169 1.00 96.69 331 GLY A CA 1
ATOM 2540 C C . GLY A 1 331 ? 6.000 4.908 -10.616 1.00 96.69 331 GLY A C 1
ATOM 2541 O O . GLY A 1 331 ? 6.296 4.037 -9.797 1.00 96.69 331 GLY A O 1
ATOM 2542 N N . TYR A 1 332 ? 6.902 5.773 -11.073 1.00 96.38 332 TYR A N 1
ATOM 2543 C CA . TYR A 1 332 ? 8.308 5.738 -10.679 1.00 96.38 332 TYR A CA 1
ATOM 2544 C C . TYR A 1 332 ? 8.605 6.736 -9.565 1.00 96.38 332 TYR A C 1
ATOM 2546 O O . TYR A 1 332 ? 8.628 7.946 -9.783 1.00 96.38 332 TYR A O 1
ATOM 2554 N N . PHE A 1 333 ? 8.882 6.208 -8.374 1.00 96.62 333 PHE A N 1
ATOM 2555 C CA . PHE A 1 333 ? 9.168 6.990 -7.174 1.00 96.62 333 PHE A CA 1
ATOM 2556 C C . PHE A 1 333 ? 10.601 6.794 -6.694 1.00 96.62 333 PHE A C 1
ATOM 2558 O O . PHE A 1 333 ? 11.143 5.681 -6.745 1.00 96.62 333 PHE A O 1
ATOM 2565 N N . LYS A 1 334 ? 11.186 7.878 -6.177 1.00 91.12 334 LYS A N 1
ATOM 2566 C CA . LYS A 1 334 ? 12.488 7.851 -5.503 1.00 91.12 334 LYS A CA 1
ATOM 2567 C C . LYS A 1 334 ? 12.353 7.093 -4.184 1.00 91.12 334 LYS A C 1
ATOM 2569 O O . LYS A 1 334 ? 11.704 7.563 -3.257 1.00 91.12 334 LYS A O 1
ATOM 2574 N N . THR A 1 335 ? 12.929 5.899 -4.130 1.00 90.88 335 THR A N 1
ATOM 2575 C CA . THR A 1 335 ? 12.900 4.997 -2.971 1.00 90.88 335 THR A CA 1
ATOM 2576 C C . THR A 1 335 ? 14.182 4.182 -2.939 1.00 90.88 335 THR A C 1
ATOM 2578 O O . THR A 1 335 ? 14.785 3.972 -3.993 1.00 90.88 335 THR A O 1
ATOM 2581 N N . GLU A 1 336 ? 14.518 3.622 -1.776 1.00 85.06 336 GLU A N 1
ATOM 2582 C CA . GLU A 1 336 ? 15.621 2.662 -1.620 1.00 85.06 336 GLU A CA 1
ATOM 2583 C C . GLU A 1 336 ? 15.547 1.509 -2.639 1.00 85.06 336 GLU A C 1
ATOM 2585 O O . GLU A 1 336 ? 16.538 1.128 -3.256 1.00 85.06 336 GLU A O 1
ATOM 2590 N N . MET A 1 337 ? 14.339 0.997 -2.908 1.00 81.00 337 MET A N 1
ATOM 2591 C CA . MET A 1 337 ? 14.115 -0.097 -3.866 1.00 81.00 337 MET A CA 1
ATOM 2592 C C . MET A 1 337 ? 14.547 0.255 -5.302 1.00 81.00 337 MET A C 1
ATOM 2594 O O . MET A 1 337 ? 14.896 -0.636 -6.084 1.00 81.00 337 MET A O 1
ATOM 2598 N N . ASN A 1 338 ? 14.511 1.540 -5.660 1.00 85.19 338 ASN A N 1
ATOM 2599 C CA . ASN A 1 338 ? 14.824 2.039 -6.995 1.00 85.19 338 ASN A CA 1
ATOM 2600 C C . ASN A 1 338 ? 16.116 2.864 -7.048 1.00 85.19 338 ASN A C 1
ATOM 2602 O O . ASN A 1 338 ? 16.409 3.409 -8.107 1.00 85.19 338 ASN A O 1
ATOM 2606 N N . GLU A 1 339 ? 16.915 2.928 -5.980 1.00 88.38 339 GLU A N 1
ATOM 2607 C CA . GLU A 1 339 ? 18.145 3.738 -5.929 1.00 88.38 339 GLU A CA 1
ATOM 2608 C C . GLU A 1 339 ? 19.081 3.486 -7.112 1.00 88.38 339 GLU A C 1
ATOM 2610 O O . GLU A 1 339 ? 19.536 4.435 -7.747 1.00 88.38 339 GLU A O 1
ATOM 2615 N N . LYS A 1 340 ? 19.292 2.216 -7.487 1.00 88.75 340 LYS A N 1
ATOM 2616 C CA . LYS A 1 340 ? 20.114 1.856 -8.656 1.00 88.75 340 LYS A CA 1
ATOM 2617 C C . LYS A 1 340 ? 19.581 2.453 -9.965 1.00 88.75 340 LYS A C 1
ATOM 2619 O O . LYS A 1 340 ? 20.372 2.848 -10.808 1.00 88.75 340 LYS A O 1
ATOM 2624 N N . LEU A 1 341 ? 18.257 2.533 -10.130 1.00 88.19 341 LEU A N 1
ATOM 2625 C CA . LEU A 1 341 ? 17.625 3.139 -11.309 1.00 88.19 341 LEU A CA 1
ATOM 2626 C C . LEU A 1 341 ? 17.642 4.670 -11.254 1.00 88.19 341 LEU A C 1
ATOM 2628 O O . LEU A 1 341 ? 17.731 5.315 -12.290 1.00 88.19 341 LEU A O 1
ATOM 2632 N N . VAL A 1 342 ? 17.551 5.253 -10.056 1.00 89.62 342 VAL A N 1
ATOM 2633 C CA . VAL A 1 342 ? 17.662 6.706 -9.857 1.00 89.62 342 VAL A CA 1
ATOM 2634 C C . VAL A 1 342 ? 19.085 7.184 -10.164 1.00 89.62 342 VAL A C 1
ATOM 2636 O O . VAL A 1 342 ? 19.255 8.247 -10.753 1.00 89.62 342 VAL A O 1
ATOM 2639 N N . ALA A 1 343 ? 20.102 6.400 -9.795 1.00 91.88 343 ALA A N 1
ATOM 2640 C CA . ALA A 1 343 ? 21.506 6.698 -10.079 1.00 91.88 343 ALA A CA 1
ATOM 2641 C C . ALA A 1 343 ? 21.891 6.479 -11.556 1.00 91.88 343 ALA A C 1
ATOM 2643 O O . ALA A 1 343 ? 22.845 7.088 -12.038 1.00 91.88 343 ALA A O 1
ATOM 2644 N N . ASP A 1 344 ? 21.150 5.637 -12.281 1.00 94.88 344 ASP A N 1
ATOM 2645 C CA . ASP A 1 344 ? 21.321 5.438 -13.719 1.00 94.88 344 ASP A CA 1
ATOM 2646 C C . ASP A 1 344 ? 20.771 6.651 -14.489 1.00 94.88 344 ASP A C 1
ATOM 2648 O O . ASP A 1 344 ? 19.559 6.874 -14.595 1.00 94.88 344 ASP A O 1
ATOM 2652 N N . GLN A 1 345 ? 21.686 7.457 -15.030 1.00 95.38 345 GLN A N 1
ATOM 2653 C CA . GLN A 1 345 ? 21.351 8.666 -15.779 1.00 95.38 345 GLN A CA 1
ATOM 2654 C C . GLN A 1 345 ? 20.595 8.362 -17.075 1.00 95.38 345 GLN A C 1
ATOM 2656 O O . GLN A 1 345 ? 19.690 9.117 -17.431 1.00 95.38 345 GLN A O 1
ATOM 2661 N N . VAL A 1 346 ? 20.918 7.256 -17.752 1.00 95.88 346 VAL A N 1
ATOM 2662 C CA . VAL A 1 346 ? 20.254 6.851 -18.998 1.00 95.88 346 VAL A CA 1
ATOM 2663 C C . VAL A 1 346 ? 18.815 6.456 -18.692 1.00 95.88 346 VAL A C 1
ATOM 2665 O O . VAL A 1 346 ? 17.884 6.946 -19.335 1.00 95.88 346 VAL A O 1
ATOM 2668 N N . PHE A 1 347 ? 18.616 5.636 -17.657 1.00 94.06 347 PHE A N 1
ATOM 2669 C CA . PHE A 1 347 ? 17.278 5.255 -17.216 1.00 94.06 347 PHE A CA 1
ATOM 2670 C C . PHE A 1 347 ? 16.466 6.465 -16.742 1.00 94.06 347 PHE A C 1
ATOM 2672 O O . PHE A 1 347 ? 15.300 6.612 -17.108 1.00 94.06 347 PHE A O 1
ATOM 2679 N N . THR A 1 348 ? 17.075 7.357 -15.958 1.00 95.25 348 THR A N 1
ATOM 2680 C CA . THR A 1 348 ? 16.417 8.579 -15.481 1.00 95.25 348 THR A CA 1
ATOM 2681 C C . THR A 1 348 ? 16.014 9.492 -16.635 1.00 95.25 348 THR A C 1
ATOM 2683 O O . THR A 1 348 ? 14.892 10.000 -16.639 1.00 95.25 348 THR A O 1
ATOM 2686 N N . GLN A 1 349 ? 16.879 9.688 -17.632 1.00 96.31 349 GLN A N 1
ATOM 2687 C CA . GLN A 1 349 ? 16.553 10.502 -18.801 1.00 96.31 349 GLN A CA 1
ATOM 2688 C C . GLN A 1 349 ? 15.403 9.889 -19.605 1.00 96.31 349 GLN A C 1
ATOM 2690 O O . GLN A 1 349 ? 14.451 10.599 -19.931 1.00 96.31 349 GLN A O 1
ATOM 2695 N N . TRP A 1 350 ? 15.456 8.578 -19.864 1.00 95.62 350 TRP A N 1
ATOM 2696 C CA . TRP A 1 350 ? 14.368 7.852 -20.519 1.00 95.62 350 TRP A CA 1
ATOM 2697 C C . TRP A 1 350 ? 13.050 8.011 -19.755 1.00 95.62 350 TRP A C 1
ATOM 2699 O O . TRP A 1 350 ? 12.031 8.365 -20.345 1.00 95.62 350 TRP A O 1
ATOM 2709 N N . LEU A 1 351 ? 13.067 7.820 -18.433 1.00 95.44 351 LEU A N 1
ATOM 2710 C CA . LEU A 1 351 ? 11.877 7.941 -17.599 1.00 95.44 351 LEU A CA 1
ATOM 2711 C C . LEU A 1 351 ? 11.277 9.349 -17.668 1.00 95.44 351 LEU A C 1
ATOM 2713 O O . LEU A 1 351 ? 10.063 9.488 -17.821 1.00 95.44 351 LEU A O 1
ATOM 2717 N N . CYS A 1 352 ? 12.105 10.389 -17.546 1.00 96.06 352 CYS A N 1
ATOM 2718 C CA . CYS A 1 352 ? 11.650 11.776 -17.610 1.00 96.06 352 CYS A CA 1
ATOM 2719 C C . CYS A 1 352 ? 11.081 12.128 -18.991 1.00 96.06 352 CYS A C 1
ATOM 2721 O O . CYS A 1 352 ? 10.149 12.917 -19.065 1.00 96.06 352 CYS A O 1
ATOM 2723 N N . GLN A 1 353 ? 11.596 11.539 -20.074 1.00 96.56 353 GLN A N 1
ATOM 2724 C CA . GLN A 1 353 ? 11.020 11.703 -21.414 1.00 96.56 353 GLN A CA 1
ATOM 2725 C C . GLN A 1 353 ? 9.706 10.933 -21.575 1.00 96.56 353 GLN A C 1
ATOM 2727 O O . GLN A 1 353 ? 8.786 11.419 -22.226 1.00 96.56 353 GLN A O 1
ATOM 2732 N N . ARG A 1 354 ? 9.608 9.742 -20.974 1.00 94.81 354 ARG A N 1
ATOM 2733 C CA . ARG A 1 354 ? 8.425 8.879 -21.071 1.00 94.81 354 ARG A CA 1
ATOM 2734 C C . ARG A 1 354 ? 7.270 9.325 -20.172 1.00 94.81 354 ARG A C 1
ATOM 2736 O O . ARG A 1 354 ? 6.123 8.973 -20.440 1.00 94.81 354 ARG A O 1
ATOM 2743 N N . THR A 1 355 ? 7.566 10.062 -19.106 1.00 97.62 355 THR A N 1
ATOM 2744 C CA . THR A 1 355 ? 6.583 10.565 -18.140 1.00 97.62 355 THR A CA 1
ATOM 2745 C C . THR A 1 355 ? 6.180 11.992 -18.516 1.00 97.62 355 THR A C 1
ATOM 2747 O O . THR A 1 355 ? 7.038 12.870 -18.456 1.00 97.62 355 THR A O 1
ATOM 2750 N N . PRO A 1 356 ? 4.901 12.288 -18.814 1.00 98.25 356 PRO A N 1
ATOM 2751 C CA . PRO A 1 356 ? 4.454 13.647 -19.139 1.00 98.25 356 PRO A CA 1
ATOM 2752 C C . PRO A 1 356 ? 4.815 14.712 -18.092 1.00 98.25 356 PRO A C 1
ATOM 2754 O O . PRO A 1 356 ? 5.157 15.837 -18.445 1.00 98.25 356 PRO A O 1
ATOM 2757 N N . ALA A 1 357 ? 4.803 14.363 -16.801 1.00 98.31 357 ALA A N 1
ATOM 2758 C CA . ALA A 1 357 ? 5.249 15.257 -15.727 1.00 98.31 357 ALA A CA 1
ATOM 2759 C C . ALA A 1 357 ? 6.764 15.569 -15.743 1.00 98.31 357 ALA A C 1
ATOM 2761 O O . ALA A 1 357 ? 7.211 16.446 -15.002 1.00 98.31 357 ALA A O 1
ATOM 2762 N N . GLY A 1 358 ? 7.563 14.863 -16.548 1.00 97.62 358 GLY A N 1
ATOM 2763 C CA . GLY A 1 358 ? 8.976 15.166 -16.781 1.00 97.62 358 GLY A CA 1
ATOM 2764 C C . GLY A 1 358 ? 9.918 14.844 -15.620 1.00 97.62 358 GLY A C 1
ATOM 2765 O O . GLY A 1 358 ? 11.030 15.369 -15.578 1.00 97.62 358 GLY A O 1
ATOM 2766 N N . ARG A 1 359 ? 9.481 14.046 -14.636 1.00 97.88 359 ARG A N 1
ATOM 2767 C CA . ARG A 1 359 ? 10.245 13.776 -13.409 1.00 97.88 359 ARG A CA 1
ATOM 2768 C C . ARG A 1 359 ? 9.842 12.474 -12.728 1.00 97.88 359 ARG A C 1
ATOM 2770 O O . ARG A 1 359 ? 8.739 11.972 -12.912 1.00 97.88 359 ARG A O 1
ATOM 2777 N N . TRP A 1 360 ? 10.714 12.017 -11.835 1.00 98.12 360 TRP A N 1
ATOM 2778 C CA . TRP A 1 360 ? 10.374 11.054 -10.792 1.00 98.12 360 TRP A CA 1
ATOM 2779 C C . TRP A 1 360 ? 9.335 11.624 -9.810 1.00 98.12 360 TRP A C 1
ATOM 2781 O O . TRP A 1 360 ? 9.339 12.825 -9.503 1.00 98.12 360 TRP A O 1
ATOM 2791 N N . GLY A 1 361 ? 8.498 10.745 -9.264 1.00 97.69 361 GLY A N 1
ATOM 2792 C CA . GLY A 1 361 ? 7.636 11.041 -8.125 1.00 97.69 361 GLY A CA 1
ATOM 2793 C C . GLY A 1 361 ? 8.403 11.053 -6.798 1.00 97.69 361 GLY A C 1
ATOM 2794 O O . GLY A 1 361 ? 9.384 10.321 -6.617 1.00 97.69 361 GLY A O 1
ATOM 2795 N N . ASN A 1 362 ? 7.929 11.864 -5.857 1.00 96.75 362 ASN A N 1
ATOM 2796 C CA . ASN A 1 362 ? 8.311 11.810 -4.446 1.00 96.75 362 ASN A CA 1
ATOM 2797 C C . ASN A 1 362 ? 7.253 11.013 -3.677 1.00 96.75 362 ASN A C 1
ATOM 2799 O O . ASN A 1 362 ? 6.064 11.116 -3.973 1.00 96.75 362 ASN A O 1
ATOM 2803 N N . VAL A 1 363 ? 7.664 10.184 -2.718 1.00 96.38 363 VAL A N 1
ATOM 2804 C CA . VAL A 1 363 ? 6.760 9.224 -2.057 1.00 96.38 363 VAL A CA 1
ATOM 2805 C C . VAL A 1 363 ? 5.589 9.892 -1.333 1.00 96.38 363 VAL A C 1
ATOM 2807 O O . VAL A 1 363 ? 4.514 9.306 -1.237 1.00 96.38 363 VAL A O 1
ATOM 2810 N N . GLU A 1 364 ? 5.755 11.135 -0.887 1.00 97.50 364 GLU A N 1
ATOM 2811 C CA . GLU A 1 364 ? 4.716 11.946 -0.247 1.00 97.50 364 GLU A CA 1
ATOM 2812 C C . GLU A 1 364 ? 3.527 12.212 -1.184 1.00 97.50 364 GLU A C 1
ATOM 2814 O O . GLU A 1 364 ? 2.399 12.382 -0.726 1.00 97.50 364 GLU A O 1
ATOM 2819 N N . GLU A 1 365 ? 3.743 12.185 -2.503 1.00 98.44 365 GLU A N 1
ATOM 2820 C CA . GLU A 1 365 ? 2.690 12.392 -3.506 1.00 98.44 365 GLU A CA 1
ATOM 2821 C C . GLU A 1 365 ? 1.694 11.217 -3.567 1.00 98.44 365 GLU A C 1
ATOM 2823 O O . GLU A 1 365 ? 0.615 11.355 -4.138 1.00 98.44 365 GLU A O 1
ATOM 2828 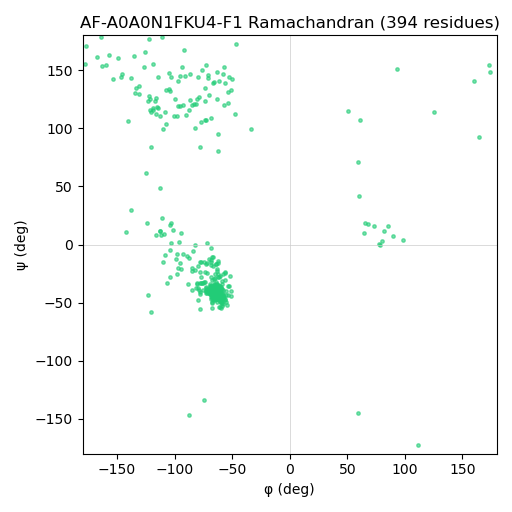N N . LEU A 1 366 ? 2.009 10.077 -2.935 1.00 98.69 366 LEU A N 1
ATOM 2829 C CA . LEU A 1 366 ? 1.088 8.943 -2.788 1.00 98.69 366 LEU A CA 1
ATOM 2830 C C . LEU A 1 366 ? 0.106 9.116 -1.618 1.00 98.69 366 LEU A C 1
ATOM 2832 O O . LEU A 1 366 ? -0.955 8.488 -1.618 1.00 98.69 366 LEU A O 1
ATOM 2836 N N . VAL A 1 367 ? 0.431 9.962 -0.631 1.00 98.69 367 VAL A N 1
ATOM 2837 C CA . VAL A 1 367 ? -0.346 10.095 0.615 1.00 98.69 367 VAL A CA 1
ATOM 2838 C C . VAL A 1 367 ? -1.774 10.551 0.335 1.00 98.69 367 VAL A C 1
ATOM 2840 O O . VAL A 1 367 ? -2.713 9.968 0.870 1.00 98.69 367 VAL A O 1
ATOM 2843 N N . GLY A 1 368 ? -1.959 11.539 -0.546 1.00 98.31 368 GLY A N 1
ATOM 2844 C CA . GLY A 1 368 ? -3.292 12.054 -0.873 1.00 98.31 368 GLY A CA 1
ATOM 2845 C C . GLY A 1 368 ? -4.228 10.973 -1.423 1.00 98.31 368 GLY A C 1
ATOM 2846 O O . GLY A 1 368 ? -5.375 10.869 -0.992 1.00 98.31 368 GLY A O 1
ATOM 2847 N N . ALA A 1 369 ? -3.725 10.118 -2.318 1.00 98.81 369 ALA A N 1
ATOM 2848 C CA . ALA A 1 369 ? -4.502 9.015 -2.880 1.00 98.81 369 ALA A CA 1
ATOM 2849 C C . ALA A 1 369 ? -4.788 7.920 -1.838 1.00 98.81 369 ALA A C 1
ATOM 2851 O O . ALA A 1 369 ? -5.906 7.408 -1.779 1.00 98.81 369 ALA A O 1
ATOM 2852 N N . ALA A 1 370 ? -3.818 7.592 -0.979 1.00 98.88 370 ALA A N 1
ATOM 2853 C CA . ALA A 1 370 ? -4.017 6.622 0.097 1.00 98.88 370 ALA A CA 1
ATOM 2854 C C . ALA A 1 370 ? -5.066 7.094 1.119 1.00 98.88 370 ALA A C 1
ATOM 2856 O O . ALA A 1 370 ? -5.943 6.317 1.496 1.00 98.88 370 ALA A O 1
ATOM 2857 N N . VAL A 1 371 ? -5.032 8.370 1.517 1.00 98.75 371 VAL A N 1
ATOM 2858 C CA . VAL A 1 371 ? -6.029 8.977 2.415 1.00 98.75 371 VAL A CA 1
ATOM 2859 C C . VAL A 1 371 ? -7.410 8.998 1.762 1.00 98.75 371 VAL A C 1
ATOM 2861 O O . VAL A 1 371 ? -8.391 8.597 2.388 1.00 98.75 371 VAL A O 1
ATOM 2864 N N . PHE A 1 372 ? -7.505 9.397 0.490 1.00 98.88 372 PHE A N 1
ATOM 2865 C CA . PHE A 1 372 ? -8.763 9.350 -0.258 1.00 98.88 372 PHE A CA 1
ATOM 2866 C C . PHE A 1 372 ? -9.379 7.943 -0.240 1.00 98.88 372 PHE A C 1
ATOM 2868 O O . PHE A 1 372 ? -10.527 7.778 0.172 1.00 98.88 372 PHE A O 1
ATOM 2875 N N . LEU A 1 373 ? -8.603 6.916 -0.598 1.00 98.94 373 LEU A N 1
ATOM 2876 C CA . LEU A 1 373 ? -9.071 5.525 -0.633 1.00 98.94 373 LEU A CA 1
ATOM 2877 C C . LEU A 1 373 ? -9.370 4.931 0.757 1.00 98.94 373 LEU A C 1
ATOM 2879 O O . LEU A 1 373 ? -10.095 3.944 0.851 1.00 98.94 373 LEU A O 1
ATOM 2883 N N . SER A 1 374 ? -8.856 5.538 1.830 1.00 98.88 374 SER A N 1
ATOM 2884 C CA . SER A 1 374 ? -9.044 5.076 3.216 1.00 98.88 374 SER A CA 1
ATOM 2885 C C . SER A 1 374 ? -10.156 5.815 3.980 1.00 98.88 374 SER A C 1
ATOM 2887 O O . SER A 1 374 ? -10.515 5.423 5.093 1.00 98.88 374 SER A O 1
ATOM 2889 N N . SER A 1 375 ? -10.717 6.877 3.398 1.00 98.62 375 SER A N 1
ATOM 2890 C CA . SER A 1 375 ? -11.683 7.777 4.044 1.00 98.62 375 SER A CA 1
ATOM 2891 C C . SER A 1 375 ? -13.098 7.654 3.462 1.00 98.62 375 SER A C 1
ATOM 2893 O O . SER A 1 375 ? -13.355 6.875 2.538 1.00 98.62 375 SER A O 1
ATOM 2895 N N . ASP A 1 376 ? -14.047 8.414 4.011 1.00 98.06 376 ASP A N 1
ATOM 2896 C CA . ASP A 1 376 ? -15.437 8.433 3.533 1.00 98.06 376 ASP A CA 1
ATOM 2897 C C . ASP A 1 376 ? -15.599 9.148 2.188 1.00 98.06 376 ASP A C 1
ATOM 2899 O O . ASP A 1 376 ? -16.572 8.897 1.470 1.00 98.06 376 ASP A O 1
ATOM 2903 N N . ALA A 1 377 ? -14.602 9.941 1.784 1.00 98.44 377 ALA A N 1
ATOM 2904 C CA . ALA A 1 377 ? -14.514 10.548 0.459 1.00 98.44 377 ALA A CA 1
ATOM 2905 C C . ALA A 1 377 ? -14.571 9.515 -0.686 1.00 98.44 377 ALA A C 1
ATOM 2907 O O . ALA A 1 377 ? -14.964 9.855 -1.798 1.00 98.44 377 ALA A O 1
ATOM 2908 N N . SER A 1 378 ? -14.215 8.253 -0.419 1.00 98.62 378 SER A N 1
ATOM 2909 C CA . SER A 1 378 ? -14.261 7.138 -1.375 1.00 98.62 378 SER A CA 1
ATOM 2910 C C . SER A 1 378 ? -15.338 6.095 -1.048 1.00 98.62 378 SER A C 1
ATOM 2912 O O . SER A 1 378 ? -15.226 4.940 -1.451 1.00 98.62 378 SER A O 1
ATOM 2914 N N . SER A 1 379 ? -16.381 6.453 -0.291 1.00 98.19 379 SER A N 1
ATOM 2915 C CA . SER A 1 379 ? -17.450 5.522 0.131 1.00 98.19 379 SER A CA 1
ATOM 2916 C C . SER A 1 379 ? -18.164 4.804 -1.026 1.00 98.19 379 SER A C 1
ATOM 2918 O O . SER A 1 379 ? -18.644 3.691 -0.832 1.00 98.19 379 SER A O 1
ATOM 2920 N N . PHE A 1 380 ? -18.164 5.380 -2.233 1.00 98.56 380 PHE A N 1
ATOM 2921 C CA . PHE A 1 380 ? -18.734 4.769 -3.442 1.00 98.56 380 PHE A CA 1
ATOM 2922 C C . PHE A 1 380 ? -17.691 4.390 -4.513 1.00 98.56 380 PHE A C 1
ATOM 2924 O O . PHE A 1 380 ? -18.041 4.070 -5.645 1.00 98.56 380 PHE A O 1
ATOM 2931 N N . VAL A 1 381 ? -16.397 4.414 -4.174 1.00 98.88 381 VAL A N 1
ATOM 2932 C CA . VAL A 1 381 ? -15.320 3.951 -5.064 1.00 98.88 381 VAL A CA 1
ATOM 2933 C C . VAL A 1 381 ? -14.964 2.522 -4.678 1.00 98.88 381 VAL A C 1
ATOM 2935 O O . VAL A 1 381 ? -14.558 2.272 -3.542 1.00 98.88 381 VAL A O 1
ATOM 2938 N N . ASN A 1 382 ? -15.115 1.574 -5.602 1.00 98.81 382 ASN A N 1
ATOM 2939 C CA . ASN A 1 382 ? -14.838 0.166 -5.327 1.00 98.81 382 ASN A CA 1
ATOM 2940 C C . ASN A 1 382 ? -14.298 -0.557 -6.565 1.00 98.81 382 ASN A C 1
ATOM 2942 O O . ASN A 1 382 ? -14.705 -0.259 -7.688 1.00 98.81 382 ASN A O 1
ATOM 2946 N N . GLY A 1 383 ? -13.375 -1.498 -6.365 1.00 98.69 383 GLY A N 1
ATOM 2947 C CA . GLY A 1 383 ? -12.734 -2.268 -7.435 1.00 98.69 383 GLY A CA 1
ATOM 2948 C C . GLY A 1 383 ? -11.866 -1.437 -8.387 1.00 98.69 383 GLY A C 1
ATOM 2949 O O . GLY A 1 383 ? -11.456 -1.938 -9.437 1.00 98.69 383 GLY A O 1
ATOM 2950 N N . HIS A 1 384 ? -11.595 -0.170 -8.059 1.00 98.81 384 HIS A N 1
ATOM 2951 C CA . HIS A 1 384 ? -10.868 0.756 -8.920 1.00 98.81 384 HIS A CA 1
ATOM 2952 C C . HIS A 1 384 ? -9.372 0.767 -8.595 1.00 98.81 384 HIS A C 1
ATOM 2954 O O . HIS A 1 384 ? -8.988 0.518 -7.457 1.00 98.81 384 HIS A O 1
ATOM 2960 N N . VAL A 1 385 ? -8.523 1.093 -9.574 1.00 98.75 385 VAL A N 1
ATOM 2961 C CA . VAL A 1 385 ? -7.080 1.284 -9.372 1.00 98.75 385 VAL A CA 1
ATOM 2962 C C . VAL A 1 385 ? -6.699 2.703 -9.775 1.00 98.75 385 VAL A C 1
ATOM 2964 O O . VAL A 1 385 ? -6.765 3.047 -10.951 1.00 98.75 385 VAL A O 1
ATOM 2967 N N . ILE A 1 386 ? -6.272 3.512 -8.805 1.00 98.69 386 ILE A N 1
ATOM 2968 C CA . ILE A 1 386 ? -5.806 4.880 -9.059 1.00 98.69 386 ILE A CA 1
ATOM 2969 C C . ILE A 1 386 ? -4.330 4.844 -9.447 1.00 98.69 386 ILE A C 1
ATOM 2971 O O . ILE A 1 386 ? -3.490 4.427 -8.648 1.00 98.69 386 ILE A O 1
ATOM 2975 N N . MET A 1 387 ? -4.013 5.327 -10.647 1.00 98.50 387 MET A N 1
ATOM 2976 C CA . MET A 1 387 ? -2.637 5.550 -11.094 1.00 98.50 387 MET A CA 1
ATOM 2977 C C . MET A 1 387 ? -2.114 6.873 -10.531 1.00 98.50 387 MET A C 1
ATOM 2979 O O . MET A 1 387 ? -2.719 7.925 -10.728 1.00 98.50 387 MET A O 1
ATOM 2983 N N . VAL A 1 388 ? -0.974 6.830 -9.842 1.00 98.62 388 VAL A N 1
ATOM 2984 C CA . VAL A 1 388 ? -0.242 8.023 -9.391 1.00 98.62 388 VAL A CA 1
ATOM 2985 C C . VAL A 1 388 ? 1.144 7.966 -10.010 1.00 98.62 388 VAL A C 1
ATOM 2987 O O . VAL A 1 388 ? 2.090 7.432 -9.431 1.00 98.62 388 VAL A O 1
ATOM 2990 N N . ASP A 1 389 ? 1.242 8.429 -11.251 1.00 98.31 389 ASP A N 1
ATOM 2991 C CA . ASP A 1 389 ? 2.342 8.050 -12.137 1.00 98.31 389 ASP A CA 1
ATOM 2992 C C . ASP A 1 389 ? 2.854 9.190 -13.035 1.00 98.31 389 ASP A C 1
ATOM 2994 O O . ASP A 1 389 ? 3.622 8.956 -13.967 1.00 98.31 389 ASP A O 1
ATOM 2998 N N . GLY A 1 390 ? 2.424 10.428 -12.770 1.00 98.12 390 GLY A N 1
ATOM 2999 C CA . GLY A 1 390 ? 2.809 11.593 -13.569 1.00 98.12 390 GLY A CA 1
ATOM 3000 C C . GLY A 1 390 ? 2.297 11.559 -15.014 1.00 98.12 390 GLY A C 1
ATOM 3001 O O . GLY A 1 390 ? 2.839 12.277 -15.855 1.00 98.12 390 GLY A O 1
ATOM 3002 N N . GLY A 1 391 ? 1.285 10.733 -15.305 1.00 97.75 391 GLY A N 1
ATOM 3003 C CA . GLY A 1 391 ? 0.664 10.586 -16.619 1.00 97.75 391 GLY A CA 1
ATOM 3004 C C . GLY A 1 391 ? 1.304 9.522 -17.510 1.00 97.75 391 GLY A C 1
ATOM 3005 O O . GLY A 1 391 ? 0.933 9.440 -18.677 1.00 97.75 391 GLY A O 1
ATOM 3006 N N . ILE A 1 392 ? 2.257 8.719 -17.015 1.00 96.75 392 ILE A N 1
ATOM 3007 C CA . ILE A 1 392 ? 2.981 7.749 -17.858 1.00 96.75 392 ILE A CA 1
ATOM 3008 C C . ILE A 1 392 ? 2.033 6.733 -18.516 1.00 96.75 392 ILE A C 1
ATOM 3010 O O . ILE A 1 392 ? 2.204 6.430 -19.693 1.00 96.75 392 ILE A O 1
ATOM 3014 N N . THR A 1 393 ? 1.004 6.248 -17.813 1.00 97.12 393 THR A N 1
ATOM 3015 C CA . THR A 1 393 ? 0.017 5.313 -18.387 1.00 97.12 393 THR A CA 1
ATOM 3016 C C . THR A 1 393 ? -1.012 5.981 -19.300 1.00 97.12 393 THR A C 1
ATOM 3018 O O . THR A 1 393 ? -1.677 5.292 -20.068 1.00 97.12 393 THR A O 1
ATOM 3021 N N . ALA A 1 394 ? -1.127 7.310 -19.254 1.00 97.12 394 ALA A N 1
ATOM 3022 C CA . ALA A 1 394 ? -2.046 8.083 -20.088 1.00 97.12 394 ALA A CA 1
ATOM 3023 C C . ALA A 1 394 ? -1.433 8.517 -21.432 1.00 97.12 394 ALA A C 1
ATOM 3025 O O . ALA A 1 394 ? -2.149 9.028 -22.292 1.00 97.12 394 ALA A O 1
ATOM 3026 N N . SER A 1 395 ? -0.121 8.344 -21.618 1.00 93.75 395 SER A N 1
ATOM 3027 C CA . SER A 1 395 ? 0.595 8.701 -22.846 1.00 93.75 395 SER A CA 1
ATOM 3028 C C . SER A 1 395 ? 1.247 7.481 -23.495 1.00 93.75 395 SER A C 1
ATOM 3030 O O . SER A 1 395 ? 1.558 6.501 -22.812 1.00 93.75 395 SER A O 1
ATOM 3032 N N . VAL A 1 396 ? 1.476 7.554 -24.812 1.00 81.31 396 VAL A N 1
ATOM 3033 C CA . VAL A 1 396 ? 2.226 6.542 -25.582 1.00 81.31 396 VAL A CA 1
ATOM 3034 C C . VAL A 1 396 ? 3.710 6.533 -25.245 1.00 81.31 396 VAL A C 1
ATOM 3036 O O . VAL A 1 396 ? 4.260 7.616 -24.943 1.00 81.31 396 VAL A O 1
#

Mean predicted aligned error: 15.69 Å

InterPro domains:
  IPR002347 Short-chain dehydrogenase/reductase SDR [PF00106] (154-344)
  IPR002347 Short-chain dehydrogenase/reductase SDR [PR00080] (227-238)
  IPR002347 Short-chain dehydrogenase/reductase SDR [PR00080] (280-288)
  IPR002347 Short-chain dehydrogenase/reductase SDR [PR00080] (300-319)
  IPR002347 Short-chain dehydrogenase/reductase SDR [PR00081] (153-170)
  IPR002347 Short-chain dehydrogenase/reductase SDR [PR00081] (227-238)
  IPR002347 Short-chain dehydrogenase/reductase SDR [PR00081] (274-290)
  IPR002347 Short-chain dehydrogenase/reductase SDR [PR00081] (300-319)
  IPR002347 Short-chain dehydrogenase/reductase SDR [PR00081] (321-338)
  IPR002347 Short-chain dehydrogenase/reductase SDR [PR00081] (356-376)
  IPR020904 Short-chain dehydrogenase/reductase, conserved site [PS00061] (287-315)
  IPR036291 NAD(P)-binding domain superfamily [SSF51735] (146-394)
  IPR057326 Ketoreductase domain [SM00822] (152-291)

Organism: NCBI:txid1458464